Protein AF-A0A4Z1HS09-F1 (afdb_monomer)

Solvent-accessible surface area (backbone atoms only — not comparable to full-atom values): 31932 Å² total; per-residue (Å²): 137,86,85,84,79,56,74,55,82,47,84,98,46,79,50,81,57,81,95,63,98,66,75,84,72,66,81,78,70,71,73,84,80,87,68,75,89,83,75,70,80,48,77,65,65,70,69,67,70,77,90,63,89,72,58,64,60,57,56,48,52,51,48,30,48,60,26,47,60,54,76,40,80,60,80,75,54,65,67,59,42,52,49,50,62,66,71,54,68,82,60,68,63,44,69,67,57,56,47,50,52,51,53,53,51,50,49,53,52,52,51,52,51,46,37,56,74,75,68,48,52,73,69,53,36,43,71,76,39,49,65,61,40,48,49,72,76,52,59,86,85,49,101,79,64,70,64,44,71,44,75,42,75,56,67,77,86,73,84,64,85,87,76,83,77,97,64,83,79,91,75,72,81,55,73,65,48,74,46,73,26,67,40,74,66,56,32,54,50,52,53,49,48,52,54,52,50,50,51,53,50,53,49,48,53,49,53,54,50,49,51,50,47,53,51,24,30,51,51,42,56,61,57,41,74,82,48,69,55,51,69,58,13,33,26,43,45,51,34,67,75,56,37,68,75,65,66,53,79,77,82,25,38,36,36,34,48,74,48,76,55,100,87,28,23,33,46,36,27,45,38,34,61,70,52,43,34,37,39,38,43,36,36,47,74,72,83,66,70,83,72,70,62,68,59,52,56,54,52,48,52,51,47,51,54,49,51,53,53,53,52,54,63,70,70,58,88,65,95,80,63,73,72,69,55,52,55,54,52,54,51,52,51,52,53,51,52,53,53,51,53,53,52,54,52,53,54,55,57,61,55,60,65,63,72,74,75,78,87,82,85,83,90,80,89,78,90,78,89,78,89,81,92,80,91,76,93,78,91,80,84,92,82,79,93,81,74,91,75,76,74,74,84,63,81,57,76,70,46,38,50,26,56,79,80,64,57,60,35,95,91,44,32,65,41,40,28,31,35,47,38,33,41,37,76,89,80,49,79,78,39,68,49,77,70,36,55,75,53,81,32,41,38,34,49,32,75,71,58,33,42,25,35,37,34,46,50,66,39,77,92,76,39,99,56,73,42,61,35,38,33,39,34,34,40,70,66,83,66,74,75,65,67,80,83,65,72,65,71,97,81,69,76,79,60,60,64,59,44,58,54,50,52,58,56,44,64,65,50,72,78,70,71,88,83,83,91,78,134

Secondary structure (DSSP, 8-state):
----PEEEEETTEEEEE---TTTTSSTT---TTT--TT-PPPHHHHHS--S-TTHHHHHHHHHHHHHHHTT----S-HHHHHHHHHHSTT----HHHHHHHHHHHHHHHHHHHHIIIII--HHHHHHH-HHHHHHHHS-S--TT---EEEEE--------------S--TT-----EEEEESSHHHHHHHHHHHHHHHHHHHHHHHHHHHHHHHHHHHHHHHHHTTS-----EEEEEE-HHHHHHHT--S-EEEEEEEEE-SS-EEEEEEEE-SSEEEEEEEEPPP-----THHHHHHHHHHHHHHHHHHHHHHH----S-HHHHHHHHHHHHHHHHHHHHHHHHHHHHHHHHHTTS------------------------------TT----PPPGGGG-B-TT-SS-SS--EEEEEEEEEE-TTTSSS-B-TTTTTS-EEEEEETTTT-EEEEEE--GGG-S--EEEEEEEEE---SPP-GGGG-S-TTS-THHHHHHHHHHHHHHHTTS-SS----

pLDDT: mean 72.69, std 21.05, range [26.31, 98.19]

Sequence (519 aa):
MERQRTNILFGETIFSFDNRPSDVLEYGSIGYLENLEGEFPSAEELAKSGRGAKKGKHLKAFWKAQCAFRGLDVNGRIEELVDRLRTNEHKPVFPELVKVQKDLRQKAVDELEDAWKNRLTDSQKAEEDVKRFLLETFPINSNEDKAVLHTLRLRHDWKGPRKQFDDPPNKWQDAMWMVVGRSRSTISENVKDIGRSRHRTKQRAQEEAQAFIEEGSREVLRASKKQGWNARGEWHISCPAFEEKYDVEGLMKLTIYTSITSSCLQIFSEFDFGIVAGVFRFEKQSASEPRTEADNSTAAKLQVAKNNRLNEMQAGGKEIGAEKYNTKNKMAERRAKRKLVELERNRHEEVSEIESENESGDECESESESESETKVDTDYWDTDANNSDIKSNDPSAKAFHLHKFSEPSVRNRTFNYRWRGELHPGTCRERVELDSDKDLYTITFDEPKGTRLRGTFGSHSMGPHVYTFTGIKIGFVSKKPPEEMFSGTCYSEPFEIRRQWRDRSRQVVLMLFDDEDSD

Organism: NCBI:txid54673

Radius of gyration: 39.24 Å; Cα contacts (8 Å, |Δi|>4): 462; chains: 1; bounding box: 130×56×106 Å

Mean predicted aligned error: 17.56 Å

Foldseek 3Di:
DDDDWDWADAPPDIDIDDDDPPDPPPPPCPVPDDDPPPDDPDPVNVVPDDDDPPVVVVLLVVLLVVCVQLVHDSDDDSVVSVVVVVVVPCSDRPPVVVVVVVVVVVVVVVVVVCCLPPPDDLVRNCVVDVVVSCCVVPPPPDPPFRKHKDWDQPDVPQPPDPPDDPDDDPDPPSVTDIQTDRDPVNSVVVVVVVVVVVVVVLVVQVVVQVVLQVQLLVVCVVVCVPPFQDQAFKKFKDFPVVCVNGVQRDTKIKGKDWDDDPFFIWIKIWTDPRFKTWMKTWFDPDPPDPPPVVVVVVVVVVVVVVVVVVVVVVVDPDPDDPPVVVVVVVVVVVVVVVVVVVVVVVVVVVVVVVVPPPPDDDDDDDDDDDDDDDDDDDDDDDDDPDDPPPPPPPDDPNRRGHHPPQGCHPVNFKIKIAIWIWGPPVPDHTDTQPCSRVDIKMKGQDDDSRQKIKIWHDGVVVPPDITIMIIGGSTHPPDDDPVQVPPPDPPDDPVSVVVVVVVVVVVVVVVPPPPPDDD

Nearest PDB structures (foldseek):
  5kkx-assembly1_A  TM=5.165E-01  e=4.676E-01  Neisseria meningitidis

Structure (mmCIF, N/CA/C/O backbone):
data_AF-A0A4Z1HS09-F1
#
_entry.id   AF-A0A4Z1HS09-F1
#
loop_
_atom_site.group_PDB
_atom_site.id
_atom_site.type_symbol
_atom_site.label_atom_id
_atom_site.label_alt_id
_atom_site.label_comp_id
_atom_site.label_asym_id
_atom_site.label_entity_id
_atom_site.label_seq_id
_atom_site.pdbx_PDB_ins_code
_atom_site.Cartn_x
_atom_site.Cartn_y
_atom_site.Cartn_z
_atom_site.occupancy
_atom_site.B_iso_or_equiv
_atom_site.auth_seq_id
_atom_site.auth_comp_id
_atom_site.auth_asym_id
_atom_site.auth_atom_id
_atom_site.pdbx_PDB_model_num
ATOM 1 N N . MET A 1 1 ? 30.120 10.198 -54.678 1.00 34.81 1 MET A N 1
ATOM 2 C CA . MET A 1 1 ? 29.139 9.497 -53.824 1.00 34.81 1 MET A CA 1
ATOM 3 C C . MET A 1 1 ? 28.264 10.546 -53.171 1.00 34.81 1 MET A C 1
ATOM 5 O O . MET A 1 1 ? 28.749 11.299 -52.335 1.00 34.81 1 MET A O 1
ATOM 9 N N . GLU A 1 2 ? 27.027 10.665 -53.641 1.00 26.31 2 GLU A N 1
ATOM 10 C CA . GLU A 1 2 ? 26.031 11.593 -53.103 1.00 26.31 2 GLU A CA 1
ATOM 11 C C . GLU A 1 2 ? 25.556 11.091 -51.735 1.00 26.31 2 GLU A C 1
ATOM 13 O O . GLU A 1 2 ? 25.190 9.927 -51.584 1.00 26.31 2 GLU A O 1
ATOM 18 N N . ARG A 1 3 ? 25.620 11.956 -50.718 1.00 27.83 3 ARG A N 1
ATOM 19 C CA . ARG A 1 3 ? 25.174 11.642 -49.356 1.00 27.83 3 ARG A CA 1
ATOM 20 C C . ARG A 1 3 ? 23.652 11.741 -49.304 1.00 27.83 3 ARG A C 1
ATOM 22 O O . ARG A 1 3 ? 23.115 12.843 -49.379 1.00 27.83 3 ARG A O 1
ATOM 29 N N . GLN A 1 4 ? 22.963 10.617 -49.140 1.00 28.53 4 GLN A N 1
ATOM 30 C CA . GLN A 1 4 ? 21.536 10.626 -48.824 1.00 28.53 4 GLN A CA 1
ATOM 31 C C . GLN A 1 4 ? 21.356 10.814 -47.315 1.00 28.53 4 GLN A C 1
ATOM 33 O O . GLN A 1 4 ? 21.761 9.970 -46.521 1.00 28.53 4 GLN A O 1
ATOM 38 N N . ARG A 1 5 ? 20.772 11.951 -46.922 1.00 30.61 5 ARG A N 1
ATOM 39 C CA . ARG A 1 5 ? 20.271 12.181 -45.563 1.00 30.61 5 ARG A CA 1
ATOM 40 C C . ARG A 1 5 ? 18.842 11.652 -45.481 1.00 30.61 5 ARG A C 1
ATOM 42 O O . ARG A 1 5 ? 17.980 12.116 -46.225 1.00 30.61 5 ARG A O 1
ATOM 49 N N . THR A 1 6 ? 18.589 10.714 -44.577 1.00 39.53 6 THR A N 1
ATOM 50 C CA . THR A 1 6 ? 17.245 10.203 -44.282 1.00 39.53 6 THR A CA 1
ATOM 51 C C . THR A 1 6 ? 16.681 10.900 -43.049 1.00 39.53 6 THR A C 1
ATOM 53 O O . THR A 1 6 ? 17.242 10.813 -41.960 1.00 39.53 6 THR A O 1
ATOM 56 N N . ASN A 1 7 ? 15.556 11.593 -43.229 1.00 33.38 7 ASN A N 1
ATOM 57 C CA . ASN A 1 7 ? 14.798 12.217 -42.146 1.00 33.38 7 ASN A CA 1
ATOM 58 C C . ASN A 1 7 ? 13.645 11.288 -41.745 1.00 33.38 7 ASN A C 1
ATOM 60 O O . ASN A 1 7 ? 12.838 10.917 -42.601 1.00 33.38 7 ASN A O 1
ATOM 64 N N . ILE A 1 8 ? 13.541 10.945 -40.459 1.00 38.97 8 ILE A N 1
ATOM 65 C CA . ILE A 1 8 ? 12.386 10.224 -39.901 1.00 38.97 8 ILE A CA 1
ATOM 66 C C . ILE A 1 8 ? 11.536 11.239 -39.134 1.00 38.97 8 ILE A C 1
ATOM 68 O O . ILE A 1 8 ? 12.046 11.991 -38.303 1.00 38.97 8 ILE A O 1
ATOM 72 N N . LEU A 1 9 ? 10.241 11.299 -39.452 1.00 32.38 9 LEU A N 1
ATOM 73 C CA . LEU A 1 9 ? 9.317 12.267 -38.864 1.00 32.38 9 LEU A CA 1
ATOM 74 C C . LEU A 1 9 ? 8.710 11.704 -37.570 1.00 32.38 9 LEU A C 1
ATOM 76 O O . LEU A 1 9 ? 8.006 10.694 -37.607 1.00 32.38 9 LEU A O 1
ATOM 80 N N . PHE A 1 10 ? 8.949 12.384 -36.450 1.00 35.94 10 PHE A N 1
ATOM 81 C CA . PHE A 1 10 ? 8.472 12.032 -35.112 1.00 35.94 10 PHE A CA 1
ATOM 82 C C . PHE A 1 10 ? 7.587 13.162 -34.565 1.00 35.94 10 PHE A C 1
ATOM 84 O O . PHE A 1 10 ? 8.081 14.107 -33.956 1.00 35.94 10 PHE A O 1
ATOM 91 N N . GLY A 1 11 ? 6.270 13.116 -34.788 1.00 47.44 11 GLY A N 1
ATOM 92 C CA . GLY A 1 11 ? 5.407 14.255 -34.420 1.00 47.44 11 GLY A CA 1
ATOM 93 C C . GLY A 1 11 ? 5.876 15.574 -35.071 1.00 47.44 11 GLY A C 1
ATOM 94 O O . GLY A 1 11 ? 6.281 15.561 -36.231 1.00 47.44 11 GLY A O 1
ATOM 95 N N . GLU A 1 12 ? 5.833 16.700 -34.342 1.00 28.80 12 GLU A N 1
ATOM 96 C CA . GLU A 1 12 ? 6.324 18.020 -34.805 1.00 28.80 12 GLU A CA 1
ATOM 97 C C . GLU A 1 12 ? 7.862 18.170 -34.768 1.00 28.80 12 GLU A C 1
ATOM 99 O O . GLU A 1 12 ? 8.386 19.246 -35.052 1.00 28.80 12 GLU A O 1
ATOM 104 N N . THR A 1 13 ? 8.620 17.120 -34.432 1.00 28.92 13 THR A N 1
ATOM 105 C CA . THR A 1 13 ? 10.084 17.192 -34.300 1.00 28.92 13 THR A CA 1
ATOM 106 C C . THR A 1 13 ? 10.778 16.301 -35.334 1.00 28.92 13 THR A C 1
ATOM 108 O O . THR A 1 13 ? 10.451 15.126 -35.503 1.00 28.92 13 THR A O 1
ATOM 111 N N . ILE A 1 14 ? 11.747 16.870 -36.059 1.00 33.31 14 ILE A N 1
ATOM 112 C CA . ILE A 1 14 ? 12.536 16.169 -37.081 1.00 33.31 14 ILE A CA 1
ATOM 113 C C . ILE A 1 14 ? 13.873 15.751 -36.467 1.00 33.31 14 ILE A C 1
ATOM 115 O O . ILE A 1 14 ? 14.630 16.603 -36.009 1.00 33.31 14 ILE A O 1
ATOM 119 N N . PHE A 1 15 ? 14.179 14.454 -36.515 1.00 36.94 15 PHE A N 1
ATOM 120 C CA . PHE A 1 15 ? 15.505 13.925 -36.196 1.00 36.94 15 PHE A CA 1
ATOM 121 C C . PHE A 1 15 ? 16.229 13.553 -37.494 1.00 36.94 15 PHE A C 1
ATOM 123 O O . PHE A 1 15 ? 15.694 12.819 -38.331 1.00 36.94 15 PHE A O 1
ATOM 130 N N . SER A 1 16 ? 17.446 14.069 -37.667 1.00 32.28 16 SER A N 1
ATOM 131 C CA . SER A 1 16 ? 18.355 13.666 -38.742 1.00 32.28 16 SER A CA 1
ATOM 132 C C . SER A 1 16 ? 19.314 12.601 -38.223 1.00 32.28 16 SER A C 1
ATOM 134 O O . SER A 1 16 ? 20.015 12.842 -37.240 1.00 32.28 16 SER A O 1
ATOM 136 N N . PHE A 1 17 ? 19.362 11.447 -38.888 1.00 42.34 17 PHE A N 1
ATOM 137 C CA . PHE A 1 17 ? 20.286 10.366 -38.554 1.00 42.34 17 PHE A CA 1
ATOM 138 C C . PHE A 1 17 ? 21.416 10.309 -39.583 1.00 42.34 17 PHE A C 1
ATOM 140 O O . PHE A 1 17 ? 21.162 10.165 -40.781 1.00 42.34 17 PHE A O 1
ATOM 147 N N . ASP A 1 18 ? 22.657 10.408 -39.110 1.00 38.97 18 ASP A N 1
ATOM 148 C CA . ASP A 1 18 ? 23.839 10.099 -39.910 1.00 38.97 18 ASP A CA 1
ATOM 149 C C . ASP A 1 18 ? 24.159 8.602 -39.750 1.00 38.97 18 ASP A C 1
ATOM 151 O O . ASP A 1 18 ? 24.407 8.114 -38.649 1.00 38.97 18 ASP A O 1
ATOM 155 N N . ASN A 1 19 ? 24.126 7.854 -40.857 1.00 35.69 19 ASN A N 1
ATOM 156 C CA . ASN A 1 19 ? 24.446 6.425 -40.883 1.00 35.69 19 ASN A CA 1
ATOM 157 C C . ASN A 1 19 ? 25.960 6.213 -40.722 1.00 35.69 19 ASN A C 1
ATOM 159 O O . ASN A 1 19 ? 26.694 6.162 -41.713 1.00 35.69 19 ASN A O 1
ATOM 163 N N . ARG A 1 20 ? 26.430 6.059 -39.481 1.00 39.56 20 ARG A N 1
ATOM 164 C CA . ARG A 1 20 ? 27.738 5.466 -39.176 1.00 39.56 20 ARG A CA 1
ATOM 165 C C . ARG A 1 20 ? 27.555 4.175 -38.375 1.00 39.56 20 ARG A C 1
ATOM 167 O O . ARG A 1 20 ? 27.154 4.238 -37.219 1.00 39.56 20 ARG A O 1
ATOM 174 N N . PRO A 1 21 ? 27.874 3.007 -38.956 1.00 34.50 21 PRO A N 1
ATOM 175 C CA . PRO A 1 21 ? 27.874 1.728 -38.241 1.00 34.50 21 PRO A CA 1
ATOM 176 C C . PRO A 1 21 ? 28.987 1.579 -37.182 1.00 34.50 21 PRO A C 1
ATOM 178 O O . PRO A 1 21 ? 29.111 0.510 -36.599 1.00 34.50 21 PRO A O 1
ATOM 181 N N . SER A 1 22 ? 29.831 2.595 -36.962 1.00 41.47 22 SER A N 1
ATOM 182 C CA . SER A 1 22 ? 31.068 2.494 -36.170 1.00 41.47 22 SER A CA 1
ATOM 18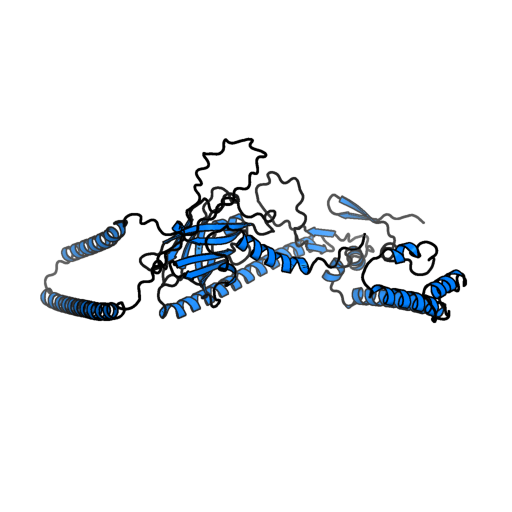3 C C . SER A 1 22 ? 30.988 3.043 -34.746 1.00 41.47 22 SER A C 1
ATOM 185 O O . SER A 1 22 ? 31.842 2.709 -33.932 1.00 41.47 22 SER A O 1
ATOM 187 N N . ASP A 1 23 ? 29.989 3.863 -34.419 1.00 37.84 23 ASP A N 1
ATOM 188 C CA . ASP A 1 23 ? 30.112 4.766 -33.262 1.00 37.84 23 ASP A CA 1
ATOM 189 C C . ASP A 1 23 ? 29.609 4.141 -31.939 1.00 37.84 23 ASP A C 1
ATOM 191 O O . ASP A 1 23 ? 29.687 4.764 -30.885 1.00 37.84 23 ASP A O 1
ATOM 195 N N . VAL A 1 24 ? 29.116 2.893 -31.964 1.00 41.91 24 VAL A N 1
ATOM 196 C CA . VAL A 1 24 ? 28.536 2.204 -30.787 1.00 41.91 24 VAL A CA 1
ATOM 197 C C . VAL A 1 24 ? 29.562 1.355 -30.013 1.00 41.91 24 VAL A C 1
ATOM 199 O O . VAL A 1 24 ? 29.293 0.954 -28.889 1.00 41.91 24 VAL A O 1
ATOM 202 N N . LEU A 1 25 ? 30.769 1.125 -30.546 1.00 43.59 25 LEU A N 1
ATOM 203 C CA . LEU A 1 25 ? 31.806 0.318 -29.869 1.00 43.59 25 LEU A CA 1
ATOM 204 C C . LEU A 1 25 ? 33.072 1.099 -29.485 1.00 43.59 25 LEU A C 1
ATOM 206 O O . LEU A 1 25 ? 34.047 0.500 -29.035 1.00 43.59 25 LEU A O 1
ATOM 210 N N . GLU A 1 26 ? 33.073 2.427 -29.630 1.00 41.94 26 GLU A N 1
ATOM 211 C CA . GLU A 1 26 ? 34.225 3.260 -29.249 1.00 41.94 26 GLU A CA 1
ATOM 212 C C . GLU A 1 26 ? 34.225 3.642 -27.753 1.00 41.94 26 GLU A C 1
ATOM 214 O O . GLU A 1 26 ? 35.273 3.956 -27.188 1.00 41.94 26 GLU A O 1
ATOM 219 N N . TYR A 1 27 ? 33.084 3.518 -27.064 1.00 36.50 27 TYR A N 1
ATOM 220 C CA . TYR A 1 27 ? 32.976 3.722 -25.617 1.00 36.50 27 TYR A CA 1
ATOM 221 C C . TYR A 1 27 ? 33.220 2.409 -24.866 1.00 36.50 27 TYR A C 1
ATOM 223 O O . TYR A 1 27 ? 32.328 1.584 -24.700 1.00 36.50 27 TYR A O 1
ATOM 231 N N . GLY A 1 28 ? 34.466 2.204 -24.443 1.00 34.88 28 GLY A N 1
ATOM 232 C CA . GLY A 1 28 ? 34.900 1.006 -23.714 1.00 34.88 28 GLY A CA 1
ATOM 233 C C . GLY A 1 28 ? 36.296 0.515 -24.088 1.00 34.88 28 GLY A C 1
ATOM 234 O O . GLY A 1 28 ? 36.757 -0.500 -23.563 1.00 34.88 28 GLY A O 1
ATOM 235 N N . SER A 1 29 ? 37.006 1.223 -24.972 1.00 36.62 29 SER A N 1
ATOM 236 C CA . SER A 1 29 ? 38.433 0.991 -25.169 1.00 36.62 29 SER A CA 1
ATOM 237 C C . SER A 1 29 ? 39.203 1.526 -23.962 1.00 36.62 29 SER A C 1
ATOM 239 O O . SER A 1 29 ? 39.770 2.615 -24.005 1.00 36.62 29 SER A O 1
ATOM 241 N N . ILE A 1 30 ? 39.255 0.756 -22.873 1.00 39.53 30 ILE A N 1
ATOM 242 C CA . ILE A 1 30 ? 40.321 0.944 -21.893 1.00 39.53 30 ILE A CA 1
ATOM 243 C C . ILE A 1 30 ? 41.619 0.686 -22.665 1.00 39.53 30 ILE A C 1
ATOM 245 O O . ILE A 1 30 ? 41.856 -0.437 -23.117 1.00 39.53 30 ILE A O 1
ATOM 249 N N . GLY A 1 31 ? 42.409 1.739 -22.886 1.00 38.28 31 GLY A N 1
ATOM 250 C CA . GLY A 1 31 ? 43.629 1.777 -23.702 1.00 38.28 31 GLY A CA 1
ATOM 251 C C . GLY A 1 31 ? 44.792 0.934 -23.167 1.00 38.28 31 GLY A C 1
ATOM 252 O O . GLY A 1 31 ? 45.953 1.315 -23.283 1.00 38.28 31 GLY A O 1
ATOM 253 N N . TYR A 1 32 ? 44.517 -0.228 -22.580 1.00 48.09 32 TYR A N 1
ATOM 254 C CA . TYR A 1 32 ? 45.523 -1.213 -22.233 1.00 48.09 32 TYR A CA 1
ATOM 255 C C . TYR A 1 32 ? 46.030 -1.861 -23.520 1.00 48.09 32 TYR A C 1
ATOM 257 O O . TYR A 1 32 ? 45.418 -2.801 -24.024 1.00 48.09 32 TYR A O 1
ATOM 265 N N . LEU A 1 33 ? 47.148 -1.353 -24.043 1.00 50.78 33 LEU A N 1
ATOM 266 C CA . LEU A 1 33 ? 48.354 -2.128 -24.407 1.00 50.78 33 LEU A CA 1
ATOM 267 C C . LEU A 1 33 ? 49.191 -1.479 -25.516 1.00 50.78 33 LEU A C 1
ATOM 269 O O . LEU A 1 33 ? 50.334 -1.896 -25.683 1.00 50.78 33 LEU A O 1
ATOM 273 N N . GLU A 1 34 ? 48.691 -0.468 -26.232 1.00 49.88 34 GLU A N 1
ATOM 274 C CA . GLU A 1 34 ? 49.443 0.097 -27.367 1.00 49.88 34 GLU A CA 1
ATOM 275 C C . GLU A 1 34 ? 50.286 1.335 -27.025 1.00 49.88 34 GLU A C 1
ATOM 277 O O . GLU A 1 34 ? 51.278 1.554 -27.704 1.00 49.88 34 GLU A O 1
ATOM 282 N N . ASN A 1 35 ? 50.000 2.076 -25.944 1.00 53.72 35 ASN A N 1
ATOM 283 C CA . ASN A 1 35 ? 50.854 3.179 -25.471 1.00 53.72 35 ASN A CA 1
ATOM 284 C C . ASN A 1 35 ? 50.760 3.353 -23.944 1.00 53.72 35 ASN A C 1
ATOM 286 O O . ASN A 1 35 ? 49.861 4.013 -23.439 1.00 53.72 35 ASN A O 1
ATOM 290 N N . LEU A 1 36 ? 51.704 2.766 -23.200 1.00 54.53 36 LEU A N 1
ATOM 291 C CA . LEU A 1 36 ? 51.822 2.911 -21.735 1.00 54.53 36 LEU A CA 1
ATOM 292 C C . LEU A 1 36 ? 52.784 4.037 -21.312 1.00 54.53 36 LEU A C 1
ATOM 294 O O . LEU A 1 36 ? 53.145 4.132 -20.143 1.00 54.53 36 LEU A O 1
ATOM 298 N N . GLU A 1 37 ? 53.229 4.886 -22.238 1.00 52.88 37 GLU A N 1
ATOM 299 C CA . GLU A 1 37 ? 54.264 5.890 -21.952 1.00 52.88 37 GLU A CA 1
ATOM 300 C C . GLU A 1 37 ? 53.783 7.051 -21.054 1.00 52.88 37 GLU A C 1
ATOM 302 O O . GLU A 1 37 ? 54.616 7.800 -20.551 1.00 52.88 37 GLU A O 1
ATOM 307 N N . GLY A 1 38 ? 52.475 7.180 -20.786 1.00 51.34 38 GLY A N 1
ATOM 308 C CA . GLY A 1 38 ? 51.904 8.330 -20.067 1.00 51.34 38 GLY A CA 1
ATOM 309 C C . GLY A 1 38 ? 51.493 8.134 -18.601 1.00 51.34 38 GLY A C 1
ATOM 310 O O . GLY A 1 38 ? 51.372 9.126 -17.893 1.00 51.34 38 GLY A O 1
ATOM 311 N N . GLU A 1 39 ? 51.279 6.905 -18.115 1.00 51.31 39 GLU A N 1
ATOM 312 C CA . GLU A 1 39 ? 50.546 6.685 -16.846 1.00 51.31 39 GLU A CA 1
ATOM 313 C C . GLU A 1 39 ? 51.145 5.581 -15.964 1.00 51.31 39 GLU A C 1
ATOM 315 O O . GLU A 1 39 ? 50.450 4.716 -15.429 1.00 51.31 39 GLU A O 1
ATOM 320 N N . PHE A 1 40 ? 52.464 5.576 -15.782 1.00 58.53 40 PHE A N 1
ATOM 321 C CA . PHE A 1 40 ? 53.026 4.791 -14.686 1.00 58.53 40 PHE A CA 1
ATOM 322 C C . PHE A 1 40 ? 52.938 5.606 -13.393 1.00 58.53 40 PHE A C 1
ATOM 324 O O . PHE A 1 40 ? 53.593 6.649 -13.328 1.00 58.53 40 PHE A O 1
ATOM 331 N N . PRO A 1 41 ? 52.199 5.148 -12.360 1.00 57.72 41 PRO A N 1
ATOM 332 C CA . PRO A 1 41 ? 52.162 5.848 -11.084 1.00 57.72 41 PRO A CA 1
ATOM 333 C C . PRO A 1 41 ? 53.589 6.005 -10.572 1.00 57.72 41 PRO A C 1
ATOM 335 O O . PRO A 1 41 ? 54.386 5.054 -10.588 1.00 57.72 41 PRO A O 1
ATOM 338 N N . SER A 1 42 ? 53.939 7.223 -10.172 1.00 59.22 42 SER A N 1
ATOM 339 C CA . SER A 1 42 ? 55.295 7.507 -9.722 1.00 59.22 42 SER A CA 1
ATOM 340 C C . SER A 1 42 ? 55.603 6.686 -8.465 1.00 59.22 42 SER A C 1
ATOM 342 O O . SER A 1 42 ? 54.723 6.378 -7.655 1.00 59.22 42 SER A O 1
ATOM 344 N N . ALA A 1 43 ? 56.876 6.336 -8.259 1.00 54.78 43 ALA A N 1
ATOM 345 C CA . ALA A 1 43 ? 57.296 5.652 -7.033 1.00 54.78 43 ALA A CA 1
ATOM 346 C C . ALA A 1 43 ? 56.917 6.451 -5.762 1.00 54.78 43 ALA A C 1
ATOM 348 O O . ALA A 1 43 ? 56.721 5.868 -4.697 1.00 54.78 43 ALA A O 1
ATOM 349 N N . GLU A 1 44 ? 56.750 7.773 -5.890 1.00 56.28 44 GLU A N 1
ATOM 350 C CA . GLU A 1 44 ? 56.282 8.677 -4.837 1.00 56.28 44 GLU A CA 1
ATOM 351 C C . GLU A 1 44 ? 54.777 8.575 -4.545 1.00 56.28 44 GLU A C 1
ATOM 353 O O . GLU A 1 44 ? 54.383 8.635 -3.378 1.00 56.28 44 GLU A O 1
ATOM 358 N N . GLU A 1 45 ? 53.928 8.381 -5.558 1.00 61.78 45 GLU A N 1
ATOM 359 C CA . GLU A 1 45 ? 52.480 8.167 -5.376 1.00 61.78 45 GLU A CA 1
ATOM 360 C C . GLU A 1 45 ? 52.196 6.842 -4.665 1.00 61.78 45 GLU A C 1
ATOM 362 O O . GLU A 1 45 ? 51.326 6.759 -3.795 1.00 61.78 45 GLU A O 1
ATOM 367 N N . LEU A 1 46 ? 53.003 5.820 -4.950 1.00 56.75 46 LEU A N 1
ATOM 368 C CA . LEU A 1 46 ? 52.916 4.516 -4.295 1.00 56.75 46 LEU A CA 1
ATOM 369 C C . LEU A 1 46 ? 53.415 4.541 -2.838 1.00 56.75 46 LEU A C 1
ATOM 371 O O . LEU A 1 46 ? 52.969 3.727 -2.026 1.00 56.75 46 LEU A O 1
ATOM 375 N N . ALA A 1 47 ? 54.294 5.484 -2.480 1.00 56.72 47 ALA A N 1
ATOM 376 C CA . ALA A 1 47 ? 54.836 5.626 -1.126 1.00 56.72 47 ALA A CA 1
ATOM 377 C C . ALA A 1 47 ? 53.923 6.419 -0.166 1.00 56.72 47 ALA A C 1
ATOM 379 O O . ALA A 1 47 ? 54.042 6.270 1.051 1.00 56.72 47 ALA A O 1
ATOM 380 N N . LYS A 1 48 ? 52.992 7.238 -0.681 1.00 60.44 48 LYS A N 1
ATOM 381 C CA . LYS A 1 48 ? 52.140 8.135 0.131 1.00 60.44 48 LYS A CA 1
ATOM 382 C C . LYS A 1 48 ? 50.839 7.504 0.657 1.00 60.44 48 LYS A C 1
ATOM 384 O O . LYS A 1 48 ? 50.181 8.101 1.507 1.00 60.44 48 LYS A O 1
ATOM 389 N N . SER A 1 49 ? 50.471 6.287 0.242 1.00 53.44 49 SER A N 1
ATOM 390 C CA . SER A 1 49 ? 49.263 5.608 0.745 1.00 53.44 49 SER A CA 1
ATOM 391 C C . SER A 1 49 ? 49.533 4.935 2.108 1.00 53.44 49 SER A C 1
ATOM 393 O O . SER A 1 49 ? 50.074 3.828 2.193 1.00 53.44 49 SER A O 1
ATOM 395 N N . GLY A 1 50 ? 49.185 5.622 3.197 1.00 52.25 50 GLY A N 1
ATOM 396 C CA . GLY A 1 50 ? 49.361 5.148 4.570 1.00 52.25 50 GLY A CA 1
ATOM 397 C C . GLY A 1 50 ? 48.428 3.995 4.980 1.00 52.25 50 GLY A C 1
ATOM 398 O O . GLY A 1 50 ? 47.252 3.968 4.641 1.00 52.25 50 GLY A O 1
ATOM 399 N N . ARG A 1 51 ? 48.987 3.078 5.786 1.00 53.50 51 ARG A N 1
ATOM 400 C CA . ARG A 1 51 ? 48.349 2.052 6.647 1.00 53.50 51 ARG A CA 1
ATOM 401 C C . ARG A 1 51 ? 47.376 1.065 5.979 1.00 53.50 51 ARG A C 1
ATOM 403 O O . ARG A 1 51 ? 46.166 1.124 6.141 1.00 53.50 51 ARG A O 1
ATOM 410 N N . GLY A 1 52 ? 47.959 0.018 5.392 1.00 53.09 52 GLY A N 1
ATOM 411 C CA . GLY A 1 52 ? 47.284 -1.261 5.162 1.00 53.09 52 GLY A CA 1
ATOM 412 C C . GLY A 1 52 ? 48.150 -2.235 4.362 1.00 53.09 52 GLY A C 1
ATOM 413 O O . GLY A 1 52 ? 48.144 -2.206 3.136 1.00 53.09 52 GLY A O 1
ATOM 414 N N . ALA A 1 53 ? 48.873 -3.140 5.033 1.00 56.00 53 ALA A N 1
ATOM 415 C CA . ALA A 1 53 ? 49.851 -4.071 4.437 1.00 56.00 53 ALA A CA 1
ATOM 416 C C . ALA A 1 53 ? 49.299 -5.055 3.371 1.00 56.00 53 ALA A C 1
ATOM 418 O O . ALA A 1 53 ? 50.045 -5.866 2.823 1.00 56.00 53 ALA A O 1
ATOM 419 N N . LYS A 1 54 ? 48.000 -4.999 3.047 1.00 57.78 54 LYS A N 1
ATOM 420 C CA . LYS A 1 54 ? 47.361 -5.855 2.037 1.00 57.78 54 LYS A CA 1
ATOM 421 C C . LYS A 1 54 ? 47.542 -5.350 0.594 1.00 57.78 54 LYS A C 1
ATOM 423 O O . LYS A 1 54 ? 47.525 -6.174 -0.316 1.00 57.78 54 LYS A O 1
ATOM 428 N N . LYS A 1 55 ? 47.811 -4.054 0.362 1.00 58.97 55 LYS A N 1
ATOM 429 C CA . LYS A 1 55 ? 47.959 -3.499 -1.006 1.00 58.97 55 LYS A CA 1
ATOM 430 C C . LYS A 1 55 ? 49.263 -3.911 -1.718 1.00 58.97 55 LYS A C 1
ATOM 432 O O . LYS A 1 55 ? 49.270 -4.091 -2.933 1.00 58.97 55 LYS A O 1
ATOM 437 N N . GLY A 1 56 ? 50.349 -4.172 -0.982 1.00 65.62 56 GLY A N 1
ATOM 438 C CA . GLY A 1 56 ? 51.661 -4.486 -1.580 1.00 65.62 56 GLY A CA 1
ATOM 439 C C . GLY A 1 56 ? 51.739 -5.824 -2.332 1.00 65.62 56 GLY A C 1
ATOM 440 O O . GLY A 1 56 ? 52.531 -5.967 -3.265 1.00 65.62 56 GLY A O 1
ATOM 441 N N . LYS A 1 57 ? 50.903 -6.811 -1.974 1.00 74.75 57 LYS A N 1
ATOM 442 C CA . LYS A 1 57 ? 50.893 -8.123 -2.648 1.00 74.75 57 LYS A CA 1
ATOM 443 C C . LYS A 1 57 ? 50.273 -8.054 -4.049 1.00 74.75 57 LYS A C 1
ATOM 445 O O . LYS A 1 57 ? 50.805 -8.678 -4.964 1.00 74.75 57 LYS A O 1
ATOM 450 N N . HIS A 1 58 ? 49.206 -7.269 -4.221 1.00 75.56 58 HIS A N 1
ATOM 451 C CA . HIS A 1 58 ? 48.543 -7.089 -5.517 1.00 75.56 58 HIS A CA 1
ATOM 452 C C . HIS A 1 58 ? 49.439 -6.355 -6.516 1.00 75.56 58 HIS A C 1
ATOM 454 O O . HIS A 1 58 ? 49.550 -6.777 -7.664 1.00 75.56 58 HIS A O 1
ATOM 460 N N . LEU A 1 59 ? 50.168 -5.336 -6.054 1.00 84.69 59 LEU A N 1
ATOM 461 C CA . LEU A 1 59 ? 51.068 -4.570 -6.911 1.00 84.69 59 LEU A CA 1
ATOM 462 C C . LEU A 1 59 ? 52.224 -5.428 -7.448 1.00 84.69 59 LEU A C 1
ATOM 464 O O . LEU A 1 59 ? 52.529 -5.397 -8.637 1.00 84.69 59 LEU A O 1
ATOM 468 N N . LYS A 1 60 ? 52.839 -6.268 -6.603 1.00 88.50 60 LYS A N 1
ATOM 469 C CA . LYS A 1 60 ? 53.901 -7.178 -7.060 1.00 88.50 60 LYS A CA 1
ATOM 470 C C . LYS A 1 60 ? 53.383 -8.209 -8.067 1.00 88.50 60 LYS A C 1
ATOM 472 O O . LYS A 1 60 ? 54.079 -8.502 -9.035 1.00 88.50 60 LYS A O 1
ATOM 477 N N . ALA A 1 61 ? 52.189 -8.764 -7.849 1.00 88.19 61 ALA A N 1
ATOM 478 C CA . ALA A 1 61 ? 51.576 -9.710 -8.782 1.00 88.19 61 ALA A CA 1
ATOM 479 C C . ALA A 1 61 ? 51.293 -9.066 -10.150 1.00 88.19 61 ALA A C 1
ATOM 481 O O . ALA A 1 61 ? 51.595 -9.675 -11.175 1.00 88.19 61 ALA A O 1
ATOM 482 N N . PHE A 1 62 ? 50.810 -7.821 -10.158 1.00 89.94 62 PHE A N 1
ATOM 483 C CA . PHE A 1 62 ? 50.593 -7.040 -11.375 1.00 89.94 62 PHE A CA 1
ATOM 484 C C . PHE A 1 62 ? 51.880 -6.887 -12.200 1.00 89.94 62 PHE A C 1
ATOM 486 O O . PHE A 1 62 ? 51.912 -7.268 -13.369 1.00 89.94 62 PHE A O 1
ATOM 493 N N . TRP A 1 63 ? 52.974 -6.424 -11.587 1.00 90.31 63 TRP A N 1
ATOM 494 C CA . TRP A 1 63 ? 54.244 -6.239 -12.300 1.00 90.31 63 TRP A CA 1
ATOM 495 C C . TRP A 1 63 ? 54.850 -7.551 -12.799 1.00 90.31 63 TRP A C 1
ATOM 497 O O . TRP A 1 63 ? 55.358 -7.613 -13.917 1.00 90.31 63 TRP A O 1
ATOM 507 N N . LYS A 1 64 ? 54.733 -8.633 -12.018 1.00 93.12 64 LYS A N 1
ATOM 508 C CA . LYS A 1 64 ? 55.137 -9.970 -12.473 1.00 93.12 64 LYS A CA 1
ATOM 509 C C . LYS A 1 64 ? 54.353 -10.419 -13.702 1.00 93.12 64 LYS A C 1
ATOM 511 O O . LYS A 1 64 ? 54.956 -10.956 -14.625 1.00 93.12 64 LYS A O 1
ATOM 516 N N . ALA A 1 65 ? 53.041 -10.187 -13.730 1.00 88.12 65 ALA A N 1
ATOM 517 C CA . ALA A 1 65 ? 52.214 -10.504 -14.889 1.00 88.12 65 ALA A CA 1
ATOM 518 C C . ALA A 1 65 ? 52.632 -9.677 -16.115 1.00 88.12 65 ALA A C 1
ATOM 520 O O . ALA A 1 65 ? 52.804 -10.235 -17.193 1.00 88.12 65 ALA A O 1
ATOM 521 N N . GLN A 1 66 ? 52.896 -8.377 -15.947 1.00 88.00 66 GLN A N 1
ATOM 522 C CA . GLN A 1 66 ? 53.377 -7.501 -17.025 1.00 88.00 66 GLN A CA 1
ATOM 523 C C . GLN A 1 66 ? 54.723 -7.952 -17.616 1.00 88.00 66 GLN A C 1
ATOM 525 O O . GLN A 1 66 ? 54.912 -7.865 -18.832 1.00 88.00 66 GLN A O 1
ATOM 530 N N . CYS A 1 67 ? 55.644 -8.454 -16.787 1.00 89.75 67 CYS A N 1
ATOM 531 C CA . CYS A 1 67 ? 56.882 -9.078 -17.257 1.00 89.75 67 CYS A CA 1
ATOM 532 C C . CYS A 1 67 ? 56.604 -10.405 -17.979 1.00 89.75 67 CYS A C 1
ATOM 534 O O . CYS A 1 67 ? 57.112 -10.608 -19.081 1.00 89.75 67 CYS A O 1
ATOM 536 N N . ALA A 1 68 ? 55.747 -11.264 -17.414 1.00 87.81 68 ALA A N 1
ATOM 537 C CA . ALA A 1 68 ? 55.378 -12.551 -18.008 1.00 87.81 68 ALA A CA 1
ATOM 538 C C . ALA A 1 68 ? 54.761 -12.388 -19.408 1.00 87.81 68 ALA A C 1
ATOM 540 O O . ALA A 1 68 ? 55.175 -13.069 -20.344 1.00 87.81 68 ALA A O 1
ATOM 541 N N . PHE A 1 69 ? 53.833 -11.438 -19.576 1.00 82.56 69 PHE A N 1
ATOM 542 C CA . PHE A 1 69 ? 53.173 -11.146 -20.855 1.00 82.56 69 PHE A CA 1
ATOM 543 C C . PHE A 1 69 ? 54.126 -10.648 -21.946 1.00 82.56 69 PHE A C 1
ATOM 545 O O . PHE A 1 69 ? 53.799 -10.741 -23.125 1.00 82.56 69 PHE A O 1
ATOM 552 N N . ARG A 1 70 ? 55.305 -10.140 -21.571 1.00 85.12 70 ARG A N 1
ATOM 553 C CA . ARG A 1 70 ? 56.356 -9.702 -22.503 1.00 85.12 70 ARG A CA 1
ATOM 554 C C . ARG A 1 70 ? 57.504 -10.710 -22.626 1.00 85.12 70 ARG A C 1
ATOM 556 O O . ARG A 1 70 ? 58.517 -10.416 -23.256 1.00 85.12 70 ARG A O 1
ATOM 563 N N . GLY A 1 71 ? 57.375 -11.883 -21.998 1.00 87.12 71 GLY A N 1
ATOM 564 C CA . GLY A 1 71 ? 58.405 -12.924 -22.000 1.00 87.12 71 GLY A CA 1
ATOM 565 C C . GLY A 1 71 ? 59.664 -12.536 -21.223 1.00 87.12 71 GLY A C 1
ATOM 566 O O . GLY A 1 71 ? 60.748 -13.035 -21.520 1.00 87.12 71 GLY A O 1
ATOM 567 N N . LEU A 1 72 ? 59.543 -11.613 -20.269 1.00 89.38 72 LEU A N 1
ATOM 568 C CA . LEU A 1 72 ? 60.626 -11.177 -19.392 1.00 89.38 72 LEU A CA 1
ATOM 569 C C . LEU A 1 72 ? 60.615 -12.004 -18.101 1.00 89.38 72 LEU A C 1
ATOM 571 O O . LEU A 1 72 ? 59.571 -12.501 -17.676 1.00 89.38 72 LEU A O 1
ATOM 575 N N . ASP A 1 73 ? 61.772 -12.127 -17.446 1.00 92.62 73 ASP A N 1
ATOM 576 C CA . ASP A 1 73 ? 61.856 -12.822 -16.159 1.00 92.62 73 ASP A CA 1
ATOM 577 C C . ASP A 1 73 ? 60.941 -12.159 -15.112 1.00 92.62 73 ASP A C 1
ATOM 579 O O . ASP A 1 73 ? 60.903 -10.934 -14.983 1.00 92.62 73 ASP A O 1
ATOM 583 N N . VAL A 1 74 ? 60.216 -12.984 -14.354 1.00 95.38 74 VAL A N 1
ATOM 584 C CA . VAL A 1 74 ? 59.184 -12.580 -13.380 1.00 95.38 74 VAL A CA 1
ATOM 585 C C . VAL A 1 74 ? 59.703 -12.547 -11.939 1.00 95.38 74 VAL A C 1
ATOM 587 O O . VAL A 1 74 ? 58.951 -12.283 -10.993 1.00 95.38 74 VAL A O 1
ATOM 590 N N . ASN A 1 75 ? 60.977 -12.869 -11.726 1.00 95.25 75 ASN A N 1
ATOM 591 C CA . ASN A 1 75 ? 61.584 -12.914 -10.403 1.00 95.25 75 ASN A CA 1
ATOM 592 C C . ASN A 1 75 ? 62.305 -11.607 -10.097 1.00 95.25 75 ASN A C 1
ATOM 594 O O . ASN A 1 75 ? 63.082 -11.132 -10.908 1.00 95.25 75 ASN A O 1
ATOM 598 N N . GLY A 1 76 ? 62.070 -11.021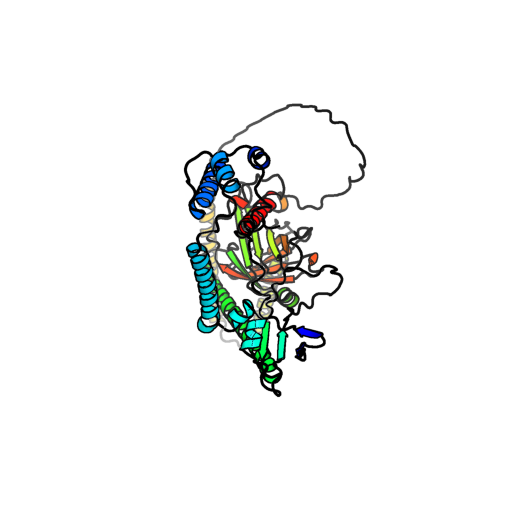 -8.924 1.00 93.19 76 GLY A N 1
ATOM 599 C CA . GLY A 1 76 ? 62.740 -9.785 -8.515 1.00 93.19 76 GLY A CA 1
ATOM 600 C C . GLY A 1 76 ? 61.943 -8.954 -7.518 1.00 93.19 76 GLY A C 1
ATOM 601 O O . GLY A 1 76 ? 60.834 -9.327 -7.087 1.00 93.19 76 GLY A O 1
ATOM 602 N N . ARG A 1 77 ? 62.537 -7.828 -7.127 1.00 94.44 77 ARG A N 1
ATOM 603 C CA . ARG A 1 77 ? 61.840 -6.731 -6.437 1.00 94.44 77 ARG A CA 1
ATOM 604 C C . ARG A 1 77 ? 61.029 -5.895 -7.435 1.00 94.44 77 ARG A C 1
ATOM 606 O O . ARG A 1 77 ? 61.202 -6.047 -8.639 1.00 94.44 77 ARG A O 1
ATOM 613 N N . ILE A 1 78 ? 60.081 -5.087 -6.952 1.00 92.56 78 ILE A N 1
ATOM 614 C CA . ILE A 1 78 ? 59.159 -4.343 -7.834 1.00 92.56 78 ILE A CA 1
ATOM 615 C C . ILE A 1 78 ? 59.946 -3.388 -8.735 1.00 92.56 78 ILE A C 1
ATOM 617 O O . ILE A 1 78 ? 59.671 -3.318 -9.927 1.00 92.56 78 ILE A O 1
ATOM 621 N N . GLU A 1 79 ? 60.967 -2.739 -8.188 1.00 93.69 79 GLU A N 1
ATOM 622 C CA . GLU A 1 79 ? 61.844 -1.803 -8.888 1.00 93.69 79 GLU A CA 1
ATOM 623 C C . GLU A 1 79 ? 62.566 -2.504 -10.046 1.00 93.69 79 GLU A C 1
ATOM 625 O O . GLU A 1 79 ? 62.552 -2.024 -11.171 1.00 93.69 79 GLU A O 1
ATOM 630 N N . GLU A 1 80 ? 63.078 -3.715 -9.808 1.00 94.06 80 GLU A N 1
ATOM 631 C CA . GLU A 1 80 ? 63.754 -4.526 -10.827 1.00 94.06 80 GLU A CA 1
ATOM 632 C C . GLU A 1 80 ? 62.794 -4.999 -11.936 1.00 94.06 80 GLU A C 1
ATOM 634 O O . GLU A 1 80 ? 63.223 -5.199 -13.073 1.00 94.06 80 GLU A O 1
ATOM 639 N N . LEU A 1 81 ? 61.511 -5.226 -11.620 1.00 93.38 81 LEU A N 1
ATOM 640 C CA . LEU A 1 81 ? 60.479 -5.578 -12.607 1.00 93.38 81 LEU A CA 1
ATOM 641 C C . LEU A 1 81 ? 60.088 -4.354 -13.451 1.00 93.38 81 LEU A C 1
ATOM 643 O O . LEU A 1 81 ? 59.984 -4.464 -14.671 1.00 93.38 81 LEU A O 1
ATOM 647 N N . VAL A 1 82 ? 59.924 -3.187 -12.820 1.00 91.69 82 VAL A N 1
ATOM 648 C CA . VAL A 1 82 ? 59.622 -1.916 -13.500 1.00 91.69 82 VAL A CA 1
ATOM 649 C C . VAL A 1 82 ? 60.785 -1.490 -14.397 1.00 91.69 82 VAL A C 1
ATOM 651 O O . VAL A 1 82 ? 60.563 -1.163 -15.562 1.00 91.69 82 VAL A O 1
ATOM 654 N N . ASP A 1 83 ? 62.024 -1.568 -13.913 1.00 91.69 83 ASP A N 1
ATOM 655 C CA . ASP A 1 83 ? 63.211 -1.235 -14.706 1.00 91.69 83 ASP A CA 1
ATOM 656 C C . ASP A 1 83 ? 63.369 -2.172 -15.902 1.00 91.69 83 ASP A C 1
ATOM 658 O O . ASP A 1 83 ? 63.678 -1.715 -17.001 1.00 91.69 83 ASP A O 1
ATOM 662 N N . ARG A 1 84 ? 63.077 -3.472 -15.745 1.00 92.12 84 ARG A N 1
ATOM 663 C CA . ARG A 1 84 ? 63.041 -4.424 -16.869 1.00 92.12 84 ARG A CA 1
ATOM 664 C C . ARG A 1 84 ? 62.017 -4.037 -17.928 1.00 92.12 84 ARG A C 1
ATOM 666 O O . ARG A 1 84 ? 62.306 -4.176 -19.113 1.00 92.12 84 ARG A O 1
ATOM 673 N N . LEU A 1 85 ? 60.842 -3.573 -17.514 1.00 89.44 85 LEU A N 1
ATOM 674 C CA . LEU A 1 85 ? 59.796 -3.123 -18.431 1.00 89.44 85 LEU A CA 1
ATOM 675 C C . LEU A 1 85 ? 60.183 -1.832 -19.159 1.00 89.44 85 LEU A C 1
ATOM 677 O O . LEU A 1 85 ? 59.861 -1.698 -20.334 1.00 89.44 85 LEU A O 1
ATOM 681 N N . ARG A 1 86 ? 60.902 -0.924 -18.489 1.00 88.44 86 ARG A N 1
ATOM 682 C CA . ARG A 1 86 ? 61.395 0.332 -19.076 1.00 88.44 86 ARG A CA 1
ATOM 683 C C . ARG A 1 86 ? 62.589 0.135 -20.011 1.00 88.44 86 ARG A C 1
ATOM 685 O O . ARG A 1 86 ? 62.676 0.804 -21.027 1.00 88.44 86 ARG A O 1
ATOM 692 N N . THR A 1 87 ? 63.505 -0.775 -19.677 1.00 87.56 87 THR A N 1
ATOM 693 C CA . THR A 1 87 ? 64.757 -0.994 -20.432 1.00 87.56 87 THR A CA 1
ATOM 694 C C . THR A 1 87 ? 64.603 -1.911 -21.641 1.00 87.56 87 THR A C 1
ATOM 696 O O . THR A 1 87 ? 65.368 -1.789 -22.591 1.00 87.56 87 THR A O 1
ATOM 699 N N . ASN A 1 88 ? 63.628 -2.826 -21.643 1.00 82.00 88 ASN A N 1
ATOM 700 C CA . ASN A 1 88 ? 63.365 -3.712 -22.784 1.00 82.00 88 ASN A CA 1
ATOM 701 C C . ASN A 1 88 ? 62.366 -3.090 -23.774 1.00 82.00 88 ASN A C 1
ATOM 703 O O . ASN A 1 88 ? 61.418 -3.780 -24.157 1.00 82.00 88 ASN A O 1
ATOM 707 N N . GLU A 1 89 ? 62.564 -1.812 -24.135 1.00 65.44 89 GLU A N 1
ATOM 708 C CA . GLU A 1 89 ? 61.693 -1.003 -25.008 1.00 65.44 89 GLU A CA 1
ATOM 709 C C . GLU A 1 89 ? 60.874 -1.850 -25.996 1.00 65.44 89 GLU A C 1
ATOM 711 O O . GLU A 1 89 ? 61.419 -2.589 -26.819 1.00 65.44 89 GLU A O 1
ATOM 716 N N . HIS A 1 90 ? 59.546 -1.750 -25.864 1.00 62.78 90 HIS A N 1
ATOM 717 C CA . HIS A 1 90 ? 58.531 -2.215 -26.812 1.00 62.78 90 HIS A CA 1
ATOM 718 C C . HIS A 1 90 ? 58.760 -3.593 -27.444 1.00 62.78 90 HIS A C 1
ATOM 720 O O . HIS A 1 90 ? 58.496 -3.773 -28.633 1.00 62.78 90 HIS A O 1
ATOM 726 N N . LYS A 1 91 ? 59.168 -4.617 -26.676 1.00 64.94 91 LYS A N 1
ATOM 727 C CA . LYS A 1 91 ? 58.899 -5.991 -27.133 1.00 64.94 91 LYS A CA 1
ATOM 728 C C . LYS A 1 91 ? 57.383 -6.125 -27.302 1.00 64.94 91 LYS A C 1
ATOM 730 O O . LYS A 1 91 ? 56.674 -6.023 -26.292 1.00 64.94 91 LYS A O 1
ATOM 735 N N . PRO A 1 92 ? 56.878 -6.296 -28.542 1.00 64.62 92 PRO A N 1
ATOM 736 C CA . PRO A 1 92 ? 55.451 -6.357 -28.774 1.00 64.62 92 PRO A CA 1
ATOM 737 C C . PRO A 1 92 ? 54.900 -7.509 -27.948 1.00 64.62 92 PRO A C 1
ATOM 739 O O . PRO A 1 92 ? 55.517 -8.574 -27.848 1.00 64.62 92 PRO A O 1
ATOM 742 N N . VAL A 1 93 ? 53.750 -7.264 -27.325 1.00 70.44 93 VAL A N 1
ATOM 743 C CA . VAL A 1 93 ? 52.950 -8.316 -26.700 1.00 70.44 93 VAL A CA 1
ATOM 744 C C . VAL A 1 93 ? 52.884 -9.479 -27.686 1.00 70.44 93 VAL A C 1
ATOM 746 O O . VAL A 1 93 ? 52.661 -9.241 -28.875 1.00 70.44 93 VAL A O 1
ATOM 749 N N . PHE A 1 94 ? 53.141 -10.702 -27.208 1.00 76.44 94 PHE A N 1
ATOM 750 C CA . PHE A 1 94 ? 53.240 -11.886 -28.064 1.00 76.44 94 PHE A CA 1
ATOM 751 C C . PHE A 1 94 ? 52.147 -11.869 -29.145 1.00 76.44 94 PHE A C 1
ATOM 753 O O . PHE A 1 94 ? 50.971 -11.714 -28.796 1.00 76.44 94 PHE A O 1
ATOM 760 N N . PRO A 1 95 ? 52.494 -12.007 -30.439 1.00 77.62 95 PRO A N 1
ATOM 761 C CA . PRO A 1 95 ? 51.511 -11.990 -31.518 1.00 77.62 95 PRO A CA 1
ATOM 762 C C . PRO A 1 95 ? 50.371 -12.992 -31.297 1.00 77.62 95 PRO A C 1
ATOM 764 O O . PRO A 1 95 ? 49.232 -12.719 -31.680 1.00 77.62 95 PRO A O 1
ATOM 767 N N . GLU A 1 96 ? 50.640 -14.119 -30.622 1.00 82.19 96 GLU A N 1
ATOM 768 C CA . GLU A 1 96 ? 49.601 -15.067 -30.219 1.00 82.19 96 GLU A CA 1
ATOM 769 C C . GLU A 1 96 ? 48.599 -14.469 -29.225 1.00 82.19 96 GLU A C 1
ATOM 771 O O . GLU A 1 96 ? 47.408 -14.736 -29.341 1.00 82.19 96 GLU A O 1
ATOM 776 N N . LEU A 1 97 ? 49.037 -13.637 -28.277 1.00 79.62 97 LEU A N 1
ATOM 777 C CA . LEU A 1 97 ? 48.149 -13.009 -27.297 1.00 79.62 97 LEU A CA 1
ATOM 778 C C . LEU A 1 97 ? 47.282 -11.923 -27.942 1.00 79.62 97 LEU A C 1
ATOM 780 O O . LEU A 1 97 ? 46.094 -11.836 -27.639 1.00 79.62 97 LEU A O 1
ATOM 784 N N . VAL A 1 98 ? 47.836 -11.157 -28.889 1.00 81.56 98 VAL A N 1
ATOM 785 C CA . VAL A 1 98 ? 47.054 -10.208 -29.703 1.00 81.56 98 VAL A CA 1
ATOM 786 C C . VAL A 1 98 ? 45.994 -10.951 -30.519 1.00 81.56 98 VAL A C 1
ATOM 788 O O . VAL A 1 98 ? 44.853 -10.498 -30.616 1.00 81.56 98 VAL A O 1
ATOM 791 N N . LYS A 1 99 ? 46.341 -12.120 -31.073 1.00 89.56 99 LYS A N 1
ATOM 792 C CA . LYS A 1 99 ? 45.385 -12.984 -31.772 1.00 89.56 99 LYS A CA 1
ATOM 793 C C . LYS A 1 99 ? 44.294 -13.497 -30.828 1.00 89.56 99 LYS A C 1
ATOM 795 O O . LYS A 1 99 ? 43.124 -13.317 -31.133 1.00 89.56 99 LYS A O 1
ATOM 800 N N . VAL A 1 100 ? 44.655 -14.037 -29.662 1.00 86.75 100 VAL A N 1
ATOM 801 C CA . VAL A 1 100 ? 43.687 -14.511 -28.653 1.00 86.75 100 VAL A CA 1
ATOM 802 C C . VAL A 1 100 ? 42.765 -13.381 -28.190 1.00 86.75 100 VAL A C 1
ATOM 804 O O . VAL A 1 100 ? 41.565 -13.591 -28.052 1.00 86.75 100 VAL A O 1
ATOM 807 N N . GLN A 1 101 ? 43.283 -12.168 -27.992 1.00 87.25 101 GLN A N 1
ATOM 808 C CA . GLN A 1 101 ? 42.469 -11.012 -27.619 1.00 87.25 101 GLN A CA 1
ATOM 809 C C . GLN A 1 101 ? 41.471 -10.636 -28.721 1.00 87.25 101 GLN A C 1
ATOM 811 O O . GLN A 1 101 ? 40.308 -10.364 -28.422 1.00 87.25 101 GLN A O 1
ATOM 816 N N . LYS A 1 102 ? 41.899 -10.637 -29.990 1.00 90.81 102 LYS A N 1
ATOM 817 C CA . LYS A 1 102 ? 41.004 -10.421 -31.137 1.00 90.81 102 LYS A CA 1
ATOM 818 C C . LYS A 1 102 ? 39.945 -11.518 -31.237 1.00 90.81 102 LYS A C 1
ATOM 820 O O . LYS A 1 102 ? 38.774 -11.188 -31.392 1.00 90.81 102 LYS A O 1
ATOM 825 N N . ASP A 1 103 ? 40.334 -12.780 -31.070 1.00 92.19 103 ASP A N 1
ATOM 826 C CA . ASP A 1 103 ? 39.423 -13.928 -31.117 1.00 92.19 103 ASP A CA 1
ATOM 827 C C . ASP A 1 103 ? 38.385 -13.865 -29.980 1.00 92.19 103 ASP A C 1
ATOM 829 O O . ASP A 1 103 ? 37.203 -14.112 -30.208 1.00 92.19 103 ASP A O 1
ATOM 833 N N . LEU A 1 104 ? 38.787 -13.464 -28.767 1.00 90.19 104 LEU A N 1
ATOM 834 C CA . LEU A 1 104 ? 37.869 -13.266 -27.638 1.00 90.19 104 LEU A CA 1
ATOM 835 C C . LEU A 1 104 ? 36.907 -12.096 -27.865 1.00 90.19 104 LEU A C 1
ATOM 837 O O . LEU A 1 104 ? 35.723 -12.222 -27.559 1.00 90.19 104 LEU A O 1
ATOM 841 N N . ARG A 1 105 ? 37.388 -10.977 -28.421 1.00 88.44 105 ARG A N 1
ATOM 842 C CA . ARG A 1 105 ? 36.531 -9.835 -28.781 1.00 88.44 105 ARG A CA 1
ATOM 843 C C . ARG A 1 105 ? 35.512 -10.225 -29.845 1.00 88.44 105 ARG A C 1
ATOM 845 O O . ARG A 1 105 ? 34.335 -9.928 -29.684 1.00 88.44 105 ARG A O 1
ATOM 852 N N . GLN A 1 106 ? 35.952 -10.921 -30.892 1.00 94.50 106 GLN A N 1
ATOM 853 C CA . GLN A 1 106 ? 35.059 -11.396 -31.944 1.00 94.50 106 GLN A CA 1
ATOM 854 C C . GLN A 1 106 ? 34.019 -12.363 -31.379 1.00 94.50 106 GLN A C 1
ATOM 856 O O . GLN A 1 106 ? 32.834 -12.191 -31.631 1.00 94.50 106 GLN A O 1
ATOM 861 N N . LYS A 1 107 ? 34.440 -13.312 -30.536 1.00 94.25 107 LYS A N 1
ATOM 862 C CA . LYS A 1 107 ? 33.528 -14.250 -29.879 1.00 94.25 107 LYS A CA 1
ATOM 863 C C . LYS A 1 107 ? 32.485 -13.540 -29.011 1.00 94.25 107 LYS A C 1
ATOM 865 O O . LYS A 1 107 ? 31.325 -13.927 -29.041 1.00 94.25 107 LYS A O 1
ATOM 870 N N . ALA A 1 108 ? 32.871 -12.499 -28.272 1.00 92.94 108 ALA A N 1
ATOM 871 C CA . ALA A 1 108 ? 31.928 -11.710 -27.480 1.00 92.94 108 ALA A CA 1
ATOM 872 C C . ALA A 1 108 ? 30.905 -10.973 -28.366 1.00 92.94 108 ALA A C 1
ATOM 874 O O . ALA A 1 108 ? 29.716 -10.967 -28.055 1.00 92.94 108 ALA A O 1
ATOM 875 N N . VAL A 1 109 ? 31.346 -10.401 -29.493 1.00 93.56 109 VAL A N 1
ATOM 876 C CA . VAL A 1 109 ? 30.451 -9.775 -30.483 1.00 93.56 109 VAL A CA 1
ATOM 877 C C . VAL A 1 109 ? 29.502 -10.808 -31.091 1.00 93.56 109 VAL A C 1
ATOM 879 O O . VAL A 1 109 ? 28.306 -10.551 -31.181 1.00 93.56 109 VAL A O 1
ATOM 882 N N . ASP A 1 110 ? 30.005 -11.987 -31.453 1.00 94.12 110 ASP A N 1
ATOM 883 C CA . ASP A 1 110 ? 29.198 -13.067 -32.025 1.00 94.12 110 ASP A CA 1
ATOM 884 C C . ASP A 1 110 ? 28.163 -13.595 -31.017 1.00 94.12 110 ASP A C 1
ATOM 886 O O . ASP A 1 110 ? 27.026 -13.879 -31.388 1.00 94.12 110 ASP A O 1
ATOM 890 N N . GLU A 1 111 ? 28.522 -13.692 -29.733 1.00 93.88 111 GLU A N 1
ATOM 891 C CA . GLU A 1 111 ? 27.603 -14.095 -28.664 1.00 93.88 111 GLU A CA 1
ATOM 892 C C . GLU A 1 111 ? 26.505 -13.054 -28.411 1.00 93.88 111 GLU A C 1
ATOM 894 O O . GLU A 1 111 ? 25.348 -13.443 -28.222 1.00 93.88 111 GLU A O 1
ATOM 899 N N . LEU A 1 112 ? 26.837 -11.757 -28.443 1.00 92.75 112 LEU A N 1
ATOM 900 C CA . LEU A 1 112 ? 25.857 -10.666 -28.366 1.00 92.75 112 LEU A CA 1
ATOM 901 C C . LEU A 1 112 ? 24.936 -10.659 -29.587 1.00 92.75 112 LEU A C 1
ATOM 903 O O . LEU A 1 112 ? 23.726 -10.512 -29.446 1.00 92.75 112 LEU A O 1
ATOM 907 N N . GLU A 1 113 ? 25.486 -10.872 -30.779 1.00 95.38 113 GLU A N 1
ATOM 908 C CA . GLU A 1 113 ? 24.728 -10.935 -32.027 1.00 95.38 113 GLU A CA 1
ATOM 909 C C . GLU A 1 113 ? 23.784 -12.144 -32.070 1.00 95.38 113 GLU A C 1
ATOM 911 O O . GLU A 1 113 ? 22.642 -12.043 -32.528 1.00 95.38 113 GLU A O 1
ATOM 916 N N . ASP A 1 114 ? 24.242 -13.291 -31.569 1.00 95.56 114 ASP A N 1
ATOM 917 C CA . ASP A 1 114 ? 23.428 -14.490 -31.398 1.00 95.56 114 ASP A CA 1
ATOM 918 C C . ASP A 1 114 ? 22.334 -14.279 -30.344 1.00 95.56 114 ASP A C 1
ATOM 920 O O . ASP A 1 114 ? 21.173 -14.619 -30.579 1.00 95.56 114 ASP A O 1
ATOM 924 N N . ALA A 1 115 ? 22.671 -13.676 -29.198 1.00 94.50 115 ALA A N 1
ATOM 925 C CA . ALA A 1 115 ? 21.689 -13.333 -28.175 1.00 94.50 115 ALA A CA 1
ATOM 926 C C . ALA A 1 115 ? 20.622 -12.390 -28.736 1.00 94.50 115 ALA A C 1
ATOM 928 O O . ALA A 1 115 ? 19.427 -12.652 -28.585 1.00 94.50 115 ALA A O 1
ATOM 929 N N . TRP A 1 116 ? 21.052 -11.359 -29.460 1.00 95.31 116 TRP A N 1
ATOM 930 C CA . TRP A 1 116 ? 20.173 -10.437 -30.152 1.00 95.31 116 TRP A CA 1
ATOM 931 C C . TRP A 1 116 ? 19.251 -11.180 -31.121 1.00 95.31 116 TRP A C 1
ATOM 933 O O . TRP A 1 116 ? 18.036 -11.101 -30.993 1.00 95.31 116 TRP A O 1
ATOM 943 N N . LYS A 1 117 ? 19.772 -11.971 -32.062 1.00 94.69 117 LYS A N 1
ATOM 944 C CA . LYS A 1 117 ? 18.936 -12.630 -33.082 1.00 94.69 117 LYS A CA 1
ATOM 945 C C . LYS A 1 117 ? 18.012 -13.706 -32.519 1.00 94.69 117 LYS A C 1
ATOM 947 O O . LYS A 1 117 ? 16.854 -13.764 -32.931 1.00 94.69 117 LYS A O 1
ATOM 952 N N . ASN A 1 118 ? 18.515 -14.531 -31.603 1.00 95.19 118 ASN A N 1
ATOM 953 C CA . ASN A 1 118 ? 17.894 -15.810 -31.259 1.00 95.19 118 ASN A CA 1
ATOM 954 C C . ASN A 1 118 ? 17.324 -15.873 -29.837 1.00 95.19 118 ASN A C 1
ATOM 956 O O . ASN A 1 118 ? 16.473 -16.723 -29.578 1.00 95.19 118 ASN A O 1
ATOM 960 N N . ARG A 1 119 ? 17.789 -15.031 -28.903 1.00 92.31 119 ARG A N 1
ATOM 961 C CA . ARG A 1 119 ? 17.443 -15.149 -27.472 1.00 92.31 119 ARG A CA 1
ATOM 962 C C . ARG A 1 119 ? 16.566 -14.015 -26.954 1.00 92.31 119 ARG A C 1
ATOM 964 O O . ARG A 1 119 ? 15.714 -14.270 -26.107 1.00 92.31 119 ARG A O 1
ATOM 971 N N . LEU A 1 120 ? 16.752 -12.790 -27.443 1.00 92.25 120 LEU A N 1
ATOM 972 C CA . LEU A 1 120 ? 15.980 -11.637 -26.985 1.00 92.25 120 LEU A CA 1
ATOM 973 C C . LEU A 1 120 ? 14.600 -11.580 -27.647 1.00 92.25 120 LEU A C 1
ATOM 975 O O . LEU A 1 120 ? 14.462 -11.682 -28.869 1.00 92.25 120 LEU A O 1
ATOM 979 N N . THR A 1 121 ? 13.576 -11.351 -26.827 1.00 90.56 121 THR A N 1
ATOM 980 C CA . THR A 1 121 ? 12.241 -10.963 -27.303 1.00 90.56 121 THR A CA 1
ATOM 981 C C . THR A 1 121 ? 12.265 -9.543 -27.873 1.00 90.56 121 THR A C 1
ATOM 983 O O . THR A 1 121 ? 13.127 -8.741 -27.514 1.00 90.56 121 THR A O 1
ATOM 986 N N . ASP A 1 122 ? 11.292 -9.189 -28.715 1.00 86.56 122 ASP A N 1
ATOM 987 C CA . ASP A 1 122 ? 11.189 -7.840 -29.297 1.00 86.56 122 ASP A CA 1
ATOM 988 C C . ASP A 1 122 ? 11.173 -6.728 -28.235 1.00 86.56 122 ASP A C 1
ATOM 990 O O . ASP A 1 122 ? 11.769 -5.672 -28.430 1.00 86.56 122 ASP A O 1
ATOM 994 N N . SER A 1 123 ? 10.551 -6.982 -27.077 1.00 77.56 123 SER A N 1
ATOM 995 C CA . SER A 1 123 ? 10.547 -6.035 -25.956 1.00 77.56 123 SER A CA 1
ATOM 996 C C . SER A 1 123 ? 11.944 -5.823 -25.373 1.00 77.56 123 SER A C 1
ATOM 998 O O . SER A 1 123 ? 12.317 -4.688 -25.103 1.00 77.56 123 SER A O 1
ATOM 1000 N N . GLN A 1 124 ? 12.722 -6.895 -25.201 1.00 87.00 124 GLN A N 1
ATOM 1001 C CA . GLN A 1 124 ? 14.084 -6.809 -24.664 1.00 87.00 124 GLN A CA 1
ATOM 1002 C C . GLN A 1 124 ? 15.044 -6.170 -25.668 1.00 87.00 124 GLN A C 1
ATOM 1004 O O . GLN A 1 124 ? 15.889 -5.375 -25.283 1.00 87.00 124 GLN A O 1
ATOM 1009 N N . LYS A 1 125 ? 14.883 -6.450 -26.968 1.00 91.25 125 LYS A N 1
ATOM 1010 C CA . LYS A 1 125 ? 15.636 -5.763 -28.030 1.00 91.25 125 LYS A CA 1
ATOM 1011 C C . LYS A 1 125 ? 15.388 -4.260 -28.016 1.00 91.25 125 LYS A C 1
ATOM 1013 O O . LYS A 1 125 ? 16.323 -3.481 -28.159 1.00 91.25 125 LYS A O 1
ATOM 1018 N N . ALA A 1 126 ? 14.126 -3.858 -27.858 1.00 85.38 126 ALA A N 1
ATOM 1019 C CA . ALA A 1 126 ? 13.762 -2.453 -27.777 1.00 85.38 126 ALA A CA 1
ATOM 1020 C C . ALA A 1 126 ? 14.336 -1.778 -26.521 1.00 85.38 126 ALA A C 1
ATOM 1022 O O . ALA A 1 126 ? 14.657 -0.600 -26.585 1.00 85.38 126 ALA A O 1
ATOM 1023 N N . GLU A 1 127 ? 14.467 -2.493 -25.403 1.00 82.12 127 GLU A N 1
ATOM 1024 C CA . GLU A 1 127 ? 15.080 -1.973 -24.175 1.00 82.12 127 GLU A CA 1
ATOM 1025 C C . GLU A 1 127 ? 16.608 -1.841 -24.297 1.00 82.12 127 GLU A C 1
ATOM 1027 O O . GLU A 1 127 ? 17.154 -0.807 -23.922 1.00 82.12 127 GLU A O 1
ATOM 1032 N N . GLU A 1 128 ? 17.270 -2.839 -24.888 1.00 89.88 128 GLU A N 1
ATOM 1033 C CA . GLU A 1 128 ? 18.731 -2.896 -25.040 1.00 89.88 128 GLU A CA 1
ATOM 1034 C C . GLU A 1 128 ? 19.257 -1.906 -26.101 1.00 89.88 128 GLU A C 1
ATOM 1036 O O . GLU A 1 128 ? 20.166 -1.123 -25.837 1.00 89.88 128 GLU A O 1
ATOM 1041 N N . ASP A 1 129 ? 18.676 -1.901 -27.309 1.00 89.56 129 ASP A N 1
ATOM 1042 C CA . ASP A 1 129 ? 19.028 -0.959 -28.382 1.00 89.56 129 ASP A CA 1
ATOM 1043 C C . ASP A 1 129 ? 17.811 -0.648 -29.270 1.00 89.56 129 ASP A C 1
ATOM 1045 O O . ASP A 1 129 ? 17.564 -1.260 -30.319 1.00 89.56 129 ASP A O 1
ATOM 1049 N N . VAL A 1 130 ? 17.059 0.383 -28.868 1.00 84.25 130 VAL A N 1
ATOM 1050 C CA . VAL A 1 130 ? 15.882 0.889 -29.593 1.00 84.25 130 VAL A CA 1
ATOM 1051 C C . VAL A 1 130 ? 16.187 1.131 -31.076 1.00 84.25 130 VAL A C 1
ATOM 1053 O O . VAL A 1 130 ? 15.360 0.827 -31.937 1.00 84.25 130 VAL A O 1
ATOM 1056 N N . LYS A 1 131 ? 17.358 1.691 -31.408 1.00 85.38 131 LYS A N 1
ATOM 1057 C CA . LYS A 1 131 ? 17.674 2.092 -32.788 1.00 85.38 131 LYS A CA 1
ATOM 1058 C C . LYS A 1 131 ? 17.858 0.867 -33.666 1.00 85.38 131 LYS A C 1
ATOM 1060 O O . LYS A 1 131 ? 17.250 0.789 -34.736 1.00 85.38 131 LYS A O 1
ATOM 1065 N N . ARG A 1 132 ? 18.666 -0.087 -33.209 1.00 92.62 132 ARG A N 1
ATOM 1066 C CA . ARG A 1 132 ? 18.915 -1.333 -33.930 1.00 92.62 132 ARG A CA 1
ATOM 1067 C C . ARG A 1 132 ? 17.631 -2.139 -34.103 1.00 92.62 132 ARG A C 1
ATOM 1069 O O . ARG A 1 132 ? 17.338 -2.582 -35.214 1.00 92.62 132 ARG A O 1
ATOM 1076 N N . PHE A 1 133 ? 16.830 -2.254 -33.044 1.00 89.31 133 PHE A N 1
ATOM 1077 C CA . PHE A 1 133 ? 15.538 -2.935 -33.098 1.00 89.31 133 PHE A CA 1
ATOM 1078 C C . PHE A 1 133 ? 14.615 -2.330 -34.164 1.00 89.31 133 PHE A C 1
ATOM 1080 O O . PHE A 1 133 ? 14.032 -3.061 -34.968 1.00 89.31 133 PHE A O 1
ATOM 1087 N N . LEU A 1 134 ? 14.511 -0.998 -34.217 1.00 84.25 134 LEU A N 1
ATOM 1088 C CA . LEU A 1 134 ? 13.680 -0.310 -35.206 1.00 84.25 134 LEU A CA 1
ATOM 1089 C C . LEU A 1 134 ? 14.177 -0.524 -36.640 1.00 84.25 134 LEU A C 1
ATOM 1091 O O . LEU A 1 134 ? 13.358 -0.757 -37.527 1.00 84.25 134 LEU A O 1
ATOM 1095 N N . LEU A 1 135 ? 15.491 -0.478 -36.869 1.00 86.00 135 LEU A N 1
ATOM 1096 C CA . LEU A 1 135 ? 16.075 -0.686 -38.198 1.00 86.00 135 LEU A CA 1
ATOM 1097 C C . LEU A 1 135 ? 15.867 -2.116 -38.716 1.00 86.00 135 LEU A C 1
ATOM 1099 O O . LEU A 1 135 ? 15.568 -2.298 -39.896 1.00 86.00 135 LEU A O 1
ATOM 1103 N N . GLU A 1 136 ? 15.999 -3.122 -37.849 1.00 89.44 136 GLU A N 1
ATOM 1104 C CA . GLU A 1 136 ? 15.797 -4.528 -38.222 1.00 89.44 136 GLU A CA 1
ATOM 1105 C C . GLU A 1 136 ? 14.314 -4.871 -38.419 1.00 89.44 136 GLU A C 1
ATOM 1107 O O . GLU A 1 136 ? 13.955 -5.584 -39.356 1.00 89.44 136 GLU A O 1
ATOM 1112 N N . THR A 1 137 ? 13.441 -4.341 -37.560 1.00 85.88 137 THR A N 1
ATOM 1113 C CA . THR A 1 137 ? 11.998 -4.641 -37.591 1.00 85.88 137 THR A CA 1
ATOM 1114 C C . THR A 1 137 ? 11.283 -3.897 -38.723 1.00 85.88 137 THR A C 1
ATOM 1116 O O . THR A 1 137 ? 10.306 -4.397 -39.299 1.00 85.88 137 THR A O 1
ATOM 1119 N N . PHE A 1 138 ? 11.776 -2.705 -39.071 1.00 80.19 138 PHE A N 1
ATOM 1120 C CA . PHE A 1 138 ? 11.203 -1.823 -40.086 1.00 80.19 138 PHE A CA 1
ATOM 1121 C C . PHE A 1 138 ? 12.263 -1.415 -41.125 1.00 80.19 138 PHE A C 1
ATOM 1123 O O . PHE A 1 138 ? 12.659 -0.248 -41.180 1.00 80.19 138 PHE A O 1
ATOM 1130 N N . PRO A 1 139 ? 12.730 -2.358 -41.968 1.00 81.50 139 PRO A N 1
ATOM 1131 C CA . PRO A 1 139 ? 13.736 -2.060 -42.979 1.00 81.50 139 PRO A CA 1
ATOM 1132 C C . PRO A 1 139 ? 13.221 -0.998 -43.962 1.00 81.50 139 PRO A C 1
ATOM 1134 O O . PRO A 1 139 ? 12.113 -1.106 -44.487 1.00 81.50 139 PRO A O 1
ATOM 1137 N N . ILE A 1 140 ? 14.051 0.010 -44.250 1.00 76.62 140 ILE A N 1
ATOM 1138 C CA . ILE A 1 140 ? 13.729 1.238 -45.018 1.00 76.62 140 ILE A CA 1
ATOM 1139 C C . ILE A 1 140 ? 13.505 0.957 -46.530 1.00 76.62 140 ILE A C 1
ATOM 1141 O O . ILE A 1 140 ? 13.437 1.851 -47.366 1.00 76.62 140 ILE A O 1
ATOM 1145 N N . ASN A 1 141 ? 13.345 -0.304 -46.924 1.00 70.69 141 ASN A N 1
ATOM 1146 C CA . ASN A 1 141 ? 13.535 -0.749 -48.304 1.00 70.69 141 ASN A CA 1
ATOM 1147 C C . ASN A 1 141 ? 12.270 -0.651 -49.176 1.00 70.69 141 ASN A C 1
ATOM 1149 O O . ASN A 1 141 ? 12.273 -1.149 -50.300 1.00 70.69 141 ASN A O 1
ATOM 1153 N N . SER A 1 142 ? 11.190 -0.029 -48.695 1.00 57.91 142 SER A N 1
ATOM 1154 C CA . SER A 1 142 ? 9.987 0.199 -49.498 1.00 57.91 142 SER A CA 1
ATOM 1155 C C . SER A 1 142 ? 9.619 1.679 -49.488 1.00 57.91 142 SER A C 1
ATOM 1157 O O . SER A 1 142 ? 9.505 2.304 -48.437 1.00 57.91 142 SER A O 1
ATOM 1159 N N . ASN A 1 143 ? 9.419 2.248 -50.674 1.00 66.44 143 ASN A N 1
ATOM 1160 C CA . ASN A 1 143 ? 9.013 3.644 -50.850 1.00 66.44 143 ASN A CA 1
ATOM 1161 C C . ASN A 1 143 ? 7.580 3.931 -50.345 1.00 66.44 143 ASN A C 1
ATOM 1163 O O . ASN A 1 143 ? 7.094 5.048 -50.518 1.00 66.44 143 ASN A O 1
ATOM 1167 N N . GLU A 1 144 ? 6.902 2.954 -49.734 1.00 59.41 144 GLU A N 1
ATOM 1168 C CA . GLU A 1 144 ? 5.470 3.017 -49.423 1.00 59.41 144 GLU A CA 1
ATOM 1169 C C . GLU A 1 144 ? 5.148 2.888 -47.922 1.00 59.41 144 GLU A C 1
ATOM 1171 O O . GLU A 1 144 ? 4.143 3.447 -47.488 1.00 59.41 144 GLU A O 1
ATOM 1176 N N . ASP A 1 145 ? 6.034 2.320 -47.092 1.00 57.78 145 ASP A N 1
ATOM 1177 C CA . ASP A 1 145 ? 5.752 2.106 -45.665 1.00 57.78 145 ASP A CA 1
ATOM 1178 C C . ASP A 1 145 ? 6.690 2.907 -44.754 1.00 57.78 145 ASP A C 1
ATOM 1180 O O . ASP A 1 145 ? 7.735 2.439 -44.297 1.00 57.78 145 ASP A O 1
ATOM 1184 N N . LYS A 1 146 ? 6.295 4.142 -44.427 1.00 65.38 146 LYS A N 1
ATOM 1185 C CA . LYS A 1 146 ? 6.917 4.878 -43.318 1.00 65.38 146 LYS A CA 1
ATOM 1186 C C . LYS A 1 146 ? 6.460 4.248 -42.006 1.00 65.38 146 LYS A C 1
ATOM 1188 O O . LYS A 1 146 ? 5.326 4.471 -41.585 1.00 65.38 146 LYS A O 1
ATOM 1193 N N . ALA A 1 147 ? 7.340 3.494 -41.349 1.00 62.50 147 ALA A N 1
ATOM 1194 C CA . ALA A 1 147 ? 7.100 3.058 -39.981 1.00 62.50 147 ALA A CA 1
ATOM 1195 C C . ALA A 1 147 ? 6.836 4.279 -39.093 1.00 62.50 147 ALA A C 1
ATOM 1197 O O . ALA A 1 147 ? 7.564 5.274 -39.137 1.00 62.50 147 ALA A O 1
ATOM 1198 N N . VAL A 1 148 ? 5.764 4.214 -38.309 1.00 64.00 148 VAL A N 1
ATOM 1199 C CA . VAL A 1 148 ? 5.418 5.265 -37.358 1.00 64.00 148 VAL A CA 1
ATOM 1200 C C . VAL A 1 148 ? 5.793 4.731 -35.983 1.00 64.00 148 VAL A C 1
ATOM 1202 O O . VAL A 1 148 ? 5.241 3.741 -35.511 1.00 64.00 148 VAL A O 1
ATOM 1205 N N . LEU A 1 149 ? 6.762 5.366 -35.333 1.00 66.94 149 LEU A N 1
ATOM 1206 C CA . LEU A 1 149 ? 7.025 5.116 -33.923 1.00 66.94 149 LEU A CA 1
ATOM 1207 C C . LEU A 1 149 ? 6.185 6.104 -33.121 1.00 66.94 149 LEU A C 1
ATOM 1209 O O . LEU A 1 149 ? 6.348 7.318 -33.256 1.00 66.94 149 LEU A O 1
ATOM 1213 N N . HIS A 1 150 ? 5.274 5.588 -32.300 1.00 63.56 150 HIS A N 1
ATOM 1214 C CA . HIS A 1 150 ? 4.539 6.414 -31.358 1.00 63.56 150 HIS A CA 1
ATOM 1215 C C . HIS A 1 150 ? 5.016 6.087 -29.950 1.00 63.56 150 HIS A C 1
ATOM 1217 O O . HIS A 1 150 ? 4.638 5.085 -29.344 1.00 63.56 150 HIS A O 1
ATOM 1223 N N . THR A 1 151 ? 5.852 6.965 -29.409 1.00 66.94 151 THR A N 1
ATOM 1224 C CA . THR A 1 151 ? 6.164 6.938 -27.984 1.00 66.94 151 THR A CA 1
ATOM 1225 C C . THR A 1 151 ? 4.927 7.427 -27.243 1.00 66.94 151 THR A C 1
ATOM 1227 O O . THR A 1 151 ? 4.543 8.592 -27.386 1.00 66.94 151 THR A O 1
ATOM 1230 N N . LEU A 1 152 ? 4.267 6.547 -26.489 1.00 59.75 152 LEU A N 1
ATOM 1231 C CA . LEU A 1 152 ? 3.230 6.969 -25.562 1.00 59.75 152 LEU A CA 1
ATOM 1232 C C . LEU A 1 152 ? 3.872 7.181 -24.214 1.00 59.75 152 LEU A C 1
ATOM 1234 O O . LEU A 1 152 ? 4.054 6.268 -23.410 1.00 59.75 152 LEU A O 1
ATOM 1238 N N . ARG A 1 153 ? 4.150 8.449 -23.944 1.00 59.03 153 ARG A N 1
ATOM 1239 C CA . ARG A 1 153 ? 4.304 8.882 -22.571 1.00 59.03 153 ARG A CA 1
ATOM 1240 C C . ARG A 1 153 ? 2.904 8.958 -21.983 1.00 59.03 153 ARG A C 1
ATOM 1242 O O . ARG A 1 153 ? 2.235 9.987 -22.074 1.00 59.03 153 ARG A O 1
ATOM 1249 N N . LEU A 1 154 ? 2.435 7.831 -21.454 1.00 54.19 154 LEU A N 1
ATOM 1250 C CA . LEU A 1 154 ? 1.291 7.830 -20.558 1.00 54.19 154 LEU A CA 1
ATOM 1251 C C . LEU A 1 154 ? 1.741 8.589 -19.318 1.00 54.19 154 LEU A C 1
ATOM 1253 O O . LEU A 1 154 ? 2.276 8.006 -18.383 1.00 54.19 154 LEU A O 1
ATOM 1257 N N . ARG A 1 155 ? 1.547 9.910 -19.329 1.00 50.69 155 ARG A N 1
ATOM 1258 C CA . ARG A 1 155 ? 1.466 10.628 -18.068 1.00 50.69 155 ARG A CA 1
ATOM 1259 C C . ARG A 1 155 ? 0.337 9.937 -17.322 1.00 50.69 155 ARG A C 1
ATOM 1261 O O . ARG A 1 155 ? -0.767 9.841 -17.860 1.00 50.69 155 ARG A O 1
ATOM 1268 N N . HIS A 1 156 ? 0.606 9.418 -16.128 1.00 51.16 156 HIS A N 1
ATOM 1269 C CA . HIS A 1 156 ? -0.488 9.224 -15.189 1.00 51.16 156 HIS A CA 1
ATOM 1270 C C . HIS A 1 156 ? -1.259 10.548 -15.190 1.00 51.16 156 HIS A C 1
ATOM 1272 O O . HIS A 1 156 ? -0.642 11.604 -15.029 1.00 51.16 156 HIS A O 1
ATOM 1278 N N . ASP A 1 157 ? -2.554 10.510 -15.516 1.00 44.50 157 ASP A N 1
ATOM 1279 C CA . ASP A 1 157 ? -3.422 11.686 -15.587 1.00 44.50 157 ASP A CA 1
ATOM 1280 C C . ASP A 1 157 ? -3.620 12.242 -14.167 1.00 44.50 157 ASP A C 1
ATOM 1282 O O . ASP A 1 157 ? -4.709 12.228 -13.599 1.00 44.50 157 ASP A O 1
ATOM 1286 N N . TRP A 1 158 ? -2.544 12.738 -13.561 1.00 42.56 158 TRP A N 1
ATOM 1287 C CA . TRP A 1 158 ? -2.576 13.479 -12.323 1.00 42.56 158 TRP A CA 1
ATOM 1288 C C . TRP A 1 158 ? -3.239 14.820 -12.621 1.00 42.56 158 TRP A C 1
ATOM 1290 O O . TRP A 1 158 ? -2.614 15.777 -13.084 1.00 42.56 158 TRP A O 1
ATOM 1300 N N . LYS A 1 159 ? -4.546 14.888 -12.366 1.00 44.84 159 LYS A N 1
ATOM 1301 C CA . LYS A 1 159 ? -5.349 16.119 -12.396 1.00 44.84 159 LYS A CA 1
ATOM 1302 C C . LYS A 1 159 ? -5.170 16.955 -11.119 1.00 44.84 159 LYS A C 1
ATOM 1304 O O . LYS A 1 159 ? -6.094 17.650 -10.702 1.00 44.84 159 LYS A O 1
ATOM 1309 N N . GLY A 1 160 ? -3.998 16.905 -10.485 1.00 45.44 160 GLY A N 1
ATOM 1310 C CA . GLY A 1 160 ? -3.687 17.781 -9.359 1.00 45.44 160 GLY A CA 1
ATOM 1311 C C . GLY A 1 160 ? -3.581 19.254 -9.789 1.00 45.44 160 GLY A C 1
ATOM 1312 O O . GLY A 1 160 ? -3.272 19.547 -10.950 1.00 45.44 160 GLY A O 1
ATOM 1313 N N . PRO A 1 161 ? -3.846 20.209 -8.880 1.00 39.19 161 PRO A N 1
ATOM 1314 C CA . PRO A 1 161 ? -3.791 21.635 -9.186 1.00 39.19 161 PRO A CA 1
ATOM 1315 C C . PRO A 1 161 ? -2.389 22.041 -9.671 1.00 39.19 161 PRO A C 1
ATOM 1317 O O . PRO A 1 161 ? -1.416 21.973 -8.932 1.00 39.19 161 PRO A O 1
ATOM 1320 N N . ARG A 1 162 ? -2.298 22.503 -10.927 1.00 44.12 162 ARG A N 1
ATOM 1321 C CA . ARG A 1 162 ? -1.064 22.889 -11.652 1.00 44.12 162 ARG A CA 1
ATOM 1322 C C . ARG A 1 162 ? -0.327 24.134 -11.118 1.00 44.12 162 ARG A C 1
ATOM 1324 O O . ARG A 1 162 ? 0.375 24.798 -11.878 1.00 44.12 162 ARG A O 1
ATOM 1331 N N . LYS A 1 163 ? -0.491 24.525 -9.857 1.00 43.00 163 LYS A N 1
ATOM 1332 C CA . LYS A 1 163 ? 0.132 25.762 -9.368 1.00 43.00 163 LYS A CA 1
ATOM 1333 C C . LYS A 1 163 ? 1.488 25.467 -8.721 1.00 43.00 163 LYS A C 1
ATOM 1335 O O . LYS A 1 163 ? 1.530 24.958 -7.614 1.00 43.00 163 LYS A O 1
ATOM 1340 N N . GLN A 1 164 ? 2.544 25.861 -9.441 1.00 44.72 164 GLN A N 1
ATOM 1341 C CA . GLN A 1 164 ? 3.921 26.093 -8.976 1.00 44.72 164 GLN A CA 1
ATOM 1342 C C . GLN A 1 164 ? 4.728 24.852 -8.570 1.00 44.72 164 GLN A C 1
ATOM 1344 O O . GLN A 1 164 ? 4.851 24.534 -7.395 1.00 44.72 164 GLN A O 1
ATOM 1349 N N . PHE A 1 165 ? 5.360 24.205 -9.548 1.00 45.34 165 PHE A N 1
ATOM 1350 C CA . PHE A 1 165 ? 6.585 23.444 -9.303 1.00 45.34 165 PHE A CA 1
ATOM 1351 C C . PHE A 1 165 ? 7.582 23.799 -10.407 1.00 45.34 165 PHE A C 1
ATOM 1353 O O . PHE A 1 165 ? 7.340 23.486 -11.572 1.00 45.34 165 PHE A O 1
ATOM 1360 N N . ASP A 1 166 ? 8.660 24.489 -10.028 1.00 45.53 166 ASP A N 1
ATOM 1361 C CA . ASP A 1 166 ? 9.724 24.954 -10.931 1.00 45.53 166 ASP A CA 1
ATOM 1362 C C . ASP A 1 166 ? 10.815 23.894 -11.183 1.00 45.53 166 ASP A C 1
ATOM 1364 O O . ASP A 1 166 ? 11.719 24.128 -11.977 1.00 45.53 166 ASP A O 1
ATOM 1368 N N . ASP A 1 167 ? 10.696 22.698 -10.594 1.00 44.66 167 ASP A N 1
ATOM 1369 C CA . ASP A 1 167 ? 11.630 21.592 -10.822 1.00 44.66 167 ASP A CA 1
ATOM 1370 C C . ASP A 1 167 ? 10.930 20.406 -11.510 1.00 44.66 167 ASP A C 1
ATOM 1372 O O . ASP A 1 167 ? 9.917 19.912 -10.995 1.00 44.66 167 ASP A O 1
ATOM 1376 N N . PRO A 1 168 ? 11.447 19.889 -12.646 1.00 44.38 168 PRO A N 1
ATOM 1377 C CA . PRO A 1 168 ? 10.939 18.657 -13.225 1.00 44.38 168 PRO A CA 1
ATOM 1378 C C . PRO A 1 168 ? 11.235 17.484 -12.268 1.00 44.38 168 PRO A C 1
ATOM 1380 O O . PRO A 1 168 ? 12.384 17.263 -11.882 1.00 44.38 168 PRO A O 1
ATOM 1383 N N . PRO A 1 169 ? 10.217 16.715 -11.854 1.00 51.38 169 PRO A N 1
ATOM 1384 C CA . PRO A 1 169 ? 10.396 15.622 -10.905 1.00 51.38 169 PRO A CA 1
ATOM 1385 C C . PRO A 1 169 ? 11.198 14.471 -11.533 1.00 51.38 169 PRO A C 1
ATOM 1387 O O . PRO A 1 169 ? 10.743 13.800 -12.456 1.00 51.38 169 PRO A O 1
ATOM 1390 N N . ASN A 1 170 ? 12.401 14.237 -11.006 1.00 43.12 170 ASN A N 1
ATOM 1391 C CA . ASN A 1 170 ? 13.435 13.394 -11.616 1.00 43.12 170 ASN A CA 1
ATOM 1392 C C . ASN A 1 170 ? 13.294 11.872 -11.403 1.00 43.12 170 ASN A C 1
ATOM 1394 O O . ASN A 1 170 ? 14.233 11.143 -11.704 1.00 43.12 170 ASN A O 1
ATOM 1398 N N . LYS A 1 171 ? 12.172 11.355 -10.878 1.00 45.47 171 LYS A N 1
ATOM 1399 C CA . LYS A 1 171 ? 12.007 9.906 -10.612 1.00 45.47 171 LYS A CA 1
ATOM 1400 C C . LYS A 1 171 ? 10.575 9.389 -10.782 1.00 45.47 171 LYS A C 1
ATOM 1402 O O . LYS A 1 171 ? 10.143 8.511 -10.042 1.00 45.47 171 LYS A O 1
ATOM 1407 N N . TRP A 1 172 ? 9.832 9.886 -11.769 1.00 47.88 172 TRP A N 1
ATOM 1408 C CA . TRP A 1 172 ? 8.711 9.087 -12.261 1.00 47.88 172 TRP A CA 1
ATOM 1409 C C . TRP A 1 172 ? 9.316 7.954 -13.079 1.00 47.88 172 TRP A C 1
ATOM 1411 O O . TRP A 1 172 ? 9.807 8.185 -14.185 1.00 47.88 172 TRP A O 1
ATOM 1421 N N . GLN A 1 173 ? 9.257 6.726 -12.565 1.00 45.19 173 GLN A N 1
ATOM 1422 C CA . GLN A 1 173 ? 9.160 5.569 -13.449 1.00 45.19 173 GLN A CA 1
ATOM 1423 C C . GLN A 1 173 ? 7.780 5.641 -14.116 1.00 45.19 173 GLN A C 1
ATOM 1425 O O . GLN A 1 173 ? 6.897 4.829 -13.857 1.00 45.19 173 GLN A O 1
ATOM 1430 N N . ASP A 1 174 ? 7.564 6.673 -14.940 1.00 50.97 174 ASP A N 1
ATOM 1431 C CA . ASP A 1 174 ? 6.557 6.616 -15.982 1.00 50.97 174 ASP A CA 1
ATOM 1432 C C . ASP A 1 174 ? 6.907 5.335 -16.730 1.00 50.97 174 ASP A C 1
ATOM 1434 O O . ASP A 1 174 ? 7.962 5.267 -17.365 1.00 50.97 174 ASP A O 1
ATOM 1438 N N . ALA A 1 175 ? 6.078 4.301 -16.603 1.00 57.22 175 ALA A N 1
ATOM 1439 C CA . ALA A 1 175 ? 6.178 3.148 -17.475 1.00 57.22 175 ALA A CA 1
ATOM 1440 C C . ALA A 1 175 ? 5.970 3.693 -18.893 1.00 57.22 175 ALA A C 1
ATOM 1442 O O . ALA A 1 175 ? 4.844 3.953 -19.325 1.00 57.22 175 ALA A O 1
ATOM 1443 N N . MET A 1 176 ? 7.072 4.014 -19.566 1.00 62.41 176 MET A N 1
ATOM 1444 C CA . MET A 1 176 ? 7.058 4.620 -20.879 1.00 62.41 176 MET A CA 1
ATOM 1445 C C . MET A 1 176 ? 6.823 3.488 -21.861 1.00 62.41 176 MET A C 1
ATOM 1447 O O . MET A 1 176 ? 7.721 2.713 -22.172 1.00 62.41 176 MET A O 1
ATOM 1451 N N . TRP A 1 177 ? 5.589 3.382 -22.337 1.00 70.44 177 TRP A N 1
ATOM 1452 C CA . TRP A 1 177 ? 5.242 2.383 -23.331 1.00 70.44 177 TRP A CA 1
ATOM 1453 C C . TRP A 1 177 ? 5.623 2.917 -24.710 1.00 70.44 177 TRP A C 1
ATOM 1455 O O . TRP A 1 177 ? 5.083 3.919 -25.191 1.00 70.44 177 TRP A O 1
ATOM 1465 N N . MET A 1 178 ? 6.556 2.239 -25.368 1.00 76.00 178 MET A N 1
ATOM 1466 C CA . MET A 1 178 ? 6.817 2.455 -26.786 1.00 76.00 178 MET A CA 1
ATOM 1467 C C . MET A 1 178 ? 5.935 1.512 -27.595 1.00 76.00 178 MET A C 1
ATOM 1469 O O . MET A 1 178 ? 6.041 0.295 -27.474 1.00 76.00 178 MET A O 1
ATOM 1473 N N . VAL A 1 179 ? 5.051 2.079 -28.418 1.00 81.69 179 VAL A N 1
ATOM 1474 C CA . VAL A 1 179 ? 4.218 1.304 -29.339 1.00 81.69 179 VAL A CA 1
ATOM 1475 C C . VAL A 1 179 ? 4.715 1.561 -30.751 1.00 81.69 179 VAL A C 1
ATOM 1477 O O . VAL A 1 179 ? 4.629 2.678 -31.269 1.00 81.69 179 VAL A O 1
ATOM 1480 N N . VAL A 1 180 ? 5.239 0.515 -31.382 1.00 81.00 180 VAL A N 1
ATOM 1481 C CA . VAL A 1 180 ? 5.750 0.583 -32.752 1.00 81.00 180 VAL A CA 1
ATOM 1482 C C . VAL A 1 180 ? 4.790 -0.125 -33.697 1.00 81.00 180 VAL A C 1
ATOM 1484 O O . VAL A 1 180 ? 4.284 -1.202 -33.385 1.00 81.00 180 VAL A O 1
ATOM 1487 N N . GLY A 1 181 ? 4.522 0.467 -34.861 1.00 82.88 181 GLY A N 1
ATOM 1488 C CA . GLY A 1 181 ? 3.695 -0.171 -35.879 1.00 82.88 181 GLY A CA 1
ATOM 1489 C C . GLY A 1 181 ? 3.942 0.376 -37.281 1.00 82.88 181 GLY A C 1
ATOM 1490 O O . GLY A 1 181 ? 4.390 1.506 -37.468 1.00 82.88 181 GLY A O 1
ATOM 1491 N N . ARG A 1 182 ? 3.623 -0.441 -38.293 1.00 80.06 182 ARG A N 1
ATOM 1492 C CA . ARG A 1 182 ? 3.770 -0.066 -39.713 1.00 80.06 182 ARG A CA 1
ATOM 1493 C C . ARG A 1 182 ? 2.753 0.980 -40.166 1.00 80.06 182 ARG A C 1
ATOM 1495 O O . ARG A 1 182 ? 3.005 1.711 -41.110 1.00 80.06 182 ARG A O 1
ATOM 1502 N N . SER A 1 183 ? 1.611 1.067 -39.484 1.00 84.06 183 SER A N 1
ATOM 1503 C CA . SER A 1 183 ? 0.542 2.005 -39.813 1.00 84.06 183 SER A CA 1
ATOM 1504 C C . SER A 1 183 ? -0.015 2.679 -38.561 1.00 84.06 183 SER A C 1
ATOM 1506 O O . SER A 1 183 ? 0.000 2.116 -37.462 1.00 84.06 183 SER A O 1
ATOM 1508 N N . ARG A 1 184 ? -0.575 3.882 -38.733 1.00 79.19 184 ARG A N 1
ATOM 1509 C CA . ARG A 1 184 ? -1.261 4.602 -37.648 1.00 79.19 184 ARG A CA 1
ATOM 1510 C C . ARG A 1 184 ? -2.455 3.822 -37.089 1.00 79.19 184 ARG A C 1
ATOM 1512 O O . ARG A 1 184 ? -2.715 3.913 -35.893 1.00 79.19 184 ARG A O 1
ATOM 1519 N N . SER A 1 185 ? -3.165 3.058 -37.923 1.00 84.62 185 SER A N 1
ATOM 1520 C CA . SER A 1 185 ? -4.290 2.228 -37.476 1.00 84.62 185 SER A CA 1
ATOM 1521 C C . SER A 1 185 ? -3.821 1.091 -36.573 1.00 84.62 185 SER A C 1
ATOM 1523 O O . SER A 1 185 ? -4.386 0.932 -35.495 1.00 84.62 185 SER A O 1
ATOM 1525 N N . THR A 1 186 ? -2.744 0.386 -36.941 1.00 86.25 186 THR A N 1
ATOM 1526 C CA . THR A 1 186 ? -2.152 -0.677 -36.106 1.00 86.25 186 THR A CA 1
ATOM 1527 C C . THR A 1 186 ? -1.679 -0.130 -34.761 1.00 86.25 186 THR A C 1
ATOM 1529 O O . THR A 1 186 ? -1.945 -0.722 -33.723 1.00 86.25 186 THR A O 1
ATOM 1532 N N . ILE A 1 187 ? -1.031 1.039 -34.751 1.00 85.00 187 ILE A N 1
ATOM 1533 C CA . ILE A 1 187 ? -0.606 1.685 -33.501 1.00 85.00 187 ILE A CA 1
ATOM 1534 C C . ILE A 1 187 ? -1.818 2.048 -32.647 1.00 85.00 187 ILE A C 1
ATOM 1536 O O . ILE A 1 187 ? -1.834 1.754 -31.458 1.00 85.00 187 ILE A O 1
ATOM 1540 N N . SER A 1 188 ? -2.848 2.663 -33.235 1.00 86.19 188 SER A N 1
ATOM 1541 C CA . SER A 1 188 ? -4.062 3.032 -32.501 1.00 86.19 188 SER A CA 1
ATOM 1542 C C . SER A 1 188 ? -4.758 1.814 -31.887 1.00 86.19 188 SER A C 1
ATOM 1544 O O . SER A 1 188 ? -5.238 1.892 -30.756 1.00 86.19 188 SER A O 1
ATOM 1546 N N . GLU A 1 189 ? -4.797 0.693 -32.604 1.00 89.94 189 GLU A N 1
ATOM 1547 C CA . GLU A 1 189 ? -5.341 -0.570 -32.105 1.00 89.94 189 GLU A CA 1
ATOM 1548 C C . GLU A 1 189 ? -4.498 -1.137 -30.958 1.00 89.94 189 GLU A C 1
ATOM 1550 O O . GLU A 1 189 ? -5.046 -1.387 -29.885 1.00 89.94 189 GLU A O 1
ATOM 1555 N N . ASN A 1 190 ? -3.172 -1.192 -31.112 1.00 87.56 190 ASN A N 1
ATOM 1556 C CA . ASN A 1 190 ? -2.253 -1.630 -30.057 1.00 87.56 190 ASN A CA 1
ATOM 1557 C C . ASN A 1 190 ? -2.376 -0.772 -28.788 1.00 87.56 190 ASN A C 1
ATOM 1559 O O . ASN A 1 190 ? -2.414 -1.297 -27.678 1.00 87.56 190 ASN A O 1
ATOM 1563 N N . VAL A 1 191 ? -2.503 0.551 -28.926 1.00 86.06 191 VAL A N 1
ATOM 1564 C CA . VAL A 1 191 ? -2.719 1.466 -27.791 1.00 86.06 191 VAL A CA 1
ATOM 1565 C C . VAL A 1 191 ? -4.036 1.172 -27.080 1.00 86.06 191 VAL A C 1
ATOM 1567 O O . VAL A 1 191 ? -4.079 1.124 -25.848 1.00 86.06 191 VAL A O 1
ATOM 1570 N N . LYS A 1 192 ? -5.116 0.948 -27.837 1.00 88.94 192 LYS A N 1
ATOM 1571 C CA . LYS A 1 192 ? -6.410 0.552 -27.265 1.00 88.94 192 LYS A CA 1
ATOM 1572 C C . LYS A 1 192 ? -6.304 -0.792 -26.554 1.00 88.94 192 LYS A C 1
ATOM 1574 O O . LYS A 1 192 ? -6.877 -0.939 -25.478 1.00 88.94 192 LYS A O 1
ATOM 1579 N N . ASP A 1 193 ? -5.566 -1.747 -27.108 1.00 89.19 193 ASP A N 1
ATOM 1580 C CA . ASP A 1 193 ? -5.343 -3.051 -26.487 1.00 89.19 193 ASP A CA 1
ATOM 1581 C C . ASP A 1 193 ? -4.537 -2.975 -25.200 1.00 89.19 193 ASP A C 1
ATOM 1583 O O . ASP A 1 193 ? -4.921 -3.617 -24.221 1.00 89.19 193 ASP A O 1
ATOM 1587 N N . ILE A 1 194 ? -3.503 -2.137 -25.144 1.00 85.62 194 ILE A N 1
ATOM 1588 C CA . ILE A 1 194 ? -2.766 -1.855 -23.906 1.00 85.62 194 ILE A CA 1
ATOM 1589 C C . ILE A 1 194 ? -3.712 -1.255 -22.861 1.00 85.62 194 ILE A C 1
ATOM 1591 O O . ILE A 1 194 ? -3.757 -1.736 -21.728 1.00 85.62 194 ILE A O 1
ATOM 1595 N N . GLY A 1 195 ? -4.536 -0.275 -23.249 1.00 85.56 195 GLY A N 1
ATOM 1596 C CA . GLY A 1 195 ? -5.547 0.317 -22.369 1.00 85.56 195 GLY A CA 1
ATOM 1597 C C . GLY A 1 195 ? -6.551 -0.713 -21.838 1.00 85.56 195 GLY A C 1
ATOM 1598 O O . GLY A 1 195 ? -6.777 -0.798 -20.629 1.00 85.56 195 GLY A O 1
ATOM 1599 N N . ARG A 1 196 ? -7.103 -1.560 -22.720 1.00 91.19 196 ARG A N 1
ATOM 1600 C CA . ARG A 1 196 ? -8.005 -2.665 -22.347 1.00 91.19 196 ARG A CA 1
ATOM 1601 C C . ARG A 1 196 ? -7.320 -3.674 -21.428 1.00 91.19 196 ARG A C 1
ATOM 1603 O O . ARG A 1 196 ? -7.922 -4.129 -20.460 1.00 91.19 196 ARG A O 1
ATOM 1610 N N . SER A 1 197 ? -6.073 -4.032 -21.723 1.00 86.88 197 SER A N 1
ATOM 1611 C CA . SER A 1 197 ? -5.286 -4.973 -20.928 1.00 86.88 197 SER A CA 1
ATOM 1612 C C . SER A 1 197 ? -5.032 -4.437 -19.521 1.00 86.88 197 SER A C 1
ATOM 1614 O O . SER A 1 197 ? -5.316 -5.132 -18.547 1.00 86.88 197 SER A O 1
ATOM 1616 N N . ARG A 1 198 ? -4.612 -3.171 -19.398 1.00 82.94 198 ARG A N 1
ATOM 1617 C CA . ARG A 1 198 ? -4.422 -2.498 -18.107 1.00 82.94 198 ARG A CA 1
ATOM 1618 C C . ARG A 1 198 ? -5.716 -2.459 -17.303 1.00 82.94 198 ARG A C 1
ATOM 1620 O O . ARG A 1 198 ? -5.695 -2.794 -16.124 1.00 82.94 198 ARG A O 1
ATOM 1627 N N . HIS A 1 199 ? -6.836 -2.118 -17.939 1.00 85.56 199 HIS A N 1
ATOM 1628 C CA . HIS A 1 199 ? -8.140 -2.129 -17.278 1.00 85.56 199 HIS A CA 1
ATOM 1629 C C . HIS A 1 199 ? -8.500 -3.524 -16.744 1.00 85.56 199 HIS A C 1
ATOM 1631 O O . HIS A 1 199 ? -8.844 -3.651 -15.574 1.00 85.56 199 HIS A O 1
ATOM 1637 N N . ARG A 1 200 ? -8.321 -4.583 -17.550 1.00 90.69 200 ARG A N 1
ATOM 1638 C CA . ARG A 1 200 ? -8.539 -5.975 -17.111 1.00 90.69 200 ARG A CA 1
ATOM 1639 C C . ARG A 1 200 ? -7.616 -6.389 -15.966 1.00 90.69 200 ARG A C 1
ATOM 1641 O O . ARG A 1 200 ? -8.023 -7.164 -15.109 1.00 90.69 200 ARG A O 1
ATOM 1648 N N . THR A 1 201 ? -6.367 -5.933 -15.954 1.00 83.25 201 THR A N 1
ATOM 1649 C CA . THR A 1 201 ? -5.428 -6.230 -14.862 1.00 83.25 201 THR A CA 1
ATOM 1650 C C . THR A 1 201 ? -5.791 -5.470 -13.588 1.00 83.25 201 THR A C 1
ATOM 1652 O O . THR A 1 201 ? -5.826 -6.090 -12.532 1.00 83.25 201 THR A O 1
ATOM 1655 N N . LYS A 1 202 ? -6.154 -4.181 -13.678 1.00 82.56 202 LYS A N 1
ATOM 1656 C CA . LYS A 1 202 ? -6.653 -3.393 -12.534 1.00 82.56 202 LYS A CA 1
ATOM 1657 C C . LYS A 1 202 ? -7.927 -4.015 -11.956 1.00 82.56 202 LYS A C 1
ATOM 1659 O O . LYS A 1 202 ? -8.025 -4.178 -10.747 1.00 82.56 202 LYS A O 1
ATOM 1664 N N . GLN A 1 203 ? -8.849 -4.447 -12.817 1.00 89.50 203 GLN A N 1
ATOM 1665 C CA . GLN A 1 203 ? -10.065 -5.145 -12.405 1.00 89.50 203 GLN A CA 1
ATOM 1666 C C . GLN A 1 203 ? -9.760 -6.481 -11.708 1.00 89.50 203 GLN A C 1
ATOM 1668 O O . GLN A 1 203 ? -10.274 -6.714 -10.622 1.00 89.50 203 GLN A O 1
ATOM 1673 N N . ARG A 1 204 ? -8.892 -7.330 -12.277 1.00 89.81 204 ARG A N 1
ATOM 1674 C CA . ARG A 1 204 ? -8.487 -8.595 -11.634 1.00 89.81 204 ARG A CA 1
ATOM 1675 C C . ARG A 1 204 ? -7.828 -8.367 -10.276 1.00 89.81 204 ARG A C 1
ATOM 1677 O O . ARG A 1 204 ? -8.198 -9.027 -9.317 1.00 89.81 204 ARG A O 1
ATOM 1684 N N . ALA A 1 205 ? -6.918 -7.398 -10.176 1.00 85.81 205 ALA A N 1
ATOM 1685 C CA . ALA A 1 205 ? -6.285 -7.045 -8.909 1.00 85.81 205 ALA A CA 1
ATOM 1686 C C . ALA A 1 205 ? -7.314 -6.565 -7.871 1.00 85.81 205 ALA A C 1
ATOM 1688 O O . ALA A 1 205 ? -7.224 -6.931 -6.703 1.00 85.81 205 ALA A O 1
ATOM 1689 N N . GLN A 1 206 ? -8.321 -5.790 -8.290 1.00 87.12 206 GLN A N 1
ATOM 1690 C CA . GLN A 1 206 ? -9.414 -5.357 -7.420 1.00 87.12 206 GLN A CA 1
ATOM 1691 C C . GLN A 1 206 ? -10.304 -6.529 -6.976 1.00 87.12 206 GLN A C 1
ATOM 1693 O O . GLN A 1 206 ? -10.666 -6.606 -5.805 1.00 87.12 206 GLN A O 1
ATOM 1698 N N . GLU A 1 207 ? -10.639 -7.451 -7.879 1.00 91.88 207 GLU A N 1
ATOM 1699 C CA . GLU A 1 207 ? -11.416 -8.659 -7.571 1.00 91.88 207 GLU A CA 1
ATOM 1700 C C . GLU A 1 207 ? -10.659 -9.591 -6.611 1.00 91.88 207 GLU A C 1
ATOM 1702 O O . GLU A 1 207 ? -11.235 -10.069 -5.634 1.00 91.88 207 GLU A O 1
ATOM 1707 N N . GLU A 1 208 ? -9.361 -9.804 -6.833 1.00 91.44 208 GLU A N 1
ATOM 1708 C CA . GLU A 1 208 ? -8.489 -10.583 -5.945 1.00 91.44 208 GLU A CA 1
ATOM 1709 C C . GLU A 1 208 ? -8.367 -9.934 -4.560 1.00 91.44 208 GLU A C 1
ATOM 1711 O O . GLU A 1 208 ? -8.488 -10.610 -3.536 1.00 91.44 208 GLU A O 1
ATOM 1716 N N . ALA A 1 209 ? -8.189 -8.613 -4.516 1.00 88.50 209 ALA A N 1
ATOM 1717 C CA . ALA A 1 209 ? -8.137 -7.845 -3.280 1.00 88.50 209 ALA A CA 1
ATOM 1718 C C . ALA A 1 209 ? -9.464 -7.931 -2.502 1.00 88.50 209 ALA A C 1
ATOM 1720 O O . ALA A 1 209 ? -9.459 -8.170 -1.293 1.00 88.50 209 ALA A O 1
ATOM 1721 N N . GLN A 1 210 ? -10.600 -7.819 -3.194 1.00 92.50 210 GLN A N 1
ATOM 1722 C CA . GLN A 1 210 ? -11.931 -7.977 -2.610 1.00 92.50 210 GLN A CA 1
ATOM 1723 C C . GLN A 1 210 ? -12.146 -9.395 -2.065 1.00 92.50 210 GLN A C 1
ATOM 1725 O O . GLN A 1 210 ? -12.604 -9.554 -0.932 1.00 92.50 210 GLN A O 1
ATOM 1730 N N . ALA A 1 211 ? -11.762 -10.426 -2.821 1.00 93.62 211 ALA A N 1
ATOM 1731 C CA . ALA A 1 211 ? -11.846 -11.815 -2.377 1.00 93.62 211 ALA A CA 1
ATOM 1732 C C . ALA A 1 211 ? -10.996 -12.064 -1.118 1.00 93.62 211 ALA A C 1
ATOM 1734 O O . ALA A 1 211 ? -11.446 -12.740 -0.190 1.00 93.62 211 ALA A O 1
ATOM 1735 N N . PHE A 1 212 ? -9.801 -11.471 -1.051 1.00 92.81 212 PHE A N 1
ATOM 1736 C CA . PHE A 1 212 ? -8.936 -11.523 0.127 1.00 92.81 212 PHE A CA 1
ATOM 1737 C C . PHE A 1 212 ? -9.587 -10.864 1.354 1.00 92.81 212 PHE A C 1
ATOM 1739 O O . PHE A 1 212 ? -9.608 -11.461 2.434 1.00 92.81 212 PHE A O 1
ATOM 1746 N N . ILE A 1 213 ? -10.173 -9.671 1.198 1.00 93.31 213 ILE A N 1
ATOM 1747 C CA . ILE A 1 213 ? -10.890 -8.974 2.282 1.00 93.31 213 ILE A CA 1
ATOM 1748 C C . ILE A 1 213 ? -12.075 -9.807 2.773 1.00 93.31 213 ILE A C 1
ATOM 1750 O O . ILE A 1 213 ? -12.283 -9.943 3.981 1.00 93.31 213 ILE A O 1
ATOM 1754 N N . GLU A 1 214 ? -12.865 -10.356 1.852 1.00 94.94 214 GLU A N 1
ATOM 1755 C CA . GLU A 1 214 ? -14.048 -11.146 2.184 1.00 94.94 214 GLU A CA 1
ATOM 1756 C C . GLU A 1 214 ? -13.694 -12.435 2.923 1.00 94.94 214 GLU A C 1
ATOM 1758 O O . GLU A 1 214 ? -14.367 -12.778 3.901 1.00 94.94 214 GLU A O 1
ATOM 1763 N N . GLU A 1 215 ? -12.640 -13.137 2.501 1.00 95.75 215 GLU A N 1
ATOM 1764 C CA . GLU A 1 215 ? -12.185 -14.349 3.183 1.00 95.75 215 GLU A CA 1
ATOM 1765 C C . GLU A 1 215 ? -11.608 -14.032 4.567 1.00 95.75 215 GLU A C 1
ATOM 1767 O O . GLU A 1 215 ? -12.036 -14.640 5.553 1.00 95.75 215 GLU A O 1
ATOM 1772 N N . GLY A 1 216 ? -10.742 -13.019 4.681 1.00 94.06 216 GLY A N 1
ATOM 1773 C CA . GLY A 1 216 ? -10.198 -12.581 5.972 1.00 94.06 216 GLY A CA 1
ATOM 1774 C C . GLY A 1 216 ? -11.295 -12.128 6.941 1.00 94.06 216 GLY A C 1
ATOM 1775 O O . GLY A 1 216 ? -11.346 -12.551 8.098 1.00 94.06 216 GLY A O 1
ATOM 1776 N N . SER A 1 217 ? -12.265 -11.347 6.458 1.00 94.06 217 SER A N 1
ATOM 1777 C CA . SER A 1 217 ? -13.422 -10.927 7.257 1.00 94.06 217 SER A CA 1
ATOM 1778 C C . SER A 1 217 ? -14.258 -12.116 7.734 1.00 94.06 217 SER A C 1
ATOM 1780 O O . SER A 1 217 ? -14.683 -12.173 8.893 1.00 94.06 217 SER A O 1
ATOM 1782 N N . ARG A 1 218 ? -14.471 -13.110 6.867 1.00 95.00 218 ARG A N 1
ATOM 1783 C CA . ARG A 1 218 ? -15.210 -14.332 7.199 1.00 95.00 218 ARG A CA 1
ATOM 1784 C C . ARG A 1 218 ? -14.496 -15.147 8.272 1.00 95.00 218 ARG A C 1
ATOM 1786 O O . ARG A 1 218 ? -15.160 -15.648 9.186 1.00 95.00 218 ARG A O 1
ATOM 1793 N N . GLU A 1 219 ? -13.177 -15.272 8.194 1.00 94.06 219 GLU A N 1
ATOM 1794 C CA . GLU A 1 219 ? -12.370 -15.940 9.215 1.00 94.06 219 GLU A CA 1
ATOM 1795 C C . GLU A 1 219 ? -12.442 -15.201 10.556 1.00 94.06 219 GLU A C 1
ATOM 1797 O O . GLU A 1 219 ? -12.759 -15.810 11.586 1.00 94.06 219 GLU A O 1
ATOM 1802 N N . VAL A 1 220 ? -12.279 -13.876 10.542 1.00 94.00 220 VAL A N 1
ATOM 1803 C CA . VAL A 1 220 ? -12.408 -13.032 11.735 1.00 94.00 220 VAL A CA 1
ATOM 1804 C C . VAL A 1 220 ? -13.789 -13.172 12.373 1.00 94.00 220 VAL A C 1
ATOM 1806 O O . VAL A 1 220 ? -13.887 -13.321 13.592 1.00 94.00 220 VAL A O 1
ATOM 1809 N N . LEU A 1 221 ? -14.866 -13.188 11.584 1.00 93.25 221 LEU A N 1
ATOM 1810 C CA . LEU A 1 221 ? -16.229 -13.396 12.084 1.00 93.25 221 LEU A CA 1
ATOM 1811 C C . LEU A 1 221 ? -16.438 -14.795 12.679 1.00 93.25 221 LEU A C 1
ATOM 1813 O O . LEU A 1 221 ? -17.185 -14.948 13.648 1.00 93.25 221 LEU A O 1
ATOM 1817 N N . ARG A 1 222 ? -15.799 -15.834 12.129 1.00 93.38 222 ARG A N 1
ATOM 1818 C CA . ARG A 1 222 ? -15.844 -17.191 12.700 1.00 93.38 222 ARG A CA 1
ATOM 1819 C C . ARG A 1 222 ? -15.119 -17.240 14.045 1.00 93.38 222 ARG A C 1
ATOM 1821 O O . ARG A 1 222 ? -15.681 -17.767 15.007 1.00 93.38 222 ARG A O 1
ATOM 1828 N N . ALA A 1 223 ? -13.923 -16.665 14.127 1.00 90.88 223 ALA A N 1
ATOM 1829 C CA . ALA A 1 223 ? -13.121 -16.618 15.347 1.00 90.88 223 ALA A CA 1
ATOM 1830 C C . ALA A 1 223 ? -13.753 -15.727 16.432 1.00 90.88 223 ALA A C 1
ATOM 1832 O O . ALA A 1 223 ? -13.781 -16.095 17.611 1.00 90.88 223 ALA A O 1
ATOM 1833 N N . SER A 1 224 ? -14.349 -14.595 16.041 1.00 90.81 224 SER A N 1
ATOM 1834 C CA . SER A 1 224 ? -14.959 -13.645 16.973 1.00 90.81 224 SER A CA 1
ATOM 1835 C C . SER A 1 224 ? -16.168 -14.224 17.697 1.00 90.81 224 SER A C 1
ATOM 1837 O O . SER A 1 224 ? -16.479 -13.775 18.794 1.00 90.81 224 SER A O 1
ATOM 1839 N N . LYS A 1 225 ? -16.834 -15.270 17.183 1.00 91.25 225 LYS A N 1
ATOM 1840 C CA . LYS A 1 225 ? -17.932 -15.944 17.904 1.00 91.25 225 LYS A CA 1
ATOM 1841 C C . LYS A 1 225 ? -17.522 -16.395 19.307 1.00 91.25 225 LYS A C 1
ATOM 1843 O O . LYS A 1 225 ? -18.336 -16.266 20.218 1.00 91.25 225 LYS A O 1
ATOM 1848 N N . LYS A 1 226 ? -16.272 -16.832 19.485 1.00 89.94 226 LYS A N 1
ATOM 1849 C CA . LYS A 1 226 ? -15.726 -17.288 20.773 1.00 89.94 226 LYS A CA 1
ATOM 1850 C C . LYS A 1 226 ? -15.092 -16.173 21.605 1.00 89.94 226 LYS A C 1
ATOM 1852 O O . LYS A 1 226 ? -14.939 -16.337 22.806 1.00 89.94 226 LYS A O 1
ATOM 1857 N N . GLN A 1 227 ? -14.719 -15.062 20.976 1.00 86.94 227 GLN A N 1
ATOM 1858 C CA . GLN A 1 227 ? -14.029 -13.958 21.639 1.00 86.94 227 GLN A CA 1
ATOM 1859 C C . GLN A 1 227 ? -14.998 -12.834 22.031 1.00 86.94 227 GLN A C 1
ATOM 1861 O O . GLN A 1 227 ? -16.107 -12.711 21.494 1.00 86.94 227 GLN A O 1
ATOM 1866 N N . GLY A 1 228 ? -14.583 -12.027 23.007 1.00 89.38 228 GLY A N 1
ATOM 1867 C CA . GLY A 1 228 ? -15.246 -10.776 23.359 1.00 89.38 228 GLY A CA 1
ATOM 1868 C C . GLY A 1 228 ? -15.036 -9.692 22.299 1.00 89.38 228 GLY A C 1
ATOM 1869 O O . GLY A 1 228 ? -14.628 -9.961 21.168 1.00 89.38 228 GLY A O 1
ATOM 1870 N N . TRP A 1 229 ? -15.329 -8.450 22.672 1.00 91.62 229 TRP A N 1
ATOM 1871 C CA . TRP A 1 229 ? -14.989 -7.296 21.845 1.00 91.62 229 TRP A CA 1
ATOM 1872 C C . TRP A 1 229 ? -13.464 -7.171 21.748 1.00 91.62 229 TRP A C 1
ATOM 1874 O O . TRP A 1 229 ? -12.792 -7.172 22.773 1.00 91.62 229 TRP A O 1
ATOM 1884 N N . ASN A 1 230 ? -12.912 -7.097 20.535 1.00 92.25 230 ASN A N 1
ATOM 1885 C CA . ASN A 1 230 ? -11.465 -6.989 20.343 1.00 92.25 230 ASN A CA 1
ATOM 1886 C C . ASN A 1 230 ? -11.136 -6.147 19.104 1.00 92.25 230 ASN A C 1
ATOM 1888 O O . ASN A 1 230 ? -11.272 -6.611 17.969 1.00 92.25 230 ASN A O 1
ATOM 1892 N N . ALA A 1 231 ? -10.646 -4.929 19.334 1.00 93.38 231 ALA A N 1
ATOM 1893 C CA . ALA A 1 231 ? -10.242 -4.002 18.279 1.00 93.38 231 ALA A CA 1
ATOM 1894 C C . ALA A 1 231 ? -8.853 -4.291 17.678 1.00 93.38 231 ALA A C 1
ATOM 1896 O O . ALA A 1 231 ? -8.540 -3.793 16.597 1.00 93.38 231 ALA A O 1
ATOM 1897 N N . ARG A 1 232 ? -8.020 -5.098 18.346 1.00 95.19 232 ARG A N 1
ATOM 1898 C CA . ARG A 1 232 ? -6.655 -5.413 17.898 1.00 95.19 232 ARG A CA 1
ATOM 1899 C C . ARG A 1 232 ? -6.706 -6.273 16.653 1.00 95.19 232 ARG A C 1
ATOM 1901 O O . ARG A 1 232 ? -7.415 -7.282 16.646 1.00 95.19 232 ARG A O 1
ATOM 1908 N N . GLY A 1 233 ? -5.956 -5.931 15.622 1.00 95.81 233 GLY A N 1
ATOM 1909 C CA . GLY A 1 233 ? -6.005 -6.678 14.371 1.00 95.81 233 GLY A CA 1
ATOM 1910 C C . GLY A 1 233 ? -5.497 -5.894 13.187 1.00 95.81 233 GLY A C 1
ATOM 1911 O O . GLY A 1 233 ? -5.179 -4.712 13.301 1.00 95.81 233 GLY A O 1
ATOM 1912 N N . GLU A 1 234 ? -5.491 -6.583 12.059 1.00 97.19 234 GLU A N 1
ATOM 1913 C CA . GLU A 1 234 ? -5.320 -5.987 10.745 1.00 97.19 234 GLU A CA 1
ATOM 1914 C C . GLU A 1 234 ? -6.693 -5.643 10.176 1.00 97.19 234 GLU A C 1
ATOM 1916 O O . GLU A 1 234 ? -7.650 -6.427 10.257 1.00 97.19 234 GLU A O 1
ATOM 1921 N N . TRP A 1 235 ? -6.779 -4.455 9.602 1.00 97.88 235 TRP A N 1
ATOM 1922 C CA . TRP A 1 235 ? -7.988 -3.872 9.060 1.00 97.88 235 TRP A CA 1
ATOM 1923 C C . TRP A 1 235 ? -7.734 -3.427 7.633 1.00 97.88 235 TRP A C 1
ATOM 1925 O O . TRP A 1 235 ? -6.745 -2.752 7.345 1.00 97.88 235 TRP A O 1
ATOM 1935 N N . HIS A 1 236 ? -8.664 -3.771 6.754 1.00 97.44 236 HIS A N 1
ATOM 1936 C CA . HIS A 1 236 ? -8.772 -3.127 5.461 1.00 97.44 236 HIS A CA 1
ATOM 1937 C C . HIS A 1 236 ? -9.627 -1.872 5.607 1.00 97.44 236 HIS A C 1
ATOM 1939 O O . HIS A 1 236 ? -10.723 -1.943 6.171 1.00 97.44 236 HIS A O 1
ATOM 1945 N N . ILE A 1 237 ? -9.121 -0.744 5.118 1.00 97.88 237 ILE A N 1
ATOM 1946 C CA . ILE A 1 237 ? -9.791 0.554 5.147 1.00 97.88 237 ILE A CA 1
ATOM 1947 C C . ILE A 1 237 ? -10.305 0.895 3.747 1.00 97.88 237 ILE A C 1
ATOM 1949 O O . ILE A 1 237 ? -9.617 0.660 2.762 1.00 97.88 237 ILE A O 1
ATOM 1953 N N . SER A 1 238 ? -11.507 1.463 3.676 1.00 96.50 238 SER A N 1
ATOM 1954 C CA . SER A 1 238 ? -12.063 2.062 2.464 1.00 96.50 238 SER A CA 1
ATOM 1955 C C . SER A 1 238 ? -12.433 3.513 2.735 1.00 96.50 238 SER A C 1
ATOM 1957 O O . SER A 1 238 ? -13.133 3.822 3.712 1.00 96.50 238 SER A O 1
ATOM 1959 N N . CYS A 1 239 ? -11.963 4.402 1.866 1.00 96.69 239 CYS A N 1
ATOM 1960 C CA . CYS A 1 239 ? -12.210 5.835 1.949 1.00 96.69 239 CYS A CA 1
ATOM 1961 C C . CYS A 1 239 ? -12.545 6.396 0.556 1.00 96.69 239 CYS A C 1
ATOM 1963 O O . CYS A 1 239 ? -11.679 6.984 -0.088 1.00 96.69 239 CYS A O 1
ATOM 1965 N N . PRO A 1 240 ? -13.801 6.269 0.084 1.00 94.38 240 PRO A N 1
ATOM 1966 C CA . PRO A 1 240 ? -14.146 6.526 -1.318 1.00 94.38 240 PRO A CA 1
ATOM 1967 C C . PRO A 1 240 ? -13.779 7.928 -1.817 1.00 94.38 240 PRO A C 1
ATOM 1969 O O . PRO A 1 240 ? -13.228 8.079 -2.900 1.00 94.38 240 PRO A O 1
ATOM 1972 N N . ALA A 1 241 ? -14.023 8.963 -1.005 1.00 92.88 241 ALA A N 1
ATOM 1973 C CA . ALA A 1 241 ? -13.688 10.342 -1.370 1.00 92.88 241 ALA A CA 1
ATOM 1974 C C . ALA A 1 241 ? -12.169 10.587 -1.460 1.00 92.88 241 ALA A C 1
ATOM 1976 O O . ALA A 1 241 ? -11.724 11.468 -2.193 1.00 92.88 241 ALA A O 1
ATOM 1977 N N . PHE A 1 242 ? -11.376 9.827 -0.702 1.00 91.31 242 PHE A N 1
ATOM 1978 C CA . PHE A 1 242 ? -9.919 9.891 -0.736 1.00 91.31 242 PHE A CA 1
ATOM 1979 C C . PHE A 1 242 ? -9.362 9.080 -1.915 1.00 91.31 242 PHE A C 1
ATOM 1981 O O . PHE A 1 242 ? -8.538 9.583 -2.673 1.00 91.31 242 PHE A O 1
ATOM 1988 N N . GLU A 1 243 ? -9.881 7.869 -2.119 1.00 91.75 243 GLU A N 1
ATOM 1989 C CA . GLU A 1 243 ? -9.563 6.986 -3.247 1.00 91.75 243 GLU A CA 1
ATOM 1990 C C . GLU A 1 243 ? -9.839 7.6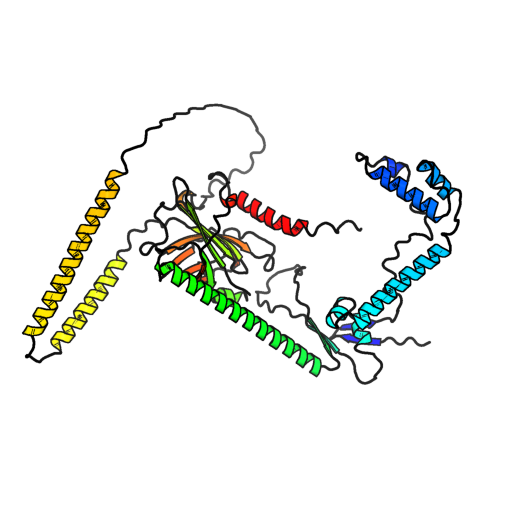73 -4.591 1.00 91.75 243 GLU A C 1
ATOM 1992 O O . GLU A 1 243 ? -8.968 7.692 -5.457 1.00 91.75 243 GLU A O 1
ATOM 1997 N N . GLU A 1 244 ? -11.007 8.306 -4.748 1.00 90.62 244 GLU A N 1
ATOM 1998 C CA . GLU A 1 244 ? -11.391 9.018 -5.974 1.00 90.62 244 GLU A CA 1
ATOM 1999 C C . GLU A 1 244 ? -10.492 10.229 -6.244 1.00 90.62 244 GLU A C 1
ATOM 2001 O O . GLU A 1 244 ? -10.065 10.454 -7.377 1.00 90.62 244 GLU A O 1
ATOM 2006 N N . LYS A 1 245 ? -10.196 11.021 -5.207 1.00 90.88 245 LYS A N 1
ATOM 2007 C CA . LYS A 1 245 ? -9.435 12.266 -5.362 1.00 90.88 245 LYS A CA 1
ATOM 2008 C C . LYS A 1 245 ? -7.986 12.013 -5.757 1.00 90.88 245 LYS A C 1
ATOM 2010 O O . LYS A 1 245 ? -7.414 12.825 -6.485 1.00 90.88 245 LYS A O 1
ATOM 2015 N N . TYR A 1 246 ? -7.396 10.938 -5.246 1.00 87.62 246 TYR A N 1
ATOM 2016 C CA . TYR A 1 246 ? -5.969 10.709 -5.383 1.00 87.62 246 TYR A CA 1
ATOM 2017 C C . TYR A 1 246 ? -5.579 9.464 -6.196 1.00 87.62 246 TYR A C 1
ATOM 2019 O O . TYR A 1 246 ? -4.387 9.197 -6.318 1.00 87.62 246 TYR A O 1
ATOM 2027 N N . ASP A 1 247 ? -6.550 8.736 -6.763 1.00 86.56 247 ASP A N 1
ATOM 2028 C CA . ASP A 1 247 ? -6.343 7.492 -7.531 1.00 86.56 247 ASP A CA 1
ATOM 2029 C C . ASP A 1 247 ? -5.414 6.517 -6.792 1.00 86.56 247 ASP A C 1
ATOM 2031 O O . ASP A 1 247 ? -4.445 5.995 -7.343 1.00 86.56 247 ASP A O 1
ATOM 2035 N N . VAL A 1 248 ? -5.682 6.322 -5.495 1.00 86.19 248 VAL A N 1
ATOM 2036 C CA . VAL A 1 248 ? -4.885 5.421 -4.660 1.00 86.19 248 VAL A CA 1
ATOM 2037 C C . VAL A 1 248 ? -5.068 3.996 -5.170 1.00 86.19 248 VAL A C 1
ATOM 2039 O O . VAL A 1 248 ? -6.148 3.416 -5.059 1.00 86.19 248 VAL A O 1
ATOM 2042 N N . GLU A 1 249 ? -4.004 3.424 -5.726 1.00 82.56 249 GLU A N 1
ATOM 2043 C CA . GLU A 1 249 ? -3.980 2.020 -6.116 1.00 82.56 249 GLU A CA 1
ATOM 2044 C C . GLU A 1 249 ? -3.568 1.154 -4.917 1.00 82.56 249 GLU A C 1
ATOM 2046 O O . GLU A 1 249 ? -2.562 1.408 -4.258 1.00 82.56 249 GLU A O 1
ATOM 2051 N N . GLY A 1 250 ? -4.345 0.104 -4.644 1.00 84.62 250 GLY A N 1
ATOM 2052 C CA . GLY A 1 250 ? -4.033 -0.889 -3.619 1.00 84.62 250 GLY A CA 1
ATOM 2053 C C . GLY A 1 250 ? -4.956 -0.868 -2.401 1.00 84.62 250 GLY A C 1
ATOM 2054 O O . GLY A 1 250 ? -5.928 -0.124 -2.315 1.00 84.62 250 GLY A O 1
ATOM 2055 N N . LEU A 1 251 ? -4.661 -1.767 -1.462 1.00 90.25 251 LEU A N 1
ATOM 2056 C CA . LEU A 1 251 ? -5.426 -1.941 -0.233 1.00 90.25 251 LEU A CA 1
ATOM 2057 C C . LEU A 1 251 ? -4.926 -0.969 0.833 1.00 90.25 251 LEU A C 1
ATOM 2059 O O . LEU A 1 251 ? -3.803 -1.132 1.309 1.00 90.25 251 LEU A O 1
ATOM 2063 N N . MET A 1 252 ? -5.773 -0.035 1.271 1.00 95.69 252 MET A N 1
ATOM 2064 C CA . MET A 1 252 ? -5.479 0.748 2.470 1.00 95.69 252 MET A CA 1
ATOM 2065 C C . MET A 1 252 ? -5.558 -0.152 3.701 1.00 95.69 252 MET A C 1
ATOM 2067 O O . MET A 1 252 ? -6.484 -0.966 3.845 1.00 95.69 252 MET A O 1
ATOM 2071 N N . LYS A 1 253 ? -4.572 -0.017 4.584 1.00 96.88 253 LYS A N 1
ATOM 2072 C CA . LYS A 1 253 ? -4.386 -0.886 5.746 1.00 96.88 253 LYS A CA 1
ATOM 2073 C C . LYS A 1 253 ? -4.317 -0.074 7.026 1.00 96.88 253 LYS A C 1
ATOM 2075 O O . LYS A 1 253 ? -3.798 1.038 7.055 1.00 96.88 253 LYS A O 1
ATOM 2080 N N . LEU A 1 254 ? -4.829 -0.666 8.094 1.00 97.75 254 LEU A N 1
ATOM 2081 C CA . LEU A 1 254 ? -4.716 -0.166 9.456 1.00 97.75 254 LEU A CA 1
ATOM 2082 C C . LEU A 1 254 ? -4.457 -1.356 10.378 1.00 97.75 254 LEU A C 1
ATOM 2084 O O . LEU A 1 254 ? -5.231 -2.310 10.392 1.00 97.75 254 LEU A O 1
ATOM 2088 N N . THR A 1 255 ? -3.405 -1.300 11.180 1.00 97.25 255 THR A N 1
ATOM 2089 C CA . THR A 1 255 ? -3.083 -2.345 12.151 1.00 97.25 255 THR A CA 1
ATOM 2090 C C . THR A 1 255 ? -3.134 -1.761 13.545 1.00 97.25 255 THR A C 1
ATOM 2092 O O . THR A 1 255 ? -2.360 -0.868 13.870 1.00 97.25 255 THR A O 1
ATOM 2095 N N . ILE A 1 256 ? -4.062 -2.244 14.371 1.00 96.81 256 ILE A N 1
ATOM 2096 C CA . ILE A 1 256 ? -4.295 -1.724 15.722 1.00 96.81 256 ILE A CA 1
ATOM 2097 C C . ILE A 1 256 ? -3.613 -2.625 16.748 1.00 96.81 256 ILE A C 1
ATOM 2099 O O . ILE A 1 256 ? -3.882 -3.830 16.813 1.00 96.81 256 ILE A O 1
ATOM 2103 N N . TYR A 1 257 ? -2.802 -2.005 17.600 1.00 94.81 257 TYR A N 1
ATOM 2104 C CA . TYR A 1 257 ? -2.054 -2.631 18.679 1.00 94.81 257 TYR A CA 1
ATOM 2105 C C . TYR A 1 257 ? -2.427 -2.013 20.028 1.00 94.81 257 TYR A C 1
ATOM 2107 O O . TYR A 1 257 ? -2.894 -0.878 20.125 1.00 94.81 257 TYR A O 1
ATOM 2115 N N . THR A 1 258 ? -2.159 -2.756 21.094 1.00 93.06 258 THR A N 1
ATOM 2116 C CA . THR A 1 258 ? -2.226 -2.244 22.464 1.00 93.06 258 THR A CA 1
ATOM 2117 C C . THR A 1 258 ? -0.923 -2.543 23.176 1.00 93.06 258 THR A C 1
ATOM 2119 O O . THR A 1 258 ? -0.449 -3.680 23.125 1.00 93.06 258 THR A O 1
ATOM 2122 N N . SER A 1 259 ? -0.407 -1.563 23.897 1.00 89.75 259 SER A N 1
ATOM 2123 C CA . SER A 1 259 ? 0.665 -1.737 24.863 1.00 89.75 259 SER A CA 1
ATOM 2124 C C . SER A 1 259 ? 0.085 -1.571 26.263 1.00 89.75 259 SER A C 1
ATOM 2126 O O . SER A 1 259 ? -0.656 -0.623 26.526 1.00 89.75 259 SER A O 1
ATOM 2128 N N . ILE A 1 260 ? 0.364 -2.529 27.143 1.00 89.50 260 ILE A N 1
ATOM 2129 C CA . ILE A 1 260 ? -0.022 -2.466 28.553 1.00 89.50 260 ILE A CA 1
ATOM 2130 C C . ILE A 1 260 ? 1.266 -2.238 29.331 1.00 89.50 260 ILE A C 1
ATOM 2132 O O . ILE A 1 260 ? 2.154 -3.088 29.311 1.00 89.50 260 ILE A O 1
ATOM 2136 N N . THR A 1 261 ? 1.361 -1.098 30.003 1.00 86.19 261 THR A N 1
ATOM 2137 C CA . THR A 1 261 ? 2.414 -0.834 30.986 1.00 86.19 261 THR A CA 1
ATOM 2138 C C . THR A 1 261 ? 1.898 -1.159 32.389 1.00 86.19 261 THR A C 1
ATOM 2140 O O . THR A 1 261 ? 0.725 -1.501 32.568 1.00 86.19 261 THR A O 1
ATOM 2143 N N . SER A 1 262 ? 2.759 -1.058 33.406 1.00 86.12 262 SER A N 1
ATOM 2144 C CA . SER A 1 262 ? 2.363 -1.285 34.803 1.00 86.12 262 SER A CA 1
ATOM 2145 C C . SER A 1 262 ? 1.212 -0.376 35.253 1.00 86.12 262 SER A C 1
ATOM 2147 O O . SER A 1 262 ? 0.404 -0.793 36.080 1.00 86.12 262 SER A O 1
ATOM 2149 N N . SER A 1 263 ? 1.097 0.831 34.689 1.00 84.62 263 SER A N 1
ATOM 2150 C CA . SER A 1 263 ? 0.153 1.857 35.145 1.00 84.62 263 SER A CA 1
ATOM 2151 C C . SER A 1 263 ? -0.891 2.288 34.111 1.00 84.62 263 SER A C 1
ATOM 2153 O O . SER A 1 263 ? -1.904 2.875 34.495 1.00 84.62 263 SER A O 1
ATOM 2155 N N . CYS A 1 264 ? -0.709 2.006 32.816 1.00 89.12 264 CYS A N 1
ATOM 2156 C CA . CYS A 1 264 ? -1.659 2.439 31.790 1.00 89.12 264 CYS A CA 1
ATOM 2157 C C . CYS A 1 264 ? -1.790 1.475 30.605 1.00 89.12 264 CYS A C 1
ATOM 2159 O O . CYS A 1 264 ? -0.879 0.720 30.260 1.00 89.12 264 CYS A O 1
ATOM 2161 N N . LEU A 1 265 ? -2.956 1.533 29.961 1.00 91.69 265 LEU A N 1
ATOM 2162 C CA . LEU A 1 265 ? -3.171 0.979 28.630 1.00 91.69 265 LEU A CA 1
ATOM 2163 C C . LEU A 1 265 ? -2.896 2.087 27.613 1.00 91.69 265 LEU A C 1
ATOM 2165 O O . LEU A 1 265 ? -3.370 3.213 27.767 1.00 91.69 265 LEU A O 1
ATOM 2169 N N . GLN A 1 266 ? -2.187 1.763 26.542 1.00 93.50 266 GLN A N 1
ATOM 2170 C CA . GLN A 1 266 ? -2.032 2.651 25.403 1.00 93.50 266 GLN A CA 1
ATOM 2171 C C . GLN A 1 266 ? -2.389 1.904 24.124 1.00 93.50 266 GLN A C 1
ATOM 2173 O O . GLN A 1 266 ? -1.929 0.788 23.887 1.00 93.50 266 GLN A O 1
ATOM 2178 N N . ILE A 1 267 ? -3.238 2.513 23.304 1.00 94.94 267 ILE A N 1
ATOM 2179 C CA . ILE A 1 267 ? -3.624 1.965 22.005 1.00 94.94 267 ILE A CA 1
ATOM 2180 C C . ILE A 1 267 ? -2.885 2.775 20.945 1.00 94.94 267 ILE A C 1
ATOM 2182 O O . ILE A 1 267 ? -2.803 4.005 21.030 1.00 94.94 267 ILE A O 1
ATOM 2186 N N . PHE A 1 268 ? -2.363 2.076 19.948 1.00 95.31 268 PHE A N 1
ATOM 2187 C CA . PHE A 1 268 ? -1.732 2.665 18.777 1.00 95.31 268 PHE A CA 1
ATOM 2188 C C . PHE A 1 268 ? -2.235 1.960 17.534 1.00 95.31 268 PHE A C 1
ATOM 2190 O O . PHE A 1 268 ? -2.711 0.824 17.603 1.00 95.31 268 PHE A O 1
ATOM 2197 N N . SER A 1 269 ? -2.077 2.594 16.385 1.00 96.56 269 SER A N 1
ATOM 2198 C CA . SER A 1 269 ? -2.223 1.869 15.135 1.00 96.56 269 SER A CA 1
ATOM 2199 C C . SER A 1 269 ? -1.293 2.380 14.065 1.00 96.56 269 SER A C 1
ATOM 2201 O O . SER A 1 269 ? -1.168 3.583 13.898 1.00 96.56 269 SER A O 1
ATOM 2203 N N . GLU A 1 270 ? -0.695 1.473 13.315 1.00 96.75 270 GLU A N 1
ATOM 2204 C CA . GLU A 1 270 ? -0.001 1.813 12.078 1.00 96.75 270 GLU A CA 1
ATOM 2205 C C . GLU A 1 270 ? -1.027 1.869 10.954 1.00 96.75 270 GLU A C 1
ATOM 2207 O O . GLU A 1 270 ? -1.923 1.025 10.899 1.00 96.75 270 GLU A O 1
ATOM 2212 N N . PHE A 1 271 ? -0.918 2.841 10.063 1.00 96.88 271 PHE A N 1
ATOM 2213 C CA . PHE A 1 271 ? -1.788 2.929 8.900 1.00 96.88 271 PHE A CA 1
ATOM 2214 C C . PHE A 1 271 ? -0.980 3.204 7.640 1.00 96.88 271 PHE A C 1
ATOM 2216 O O . PHE A 1 271 ? 0.059 3.859 7.682 1.00 96.88 271 PHE A O 1
ATOM 2223 N N . ASP A 1 272 ? -1.500 2.710 6.525 1.00 95.62 272 ASP A N 1
ATOM 2224 C CA . ASP A 1 272 ? -1.017 2.990 5.182 1.00 95.62 272 ASP A CA 1
ATOM 2225 C C . ASP A 1 272 ? -2.233 3.211 4.284 1.00 95.62 272 ASP A C 1
ATOM 2227 O O . ASP A 1 272 ? -2.950 2.270 3.933 1.00 95.62 272 ASP A O 1
ATOM 2231 N N . PHE A 1 273 ? -2.510 4.476 3.972 1.00 95.25 273 PHE A N 1
ATOM 2232 C CA . PHE A 1 273 ? -3.594 4.888 3.078 1.00 95.25 273 PHE A CA 1
ATOM 2233 C C . PHE A 1 273 ? -3.065 5.162 1.660 1.00 95.25 273 PHE A C 1
ATOM 2235 O O . PHE A 1 273 ? -3.665 5.922 0.902 1.00 95.25 273 PHE A O 1
ATOM 2242 N N . GLY A 1 274 ? -1.917 4.574 1.305 1.00 91.88 274 GLY A N 1
ATOM 2243 C CA . GLY A 1 274 ? -1.296 4.595 -0.021 1.00 91.88 274 GLY A CA 1
ATOM 2244 C C . GLY A 1 274 ? -0.557 5.887 -0.362 1.00 91.88 274 GLY A C 1
ATOM 2245 O O . GLY A 1 274 ? 0.515 5.842 -0.949 1.00 91.88 274 GLY A O 1
ATOM 2246 N N . ILE A 1 275 ? -1.076 7.047 0.046 1.00 90.88 275 ILE A N 1
ATOM 2247 C CA . ILE A 1 275 ? -0.388 8.348 -0.115 1.00 90.88 275 ILE A CA 1
ATOM 2248 C C . ILE A 1 275 ? 0.188 8.856 1.190 1.00 90.88 275 ILE A C 1
ATOM 2250 O O . ILE A 1 275 ? 1.155 9.608 1.195 1.00 90.88 275 ILE A O 1
ATOM 2254 N N . VAL A 1 276 ? -0.407 8.442 2.296 1.00 93.38 276 VAL A N 1
ATOM 2255 C CA . VAL A 1 276 ? 0.010 8.819 3.633 1.00 93.38 276 VAL A CA 1
ATOM 2256 C C . VAL A 1 276 ? 0.085 7.561 4.470 1.00 93.38 276 VAL A C 1
ATOM 2258 O O . VAL A 1 276 ? -0.840 6.744 4.467 1.00 93.38 276 VAL A O 1
ATOM 2261 N N . ALA A 1 277 ? 1.194 7.414 5.174 1.00 94.62 277 ALA A N 1
ATOM 2262 C CA . ALA A 1 277 ? 1.411 6.342 6.123 1.00 94.62 277 ALA A CA 1
ATOM 2263 C C . ALA A 1 277 ? 1.866 6.938 7.450 1.00 94.62 277 ALA A C 1
ATOM 2265 O O . ALA A 1 277 ? 2.452 8.022 7.502 1.00 94.62 277 ALA A O 1
ATOM 2266 N N . GLY A 1 278 ? 1.575 6.257 8.549 1.00 95.38 278 GLY A N 1
ATOM 2267 C CA . GLY A 1 278 ? 1.940 6.771 9.857 1.00 95.38 278 GLY A CA 1
ATOM 2268 C C . GLY A 1 278 ? 1.358 5.982 11.008 1.00 95.38 278 GLY A C 1
ATOM 2269 O O . GLY A 1 278 ? 1.031 4.802 10.892 1.00 95.38 278 GLY A O 1
ATOM 2270 N N . VAL A 1 279 ? 1.235 6.663 12.143 1.00 96.44 279 VAL A N 1
ATOM 2271 C CA . VAL A 1 279 ? 0.777 6.083 13.401 1.00 96.44 279 VAL A CA 1
ATOM 2272 C C . VAL A 1 279 ? -0.354 6.920 13.989 1.00 96.44 279 VAL A C 1
ATOM 2274 O O . VAL A 1 279 ? -0.218 8.134 14.141 1.00 96.44 279 VAL A O 1
ATOM 2277 N N . PHE A 1 280 ? -1.460 6.275 14.365 1.00 97.19 280 PHE A N 1
ATOM 2278 C CA . PHE A 1 280 ? -2.474 6.860 15.237 1.00 97.19 280 PHE A CA 1
ATOM 2279 C C . PHE A 1 280 ? -2.112 6.602 16.695 1.00 97.19 280 PHE A C 1
ATOM 2281 O O . PHE A 1 280 ? -1.704 5.499 17.076 1.00 97.19 280 PHE A O 1
ATOM 2288 N N . ARG A 1 281 ? -2.338 7.613 17.527 1.00 95.50 281 ARG A N 1
ATOM 2289 C CA . ARG A 1 281 ? -2.238 7.543 18.979 1.00 95.50 281 ARG A CA 1
ATOM 2290 C C . ARG A 1 281 ? -3.596 7.890 19.568 1.00 95.50 281 ARG A C 1
ATOM 2292 O O . ARG A 1 281 ? -4.102 8.994 19.368 1.00 95.50 281 ARG A O 1
ATOM 2299 N N . PHE A 1 282 ? -4.192 6.931 20.267 1.00 96.00 282 PHE A N 1
ATOM 2300 C CA . PHE A 1 282 ? -5.533 7.085 20.819 1.00 96.00 282 PHE A CA 1
ATOM 2301 C C . PHE A 1 282 ? -5.498 7.856 22.138 1.00 96.00 282 PHE A C 1
ATOM 2303 O O . PHE A 1 282 ? -4.637 7.620 22.988 1.00 96.00 282 PHE A O 1
ATOM 2310 N N . GLU A 1 283 ? -6.450 8.765 22.302 1.00 94.50 283 GLU A N 1
ATOM 2311 C CA . GLU A 1 283 ? -6.603 9.593 23.492 1.00 94.50 283 GLU A CA 1
ATOM 2312 C C . GLU A 1 283 ? -7.701 9.070 24.410 1.00 94.50 283 GLU A C 1
ATOM 2314 O O . GLU A 1 283 ? -8.696 8.470 23.984 1.00 94.50 283 GLU A O 1
ATOM 2319 N N . LYS A 1 284 ? -7.533 9.349 25.703 1.00 90.62 284 LYS A N 1
ATOM 2320 C CA . LYS A 1 284 ? -8.567 9.184 26.711 1.00 90.62 284 LYS A CA 1
ATOM 2321 C C . LYS A 1 284 ? -9.755 10.037 26.299 1.00 90.62 284 LYS A C 1
ATOM 2323 O O . LYS A 1 284 ? -9.627 11.243 26.109 1.00 90.62 284 LYS A O 1
ATOM 2328 N N . GLN A 1 285 ? -10.926 9.413 26.207 1.00 85.38 285 GLN A N 1
ATOM 2329 C CA . GLN A 1 285 ? -12.158 10.179 26.146 1.00 85.38 285 GLN A CA 1
ATOM 2330 C C . GLN A 1 285 ? -12.184 11.087 27.372 1.00 85.38 285 GLN A C 1
ATOM 2332 O O . GLN A 1 285 ? -12.144 10.600 28.509 1.00 85.38 285 GLN A O 1
ATOM 2337 N N . SER A 1 286 ? -12.227 12.403 27.152 1.00 79.00 286 SER A N 1
ATOM 2338 C CA . SER A 1 286 ? -12.662 13.295 28.213 1.00 79.00 286 SER A CA 1
ATOM 2339 C C . SER A 1 286 ? -13.974 12.714 28.721 1.00 79.00 286 SER A C 1
ATOM 2341 O O . SER A 1 286 ? -14.797 12.254 27.925 1.00 79.00 286 SER A O 1
ATOM 2343 N N . ALA A 1 287 ? -14.132 12.629 30.039 1.00 70.31 287 ALA A N 1
ATOM 2344 C CA . ALA A 1 287 ? -15.402 12.256 30.633 1.00 70.31 287 ALA A CA 1
ATOM 2345 C C . ALA A 1 287 ? -16.383 13.393 30.328 1.00 70.31 287 ALA A C 1
ATOM 2347 O O . ALA A 1 287 ? -16.705 14.198 31.192 1.00 70.31 287 ALA A O 1
ATOM 2348 N N . SER A 1 288 ? -16.782 13.533 29.063 1.00 55.72 288 SER A N 1
ATOM 2349 C CA . SER A 1 288 ? -17.947 14.301 28.701 1.00 55.72 288 SER A CA 1
ATOM 2350 C C . SER A 1 288 ? -19.057 13.642 29.489 1.00 55.72 288 SER A C 1
ATOM 2352 O O . SER A 1 288 ? -19.263 12.431 29.344 1.00 55.72 288 SER A O 1
ATOM 2354 N N . GLU A 1 289 ? -19.653 14.418 30.387 1.00 49.97 289 GLU A N 1
ATOM 2355 C CA . GLU A 1 289 ? -20.738 14.006 31.264 1.00 49.97 289 GLU A CA 1
ATOM 2356 C C . GLU A 1 289 ? -21.664 13.036 30.526 1.00 49.97 289 GLU A C 1
ATOM 2358 O O . GLU A 1 289 ? -21.949 13.266 29.344 1.00 49.97 289 GLU A O 1
ATOM 2363 N N . PRO A 1 290 ? -22.071 11.925 31.167 1.00 51.59 290 PRO A N 1
ATOM 2364 C CA . PRO A 1 290 ? -22.838 10.872 30.520 1.00 51.59 290 PRO A CA 1
ATOM 2365 C C . PRO A 1 290 ? -23.991 11.498 29.740 1.00 51.59 290 PRO A C 1
ATOM 2367 O O . PRO A 1 290 ? -24.939 12.016 30.327 1.00 51.59 290 PRO A O 1
ATOM 2370 N N . ARG A 1 291 ? -23.885 11.485 28.404 1.00 52.19 291 ARG A N 1
ATOM 2371 C CA . ARG A 1 291 ? -24.954 11.958 27.529 1.00 52.19 291 ARG A CA 1
ATOM 2372 C C . ARG A 1 291 ? -26.162 11.073 27.805 1.00 52.19 291 ARG A C 1
ATOM 2374 O O . ARG A 1 291 ? -26.235 9.939 27.335 1.00 52.19 291 ARG A O 1
ATOM 2381 N N . THR A 1 292 ? -27.119 11.609 28.549 1.00 55.91 292 THR A N 1
ATOM 2382 C CA . THR A 1 292 ? -28.413 11.015 28.924 1.00 55.91 292 THR A CA 1
ATOM 2383 C C . THR A 1 292 ? -29.322 10.702 27.722 1.00 55.91 292 THR A C 1
ATOM 2385 O O . THR A 1 292 ? -30.457 10.263 27.882 1.00 55.91 292 THR A O 1
ATOM 2388 N N . GLU A 1 293 ? -28.838 10.859 26.489 1.00 54.91 293 GLU A N 1
ATOM 2389 C CA . GLU A 1 293 ? -29.593 10.613 25.259 1.00 54.91 293 GLU A CA 1
ATOM 2390 C C . GLU A 1 293 ? -29.827 9.118 24.964 1.00 54.91 293 GLU A C 1
ATOM 2392 O O . GLU A 1 293 ? -30.809 8.770 24.302 1.00 54.91 293 GLU A O 1
ATOM 2397 N N . ALA A 1 294 ? -28.987 8.211 25.482 1.00 54.09 294 ALA A N 1
ATOM 2398 C CA . ALA A 1 294 ? -29.136 6.771 25.228 1.00 54.09 294 ALA A CA 1
ATOM 2399 C C . ALA A 1 294 ? -30.358 6.147 25.940 1.00 54.09 294 ALA A C 1
ATOM 2401 O O . ALA A 1 294 ? -30.981 5.223 25.404 1.00 54.09 294 ALA A O 1
ATOM 2402 N N . ASP A 1 295 ? -30.772 6.703 27.081 1.00 51.75 295 ASP A N 1
ATOM 2403 C CA . ASP A 1 295 ? -31.961 6.241 27.807 1.00 51.75 295 ASP A CA 1
ATOM 2404 C C . ASP A 1 295 ? -33.262 6.760 27.175 1.00 51.75 295 ASP A C 1
ATOM 2406 O O . ASP A 1 295 ? -34.275 6.052 27.148 1.00 51.75 295 ASP A O 1
ATOM 2410 N N . ASN A 1 296 ? -33.223 7.926 26.524 1.00 55.12 296 ASN A N 1
ATOM 2411 C CA . ASN A 1 296 ? -34.389 8.490 25.842 1.00 55.12 296 ASN A CA 1
ATOM 2412 C C . ASN A 1 296 ? -34.744 7.741 24.548 1.00 55.12 296 ASN A C 1
ATOM 2414 O O . ASN A 1 296 ? -35.922 7.615 24.227 1.00 55.12 296 ASN A O 1
ATOM 2418 N N . SER A 1 297 ? -33.772 7.168 23.831 1.00 56.94 297 SER A N 1
ATOM 2419 C CA . SER A 1 297 ? -34.037 6.370 22.617 1.00 56.94 297 SER A CA 1
ATOM 2420 C C . SER A 1 297 ? -34.736 5.042 22.930 1.00 56.94 297 SER A C 1
ATOM 2422 O O . SER A 1 297 ? -35.667 4.633 22.230 1.00 56.94 297 SER A O 1
ATOM 2424 N N . THR A 1 298 ? -34.344 4.380 24.022 1.00 58.50 298 THR A N 1
ATOM 2425 C CA . THR A 1 298 ? -34.959 3.112 24.439 1.00 58.50 298 THR A CA 1
ATOM 2426 C C . THR A 1 298 ? -36.326 3.353 25.077 1.00 58.50 298 THR A C 1
ATOM 2428 O O . THR A 1 298 ? -37.274 2.643 24.745 1.00 58.50 298 THR A O 1
ATOM 2431 N N . ALA A 1 299 ? -36.478 4.399 25.898 1.00 58.69 299 ALA A N 1
ATOM 2432 C CA . ALA A 1 299 ? -37.767 4.804 26.458 1.00 58.69 299 ALA A CA 1
ATOM 2433 C C . ALA A 1 299 ? -38.754 5.296 25.382 1.00 58.69 299 ALA A C 1
ATOM 2435 O O . ALA A 1 299 ? -39.927 4.923 25.427 1.00 58.69 299 ALA A O 1
ATOM 2436 N N . ALA A 1 300 ? -38.291 6.042 24.371 1.00 67.69 300 ALA A N 1
ATOM 2437 C CA . ALA A 1 300 ? -39.116 6.473 23.241 1.00 67.69 300 ALA A CA 1
ATOM 2438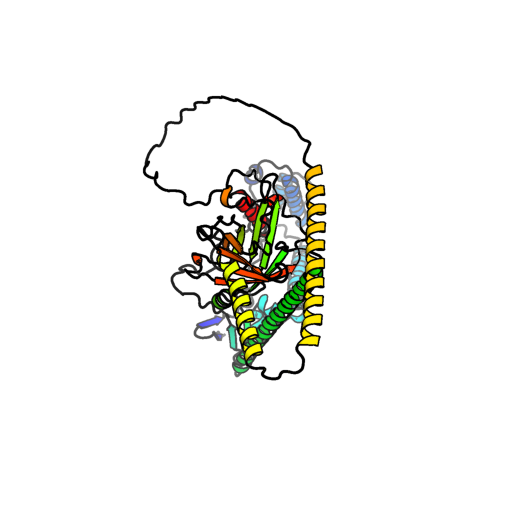 C C . ALA A 1 300 ? -39.541 5.290 22.360 1.00 67.69 300 ALA A C 1
ATOM 2440 O O . ALA A 1 300 ? -40.714 5.182 22.008 1.00 67.69 300 ALA A O 1
ATOM 2441 N N . LYS A 1 301 ? -38.644 4.336 22.068 1.00 76.94 301 LYS A N 1
ATOM 2442 C CA . LYS A 1 301 ? -39.012 3.095 21.359 1.00 76.94 301 LYS A CA 1
ATOM 2443 C C . LYS A 1 301 ? -39.990 2.239 22.170 1.00 76.94 301 LYS A C 1
ATOM 2445 O O . LYS A 1 301 ? -40.919 1.674 21.594 1.00 76.94 301 LYS A O 1
ATOM 2450 N N . LEU A 1 302 ? -39.837 2.180 23.496 1.00 77.06 302 LEU A N 1
ATOM 2451 C CA . LEU A 1 302 ? -40.773 1.480 24.382 1.00 77.06 302 LEU A CA 1
ATOM 2452 C C . LEU A 1 302 ? -42.137 2.188 24.460 1.00 77.06 302 LEU A C 1
ATOM 2454 O O . LEU A 1 302 ? -43.164 1.515 24.536 1.00 77.06 302 LEU A O 1
ATOM 2458 N N . GLN A 1 303 ? -42.166 3.524 24.415 1.00 75.88 303 GLN A N 1
ATOM 2459 C CA . GLN A 1 303 ? -43.402 4.309 24.352 1.00 75.88 303 GLN A CA 1
ATOM 2460 C C . GLN A 1 303 ? -44.111 4.162 23.005 1.00 75.88 303 GLN A C 1
ATOM 2462 O O . GLN A 1 303 ? -45.315 3.927 22.994 1.00 75.88 303 GLN A O 1
ATOM 2467 N N . VAL A 1 304 ? -43.392 4.212 21.880 1.00 83.75 304 VAL A N 1
ATOM 2468 C CA . VAL A 1 304 ? -43.974 3.983 20.546 1.00 83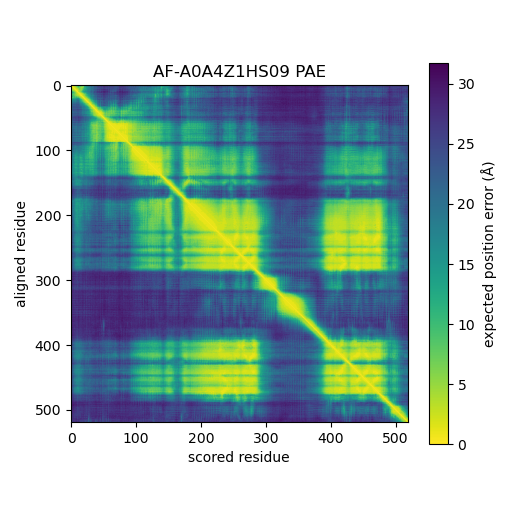.75 304 VAL A CA 1
ATOM 2469 C C . VAL A 1 304 ? -44.538 2.562 20.443 1.00 83.75 304 VAL A C 1
ATOM 2471 O O . VAL A 1 304 ? -45.664 2.378 19.986 1.00 83.75 304 VAL A O 1
ATOM 2474 N N . ALA A 1 305 ? -43.825 1.555 20.960 1.00 81.19 305 ALA A N 1
ATOM 2475 C CA . ALA A 1 305 ? -44.328 0.183 21.022 1.00 81.19 305 ALA A CA 1
ATOM 2476 C C . ALA A 1 305 ? -45.548 0.035 21.953 1.00 81.19 305 ALA A C 1
ATOM 2478 O O . ALA A 1 305 ? -46.484 -0.692 21.620 1.00 81.19 305 ALA A O 1
ATOM 2479 N N . LYS A 1 306 ? -45.581 0.734 23.099 1.00 83.94 306 LYS A N 1
ATOM 2480 C CA . LYS A 1 306 ? -46.760 0.775 23.983 1.00 83.94 306 LYS A CA 1
ATOM 2481 C C . LYS A 1 306 ? -47.960 1.440 23.308 1.00 83.94 306 LYS A C 1
ATOM 2483 O O . LYS A 1 306 ? -49.057 0.901 23.405 1.00 83.94 306 LYS A O 1
ATOM 2488 N N . ASN A 1 307 ? -47.754 2.553 22.609 1.00 83.94 307 ASN A N 1
ATOM 2489 C CA . ASN A 1 307 ? -48.820 3.303 21.945 1.00 83.94 307 ASN A CA 1
ATOM 2490 C C . ASN A 1 307 ? -49.405 2.525 20.759 1.00 83.94 307 ASN A C 1
ATOM 2492 O O . ASN A 1 307 ? -50.622 2.431 20.636 1.00 83.94 307 ASN A O 1
ATOM 2496 N N . ASN A 1 308 ? -48.566 1.863 19.956 1.00 80.31 308 ASN A N 1
ATOM 2497 C CA . ASN A 1 308 ? -49.039 0.998 18.871 1.00 80.31 308 ASN A CA 1
ATOM 2498 C C . ASN A 1 308 ? -49.861 -0.187 19.401 1.00 80.31 308 ASN A C 1
ATOM 2500 O O . ASN A 1 308 ? -50.915 -0.503 18.859 1.00 80.31 308 ASN A O 1
ATOM 2504 N N . ARG A 1 309 ? -49.441 -0.786 20.522 1.00 76.19 309 ARG A N 1
ATOM 2505 C CA . ARG A 1 309 ? -50.159 -1.903 21.150 1.00 76.19 309 ARG A CA 1
ATOM 2506 C C . ARG A 1 309 ? -51.471 -1.472 21.816 1.00 76.19 309 ARG A C 1
ATOM 2508 O O . ARG A 1 309 ? -52.411 -2.258 21.873 1.00 76.19 309 ARG A O 1
ATOM 2515 N N . LEU A 1 310 ? -51.548 -0.236 22.315 1.00 74.94 310 LEU A N 1
ATOM 2516 C CA . LEU A 1 310 ? -52.781 0.347 22.850 1.00 74.94 310 LEU A CA 1
ATOM 2517 C C . LEU A 1 310 ? -53.795 0.625 21.728 1.00 74.94 310 LEU A C 1
ATOM 2519 O O . LEU A 1 310 ? -54.972 0.307 21.882 1.00 74.94 310 LEU A O 1
ATOM 2523 N N . ASN A 1 311 ? -53.322 1.117 20.580 1.00 74.62 311 ASN A N 1
ATOM 2524 C CA . ASN A 1 311 ? -54.151 1.357 19.397 1.00 74.62 311 ASN A CA 1
ATOM 2525 C C . ASN A 1 311 ? -54.679 0.047 18.780 1.00 74.62 311 ASN A C 1
ATOM 2527 O O . ASN A 1 311 ? -55.842 -0.021 18.388 1.00 74.62 311 ASN A O 1
ATOM 2531 N N . GLU A 1 312 ? -53.879 -1.025 18.763 1.00 73.25 312 GLU A N 1
ATOM 2532 C CA . GLU A 1 312 ? -54.331 -2.357 18.322 1.00 73.25 312 GLU A CA 1
ATOM 2533 C C . GLU A 1 312 ? -55.409 -2.956 19.243 1.00 73.25 312 GLU A C 1
ATOM 2535 O O . GLU A 1 312 ? -56.349 -3.590 18.762 1.00 73.25 312 GLU A O 1
ATOM 2540 N N . MET A 1 313 ? -55.327 -2.723 20.559 1.00 66.56 313 MET A N 1
ATOM 2541 C CA . MET A 1 313 ? -56.358 -3.174 21.505 1.00 66.56 313 MET A CA 1
ATOM 2542 C C . MET A 1 313 ? -57.672 -2.392 21.377 1.00 66.56 313 MET A C 1
ATOM 2544 O O . MET A 1 313 ? -58.729 -2.944 21.671 1.00 66.56 313 MET A O 1
ATOM 2548 N N . GLN A 1 314 ? -57.630 -1.137 20.923 1.00 67.88 314 GLN A N 1
ATOM 2549 C CA . GLN A 1 314 ? -58.831 -0.319 20.709 1.00 67.88 314 GLN A CA 1
ATOM 2550 C C . GLN A 1 314 ? -59.513 -0.589 19.358 1.00 67.88 314 GLN A C 1
ATOM 2552 O O . GLN A 1 314 ? -60.719 -0.391 19.239 1.00 67.88 314 GLN A O 1
ATOM 2557 N N . ALA A 1 315 ? -58.784 -1.097 18.359 1.00 67.81 315 ALA A N 1
ATOM 2558 C CA . ALA A 1 315 ? -59.341 -1.446 17.047 1.00 67.81 315 ALA A CA 1
ATOM 2559 C C . ALA A 1 315 ? -59.986 -2.851 16.991 1.00 67.81 315 ALA A C 1
ATOM 2561 O O . ALA A 1 315 ? -60.745 -3.156 16.072 1.00 67.81 315 ALA A O 1
ATOM 2562 N N . GLY A 1 316 ? -59.708 -3.719 17.969 1.00 50.28 316 GLY A N 1
ATOM 2563 C CA . GLY A 1 316 ? -60.151 -5.115 18.000 1.00 50.28 316 GLY A CA 1
ATOM 2564 C C . GLY A 1 316 ? -61.430 -5.355 18.805 1.00 50.28 316 GLY A C 1
ATOM 2565 O O . GLY A 1 316 ? -61.409 -6.098 19.783 1.00 50.28 316 GLY A O 1
ATOM 2566 N N . GLY A 1 317 ? -62.551 -4.760 18.398 1.00 56.19 317 GLY A N 1
ATOM 2567 C CA . GLY A 1 317 ? -63.871 -5.078 18.946 1.00 56.19 317 GLY A CA 1
ATOM 2568 C C . GLY A 1 317 ? -64.339 -6.477 18.535 1.00 56.19 317 GLY A C 1
ATOM 2569 O O . GLY A 1 317 ? -65.023 -6.632 17.525 1.00 56.19 317 GLY A O 1
ATOM 2570 N N . LYS A 1 318 ? -63.980 -7.503 19.312 1.00 50.16 318 LYS A N 1
ATOM 2571 C CA . LYS A 1 318 ? -64.726 -8.770 19.385 1.00 50.16 318 LYS A CA 1
ATOM 2572 C C . LYS A 1 318 ? -64.408 -9.496 20.690 1.00 50.16 318 LYS A C 1
ATOM 2574 O O . LYS A 1 318 ? -63.422 -10.221 20.816 1.00 50.16 318 LYS A O 1
ATOM 2579 N N . GLU A 1 319 ? -65.279 -9.279 21.670 1.00 55.56 319 GLU A N 1
ATOM 2580 C CA . GLU A 1 319 ? -65.443 -10.152 22.827 1.00 55.56 319 GLU A CA 1
ATOM 2581 C C . GLU A 1 319 ? -65.739 -11.567 22.325 1.00 55.56 319 GLU A C 1
ATOM 2583 O O . GLU A 1 319 ? -66.779 -11.791 21.725 1.00 55.56 319 GLU A O 1
ATOM 2588 N N . ILE A 1 320 ? -64.775 -12.475 22.474 1.00 52.09 320 ILE A N 1
ATOM 2589 C CA . ILE A 1 320 ? -64.885 -13.909 22.802 1.00 52.09 320 ILE A CA 1
ATOM 2590 C C . ILE A 1 320 ? -63.430 -14.409 22.746 1.00 52.09 320 ILE A C 1
ATOM 2592 O O . ILE A 1 320 ? -62.896 -14.729 21.688 1.00 52.09 320 ILE A O 1
ATOM 2596 N N . GLY A 1 321 ? -62.735 -14.401 23.889 1.00 54.62 321 GLY A N 1
ATOM 2597 C CA . GLY A 1 321 ? -61.351 -14.898 23.960 1.00 54.62 321 GLY A CA 1
ATOM 2598 C C . GLY A 1 321 ? -60.450 -14.319 25.055 1.00 54.62 321 GLY A C 1
ATOM 2599 O O . GLY A 1 321 ? -59.281 -14.698 25.127 1.00 54.62 321 GLY A O 1
ATOM 2600 N N . ALA A 1 322 ? -60.956 -13.435 25.922 1.00 49.59 322 ALA A N 1
ATOM 2601 C CA . ALA A 1 322 ? -60.147 -12.750 26.937 1.00 49.59 322 ALA A CA 1
ATOM 2602 C C . ALA A 1 322 ? -59.528 -13.693 27.994 1.00 49.59 322 ALA A C 1
ATOM 2604 O O . ALA A 1 322 ? -58.467 -13.403 28.549 1.00 49.59 322 ALA A O 1
ATOM 2605 N N . GLU A 1 323 ? -60.128 -14.859 28.243 1.00 54.34 323 GLU A N 1
ATOM 2606 C CA . GLU A 1 323 ? -59.716 -15.715 29.360 1.00 54.34 323 GLU A CA 1
ATOM 2607 C C . GLU A 1 323 ? -58.499 -16.605 29.045 1.00 54.34 323 GLU A C 1
ATOM 2609 O O . GLU A 1 323 ? -57.612 -16.764 29.883 1.00 54.34 323 GLU A O 1
ATOM 2614 N N . LYS A 1 324 ? -58.365 -17.105 27.805 1.00 54.09 324 LYS A N 1
ATOM 2615 C CA . LYS A 1 324 ? -57.206 -17.933 27.397 1.00 54.09 324 LYS A CA 1
ATOM 2616 C C . LYS A 1 324 ? -55.937 -17.119 27.126 1.00 54.09 324 LYS A C 1
ATOM 2618 O O . LYS A 1 324 ? -54.831 -17.652 27.248 1.00 54.09 324 LYS A O 1
ATOM 2623 N N . TYR A 1 325 ? -56.070 -15.842 26.765 1.00 53.00 325 TYR A N 1
ATOM 2624 C CA . TYR A 1 325 ? -54.917 -14.982 26.477 1.00 53.00 325 TYR A CA 1
ATOM 2625 C C . TYR A 1 325 ? -54.229 -14.493 27.762 1.00 53.00 325 TYR A C 1
ATOM 2627 O O . TYR A 1 325 ? -52.999 -14.413 27.827 1.00 53.00 325 TYR A O 1
ATOM 2635 N N . ASN A 1 326 ? -55.007 -14.268 28.826 1.00 61.03 326 ASN A N 1
ATOM 2636 C CA . ASN A 1 326 ? -54.489 -13.801 30.110 1.00 61.03 326 ASN A CA 1
ATOM 2637 C C . ASN A 1 326 ? -53.603 -14.865 30.798 1.00 61.03 326 ASN A C 1
ATOM 2639 O O . ASN A 1 326 ? -52.542 -14.551 31.338 1.00 61.03 326 ASN A O 1
ATOM 2643 N N . THR A 1 327 ? -53.944 -16.156 30.690 1.00 67.75 327 THR A N 1
ATOM 2644 C CA . THR A 1 327 ? -53.159 -17.243 31.309 1.00 67.75 327 THR A CA 1
ATOM 2645 C C . THR A 1 327 ? -51.790 -17.447 30.651 1.00 67.75 327 THR A C 1
ATOM 2647 O O . THR A 1 327 ? -50.796 -17.667 31.350 1.00 67.75 327 THR A O 1
ATOM 2650 N N . LYS A 1 328 ? -51.702 -17.343 29.315 1.00 69.00 328 LYS A N 1
ATOM 2651 C CA . LYS A 1 328 ? -50.423 -17.468 28.591 1.00 69.00 328 LYS A CA 1
ATOM 2652 C C . LYS A 1 328 ? -49.474 -16.313 28.910 1.00 69.00 328 LYS A C 1
ATOM 2654 O O . LYS A 1 328 ? -48.293 -16.561 29.154 1.00 69.00 328 LYS A O 1
ATOM 2659 N N . ASN A 1 329 ? -49.987 -15.084 28.988 1.00 71.19 329 ASN A N 1
ATOM 2660 C CA . ASN A 1 329 ? -49.172 -13.920 29.345 1.00 71.19 329 ASN A CA 1
ATOM 2661 C C . ASN A 1 329 ? -48.656 -14.011 30.790 1.00 71.19 329 ASN A C 1
ATOM 2663 O O . ASN A 1 329 ? -47.475 -13.775 31.042 1.00 71.19 329 ASN A O 1
ATOM 2667 N N . LYS A 1 330 ? -49.494 -14.476 31.725 1.00 79.50 330 LYS A N 1
ATOM 2668 C CA . LYS A 1 330 ? -49.108 -14.667 33.133 1.00 79.50 330 LYS A CA 1
ATOM 2669 C C . LYS A 1 330 ? -48.022 -15.739 33.310 1.00 79.50 330 LYS A C 1
ATOM 2671 O O . LYS A 1 330 ? -47.161 -15.612 34.180 1.00 79.50 330 LYS A O 1
ATOM 2676 N N . MET A 1 331 ? -48.018 -16.788 32.479 1.00 78.94 331 MET A N 1
ATOM 2677 C CA . MET A 1 331 ? -46.940 -17.790 32.468 1.00 78.94 331 MET A CA 1
ATOM 2678 C C . MET A 1 331 ? -45.640 -17.266 31.847 1.00 78.94 331 MET A C 1
ATOM 2680 O O . MET A 1 331 ? -44.562 -17.573 32.362 1.00 78.94 331 MET A O 1
ATOM 2684 N N . ALA A 1 332 ? -45.723 -16.461 30.784 1.00 77.19 332 ALA A N 1
ATOM 2685 C CA . ALA A 1 332 ? -44.553 -15.818 30.187 1.00 77.19 332 ALA A CA 1
ATOM 2686 C C . ALA A 1 332 ? -43.889 -14.838 31.170 1.00 77.19 332 ALA A C 1
ATOM 2688 O O . ALA A 1 332 ? -42.673 -14.879 31.354 1.00 77.19 332 ALA A O 1
ATOM 2689 N N . GLU A 1 333 ? -44.688 -14.045 31.885 1.00 84.19 333 GLU A N 1
ATOM 2690 C CA . GLU A 1 333 ? -44.200 -13.115 32.906 1.00 84.19 333 GLU A CA 1
ATOM 2691 C C . GLU A 1 333 ? -43.546 -13.847 34.090 1.00 84.19 333 GLU A C 1
ATOM 2693 O O . GLU A 1 333 ? -42.469 -13.464 34.545 1.00 84.19 333 GLU A O 1
ATOM 2698 N N . ARG A 1 334 ? -44.129 -14.963 34.554 1.00 87.62 334 ARG A N 1
ATOM 2699 C CA . ARG A 1 334 ? -43.521 -15.805 35.603 1.00 87.62 334 ARG A CA 1
ATOM 2700 C C . ARG A 1 334 ? -42.198 -16.434 35.159 1.00 87.62 334 ARG A C 1
ATOM 2702 O O . ARG A 1 334 ? -41.276 -16.515 35.968 1.00 87.62 334 ARG A O 1
ATOM 2709 N N . ARG A 1 335 ? -42.076 -16.855 33.893 1.00 85.06 335 ARG A N 1
ATOM 2710 C CA . ARG A 1 335 ? -40.802 -17.347 33.333 1.00 85.06 335 ARG A CA 1
ATOM 2711 C C . ARG A 1 335 ? -39.747 -16.245 33.264 1.00 85.06 335 ARG A C 1
ATOM 2713 O O . ARG A 1 335 ? -38.600 -16.511 33.605 1.00 85.06 335 ARG A O 1
ATOM 2720 N N . ALA A 1 336 ? -40.128 -15.031 32.870 1.00 83.38 336 ALA A N 1
ATOM 2721 C CA . ALA A 1 336 ? -39.216 -13.890 32.836 1.00 83.38 336 ALA A CA 1
ATOM 2722 C C . ALA A 1 336 ? -38.723 -13.512 34.243 1.00 83.38 336 ALA A C 1
ATOM 2724 O O . ALA A 1 336 ? -37.524 -13.344 34.439 1.00 83.38 336 ALA A O 1
ATOM 2725 N N . LYS A 1 337 ? -39.619 -13.484 35.241 1.00 90.06 337 LYS A N 1
ATOM 2726 C CA . LYS A 1 337 ? -39.252 -13.203 36.640 1.00 90.06 337 LYS A CA 1
ATOM 2727 C C . LYS A 1 337 ? -38.317 -14.261 37.230 1.00 90.06 337 LYS A C 1
ATOM 2729 O O . LYS A 1 337 ? -37.362 -13.897 37.900 1.00 90.06 337 LYS A O 1
ATOM 2734 N N . ARG A 1 338 ? -38.529 -15.552 36.936 1.00 88.25 338 ARG A N 1
ATOM 2735 C CA . ARG A 1 338 ? -37.599 -16.616 37.370 1.00 88.25 338 ARG A CA 1
ATOM 2736 C C . ARG A 1 338 ? -36.202 -16.447 36.772 1.00 88.25 338 ARG A C 1
ATOM 2738 O O . ARG A 1 338 ? -35.233 -16.552 37.508 1.00 88.25 338 ARG A O 1
ATOM 2745 N N . LYS A 1 339 ? -36.107 -16.121 35.477 1.00 89.50 339 LYS A N 1
ATOM 2746 C CA . LYS A 1 339 ? -34.814 -15.864 34.823 1.00 89.50 339 LYS A CA 1
ATOM 2747 C C . LYS A 1 339 ? -34.090 -14.645 35.393 1.00 89.50 339 LYS A C 1
ATOM 2749 O O . LYS A 1 339 ? -32.871 -14.664 35.465 1.00 89.50 339 LYS A O 1
ATOM 2754 N N . LEU A 1 340 ? -34.825 -13.601 35.783 1.00 87.44 340 LEU A N 1
ATOM 2755 C CA . LEU A 1 340 ? -34.236 -12.405 36.389 1.00 87.44 340 LEU A CA 1
ATOM 2756 C C . LEU A 1 340 ? -33.624 -12.719 37.763 1.00 87.44 340 LEU A C 1
ATOM 2758 O O . LEU A 1 340 ? -32.481 -12.361 38.008 1.00 87.44 340 LEU A O 1
ATOM 2762 N N . VAL A 1 341 ? -34.354 -13.456 38.609 1.00 90.38 341 VAL A N 1
ATOM 2763 C CA . VAL A 1 341 ? -33.871 -13.881 39.936 1.00 90.38 341 VAL A CA 1
ATOM 2764 C C . VAL A 1 341 ? -32.647 -14.796 39.823 1.00 90.38 341 VAL A C 1
ATOM 2766 O O . VAL A 1 341 ? -31.713 -14.681 40.606 1.00 90.38 341 VAL A O 1
ATOM 2769 N N . GLU A 1 342 ? -32.620 -15.688 38.832 1.00 89.12 342 GLU A N 1
ATOM 2770 C CA . GLU A 1 342 ? -31.474 -16.572 38.576 1.00 89.12 342 GLU A CA 1
ATOM 2771 C C . GLU A 1 342 ? -30.228 -15.791 38.120 1.00 89.12 342 GLU A C 1
ATOM 2773 O O . GLU A 1 342 ? -29.122 -16.063 38.578 1.00 89.12 342 GLU A O 1
ATOM 2778 N N . LEU A 1 343 ? -30.413 -14.755 37.294 1.00 83.50 343 LEU A N 1
ATOM 2779 C CA . LEU A 1 343 ? -29.350 -13.826 36.897 1.00 83.50 343 LEU A CA 1
ATOM 2780 C C . LEU A 1 343 ? -28.806 -13.007 38.077 1.00 83.50 343 LEU A C 1
ATOM 2782 O O . LEU A 1 343 ? -27.596 -12.820 38.177 1.00 83.50 343 LEU A O 1
ATOM 2786 N N . GLU A 1 344 ? -29.674 -12.533 38.973 1.00 85.69 344 GLU A N 1
ATOM 2787 C CA . GLU A 1 344 ? -29.255 -11.814 40.185 1.00 85.69 344 GLU A CA 1
ATOM 2788 C C . GLU A 1 344 ? -28.505 -12.723 41.165 1.00 85.69 344 GLU A C 1
ATOM 2790 O O . GLU A 1 344 ? -27.523 -12.290 41.766 1.00 85.69 344 GLU A O 1
ATOM 2795 N N . ARG A 1 345 ? -28.904 -13.997 41.275 1.00 86.06 345 ARG A N 1
ATOM 2796 C CA . ARG A 1 345 ? -28.202 -14.989 42.101 1.00 86.06 345 ARG A CA 1
ATOM 2797 C C . ARG A 1 345 ? -26.778 -15.234 41.599 1.00 86.06 345 ARG A C 1
ATOM 2799 O O . ARG A 1 345 ? -25.843 -15.172 42.389 1.00 86.06 345 ARG A O 1
ATOM 2806 N N . ASN A 1 346 ? -26.612 -15.429 40.290 1.00 80.44 346 ASN A N 1
ATOM 2807 C CA . ASN A 1 346 ? -25.296 -15.657 39.687 1.00 80.44 346 ASN A CA 1
ATOM 2808 C C . ASN A 1 346 ? -24.385 -14.426 39.813 1.00 80.44 346 ASN A C 1
ATOM 2810 O O . ASN A 1 346 ? -23.183 -14.563 40.007 1.00 80.44 346 ASN A O 1
ATOM 2814 N N . ARG A 1 347 ? -24.959 -13.216 39.767 1.00 78.12 347 ARG A N 1
ATOM 2815 C CA . ARG A 1 347 ? -24.208 -11.969 39.963 1.00 78.12 347 ARG A CA 1
ATOM 2816 C C . ARG A 1 347 ? -23.662 -11.827 41.388 1.00 78.12 347 ARG A C 1
ATOM 2818 O O . ARG A 1 347 ? -22.606 -11.235 41.562 1.00 78.12 347 ARG A O 1
ATOM 2825 N N . HIS A 1 348 ? -24.363 -12.339 42.399 1.00 75.56 348 HIS A N 1
ATOM 2826 C CA . HIS A 1 348 ? -23.861 -12.320 43.775 1.00 75.56 348 HIS A CA 1
ATOM 2827 C C . HIS A 1 348 ? -22.769 -13.366 44.028 1.00 75.56 348 HIS A C 1
ATOM 2829 O O . HIS A 1 348 ? -21.844 -13.074 44.779 1.00 75.56 348 HIS A O 1
ATOM 2835 N N . GLU A 1 349 ? -22.834 -14.533 43.379 1.00 74.81 349 GLU A N 1
ATOM 2836 C CA . GLU A 1 349 ? -21.762 -15.540 43.450 1.00 74.81 349 GLU A CA 1
ATOM 2837 C C . GLU A 1 349 ? -20.461 -15.002 42.812 1.00 74.81 349 GLU A C 1
ATOM 2839 O O . GLU A 1 349 ? -19.402 -15.086 43.427 1.00 74.81 349 GLU A O 1
ATOM 2844 N N . GLU A 1 350 ? -20.545 -14.316 41.665 1.00 71.81 350 GLU A N 1
ATOM 2845 C CA . GLU A 1 350 ? -19.377 -13.755 40.956 1.00 71.81 350 GLU A CA 1
ATOM 2846 C C . GLU A 1 350 ? -18.704 -12.580 41.699 1.00 71.81 350 GLU A C 1
ATOM 2848 O O . GLU A 1 350 ? -17.493 -12.401 41.622 1.00 71.81 350 GLU A O 1
ATOM 2853 N N . VAL A 1 351 ? -19.464 -11.787 42.465 1.00 68.62 351 VAL A N 1
ATOM 2854 C CA . VAL A 1 351 ? -18.897 -10.702 43.293 1.00 68.62 351 VAL A CA 1
ATOM 2855 C C . VAL A 1 351 ? -18.177 -11.255 44.531 1.00 68.62 351 VAL A C 1
ATOM 2857 O O . VAL A 1 351 ? -17.204 -10.655 44.977 1.00 68.62 351 VAL A O 1
ATOM 2860 N N . SER A 1 352 ? -18.597 -12.416 45.048 1.00 58.59 352 SER A N 1
ATOM 2861 C CA . SER A 1 352 ? -17.981 -13.019 46.239 1.00 58.59 352 SER A CA 1
ATOM 2862 C C . SER A 1 352 ? -16.606 -13.653 45.990 1.00 58.59 352 SER A C 1
ATOM 2864 O O . SER A 1 352 ? -15.803 -13.711 46.915 1.00 58.59 352 SER A O 1
ATOM 2866 N N . GLU A 1 353 ? -16.293 -14.064 44.755 1.00 60.44 353 GLU A N 1
ATOM 2867 C CA . GLU A 1 353 ? -14.965 -14.604 44.403 1.00 60.44 353 GLU A CA 1
ATOM 2868 C C . GLU A 1 353 ? -13.903 -13.504 44.210 1.00 60.44 353 GLU A C 1
ATOM 2870 O O . GLU A 1 353 ? -12.712 -13.758 44.365 1.00 60.44 353 GLU A O 1
ATOM 2875 N N . ILE A 1 354 ? -14.313 -12.262 43.927 1.00 55.97 354 ILE A N 1
ATOM 2876 C CA . ILE A 1 354 ? -13.389 -11.139 43.679 1.00 55.97 354 ILE A CA 1
ATOM 2877 C C . ILE A 1 354 ? -12.911 -10.490 44.991 1.00 55.97 354 ILE A C 1
ATOM 2879 O O . ILE A 1 354 ? -11.828 -9.906 45.038 1.00 55.97 354 ILE A O 1
ATOM 2883 N N . GLU A 1 355 ? -13.678 -10.609 46.079 1.00 53.16 355 GLU A N 1
ATOM 2884 C CA . GLU A 1 355 ? -13.309 -10.033 47.382 1.00 53.16 355 GLU A CA 1
ATOM 2885 C C . GLU A 1 355 ? -12.294 -10.886 48.168 1.00 53.16 355 GLU A C 1
ATOM 2887 O O . GLU A 1 355 ? -11.699 -10.384 49.117 1.00 53.16 355 GLU A O 1
ATOM 2892 N N . SER A 1 356 ? -12.013 -12.130 47.755 1.00 51.03 356 SER A N 1
ATOM 2893 C CA . SER A 1 356 ? -11.042 -13.010 48.431 1.00 51.03 356 SER A CA 1
ATOM 2894 C C . SER A 1 356 ? -9.595 -12.932 47.920 1.00 51.03 356 SER A C 1
ATOM 2896 O O . SER A 1 356 ? -8.731 -13.591 48.491 1.00 51.03 356 SER A O 1
ATOM 2898 N N . GLU A 1 357 ? -9.294 -12.146 46.878 1.00 51.94 357 GLU A N 1
ATOM 2899 C CA . GLU A 1 357 ? -7.949 -12.109 46.257 1.00 51.94 357 GLU A CA 1
ATOM 2900 C C . GLU A 1 357 ? -7.156 -10.800 46.473 1.00 51.94 357 GLU A C 1
ATOM 2902 O O . GLU A 1 357 ? -6.066 -10.658 45.927 1.00 51.94 357 GLU A O 1
ATOM 2907 N N . ASN A 1 358 ? -7.642 -9.849 47.285 1.00 45.28 358 ASN A N 1
ATOM 2908 C CA . ASN A 1 358 ? -7.010 -8.521 47.435 1.00 45.28 358 ASN A CA 1
ATOM 2909 C C . ASN A 1 358 ? -6.388 -8.209 48.815 1.00 45.28 358 ASN A C 1
ATOM 2911 O O . ASN A 1 358 ? -6.106 -7.047 49.100 1.00 45.28 358 ASN A O 1
ATOM 2915 N N . GLU A 1 359 ? -6.100 -9.207 49.654 1.00 51.53 359 GLU A N 1
ATOM 2916 C CA . GLU A 1 359 ? -5.331 -9.016 50.900 1.00 51.53 359 GLU A CA 1
ATOM 2917 C C . GLU A 1 359 ? -3.946 -9.685 50.829 1.00 51.53 359 GLU A C 1
ATOM 2919 O O . GLU A 1 359 ? -3.722 -10.722 51.442 1.00 51.53 359 GLU A O 1
ATOM 2924 N N . SER A 1 360 ? -2.992 -9.097 50.094 1.00 48.69 360 SER A N 1
ATOM 2925 C CA . SER A 1 360 ? -1.553 -9.229 50.406 1.00 48.69 360 SER A CA 1
ATOM 2926 C C . SER A 1 360 ? -0.676 -8.348 49.506 1.00 48.69 360 SER A C 1
ATOM 2928 O O . SER A 1 360 ? -0.732 -8.485 48.284 1.00 48.69 360 SER A O 1
ATOM 2930 N N . GLY A 1 361 ? 0.198 -7.539 50.112 1.00 41.34 361 GLY A N 1
ATOM 2931 C CA . GLY A 1 361 ? 1.374 -6.934 49.465 1.00 41.34 361 GLY A CA 1
ATOM 2932 C C . GLY A 1 361 ? 1.437 -5.418 49.659 1.00 41.34 361 GLY A C 1
ATOM 2933 O O . GLY A 1 361 ? 0.824 -4.677 48.900 1.00 41.34 361 GLY A O 1
ATOM 2934 N N . ASP A 1 362 ? 1.953 -4.948 50.792 1.00 42.06 362 ASP A N 1
ATOM 2935 C CA . ASP A 1 362 ? 3.376 -4.691 51.107 1.00 42.06 362 ASP A CA 1
ATOM 2936 C C . ASP A 1 362 ? 3.773 -3.238 50.806 1.00 42.06 362 ASP A C 1
ATOM 2938 O O . ASP A 1 362 ? 3.891 -2.799 49.660 1.00 42.06 362 ASP A O 1
ATOM 2942 N N . GLU A 1 363 ? 3.960 -2.500 51.898 1.00 47.81 363 GLU A N 1
ATOM 2943 C CA . GLU A 1 363 ? 4.490 -1.145 51.964 1.00 47.81 363 GLU A CA 1
ATOM 2944 C C . GLU A 1 363 ? 5.989 -1.167 51.630 1.00 47.81 363 GLU A C 1
ATOM 2946 O O . GLU A 1 363 ? 6.768 -1.920 52.213 1.00 47.81 363 GLU A O 1
ATOM 2951 N N . CYS A 1 364 ? 6.414 -0.321 50.695 1.00 39.06 364 CYS A N 1
ATOM 2952 C CA . CYS A 1 364 ? 7.821 0.006 50.489 1.00 39.06 364 CYS A CA 1
ATOM 2953 C C . CYS A 1 364 ? 7.941 1.521 50.349 1.00 39.06 364 CYS A C 1
ATOM 2955 O O . CYS A 1 364 ? 7.75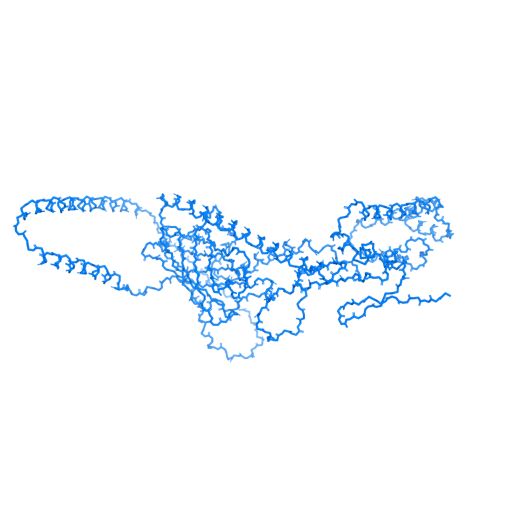3 2.083 49.270 1.00 39.06 364 CYS A O 1
ATOM 2957 N N . GLU A 1 365 ? 8.231 2.164 51.476 1.00 46.44 365 GLU A N 1
ATOM 2958 C CA . GLU A 1 365 ? 8.756 3.520 51.542 1.00 46.44 365 GLU A CA 1
ATOM 2959 C C . GLU A 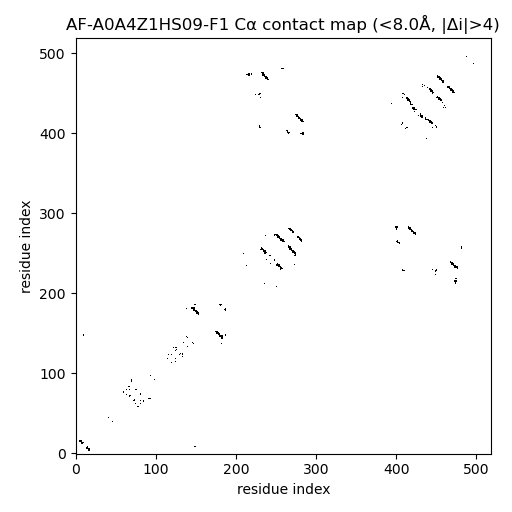1 365 ? 10.230 3.498 51.121 1.00 46.44 365 GLU A C 1
ATOM 2961 O O . GLU A 1 365 ? 11.039 2.738 51.657 1.00 46.44 365 GLU A O 1
ATOM 2966 N N . SER A 1 366 ? 10.595 4.342 50.162 1.00 42.50 366 SER A N 1
ATOM 2967 C CA . SER A 1 366 ? 11.987 4.706 49.926 1.00 42.50 366 SER A CA 1
ATOM 2968 C C . SER A 1 366 ? 12.076 6.194 49.617 1.00 42.50 366 SER A C 1
ATOM 2970 O O . SER A 1 366 ? 11.770 6.671 48.525 1.00 42.50 366 SER A O 1
ATOM 2972 N N . GLU A 1 367 ? 12.481 6.930 50.647 1.00 46.84 367 GLU A N 1
ATOM 2973 C CA . GLU A 1 367 ? 13.013 8.279 50.551 1.00 46.84 367 GLU A CA 1
ATOM 2974 C C . GLU A 1 367 ? 14.372 8.224 49.841 1.00 46.84 367 GLU A C 1
ATOM 2976 O O . GLU A 1 367 ? 15.221 7.386 50.149 1.00 46.84 367 GLU A O 1
ATOM 2981 N N . SER A 1 368 ? 14.603 9.130 48.894 1.00 42.69 368 SER A N 1
ATOM 2982 C CA . SER A 1 368 ? 15.954 9.414 48.417 1.00 42.69 368 SER A CA 1
ATOM 2983 C C . SER A 1 368 ? 16.089 10.899 48.116 1.00 42.69 368 SER A C 1
ATOM 2985 O O . SER A 1 368 ? 15.691 11.381 47.053 1.00 42.69 368 SER A O 1
ATOM 2987 N N . GLU A 1 369 ? 16.658 11.609 49.082 1.00 46.38 369 GLU A N 1
ATOM 2988 C CA . GLU A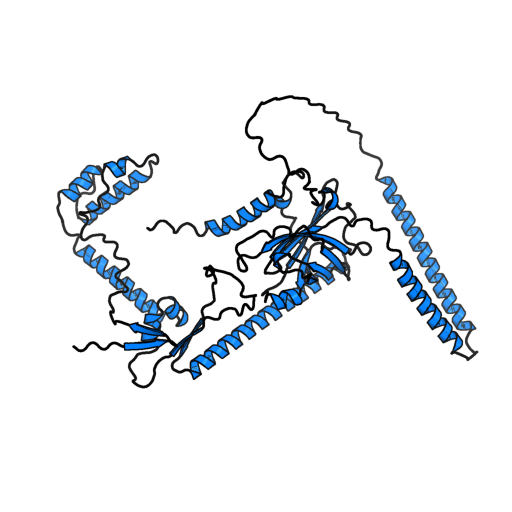 1 369 ? 17.298 12.904 48.906 1.00 46.38 369 GLU A CA 1
ATOM 2989 C C . GLU A 1 369 ? 18.582 12.710 48.081 1.00 46.38 369 GLU A C 1
ATOM 2991 O O . GLU A 1 369 ? 19.382 11.816 48.359 1.00 46.38 369 GLU A O 1
ATOM 2996 N N . SER A 1 370 ? 18.810 13.539 47.062 1.00 46.19 370 SER A N 1
ATOM 2997 C CA . SER A 1 370 ? 20.173 13.795 46.585 1.00 46.19 370 SER A CA 1
ATOM 2998 C C . SER A 1 370 ? 20.287 15.202 46.005 1.00 46.19 370 SER A C 1
ATOM 3000 O O . SER A 1 370 ? 19.909 15.494 44.872 1.00 46.19 370 SER A O 1
ATOM 3002 N N . GLU A 1 371 ? 20.822 16.084 46.844 1.00 47.16 371 GLU A N 1
ATOM 3003 C CA . GLU A 1 371 ? 21.465 17.331 46.457 1.00 47.16 371 GLU A CA 1
ATOM 3004 C C . GLU A 1 371 ? 22.786 17.011 45.738 1.00 47.16 371 GLU A C 1
ATOM 3006 O O . GLU A 1 371 ? 23.589 16.214 46.222 1.00 47.16 371 GLU A O 1
ATOM 3011 N N . SER A 1 372 ? 23.059 17.660 44.607 1.00 48.69 372 SER A N 1
ATOM 3012 C CA . SER A 1 372 ? 24.433 18.060 44.285 1.00 48.69 372 SER A CA 1
ATOM 3013 C C . SER A 1 372 ? 24.439 19.211 43.287 1.00 48.69 372 SER A C 1
ATOM 3015 O O . SER A 1 372 ? 24.004 19.114 42.141 1.00 48.69 372 SER A O 1
ATOM 3017 N N . GLU A 1 373 ? 24.933 20.336 43.786 1.00 47.22 373 GLU A N 1
ATOM 3018 C CA . GLU A 1 373 ? 25.235 21.548 43.050 1.00 47.22 373 GLU A CA 1
ATOM 3019 C C . GLU A 1 373 ? 26.429 21.313 42.115 1.00 47.22 373 GLU A C 1
ATOM 3021 O O . GLU A 1 373 ? 27.493 20.876 42.549 1.00 47.22 373 GLU A O 1
ATOM 3026 N N . THR A 1 374 ? 26.300 21.688 40.844 1.00 44.09 374 THR A N 1
ATOM 3027 C CA . THR A 1 374 ? 27.455 22.058 40.016 1.00 44.09 374 THR A CA 1
ATOM 3028 C C . THR A 1 374 ? 27.115 23.325 39.239 1.00 44.09 374 THR A C 1
ATOM 3030 O O . THR A 1 374 ? 26.371 23.315 38.264 1.00 44.09 374 THR A O 1
ATOM 3033 N N . LYS A 1 375 ? 27.647 24.449 39.730 1.00 46.38 375 LYS A N 1
ATOM 3034 C CA . LYS A 1 375 ? 27.678 25.734 39.030 1.00 46.38 375 LYS A CA 1
ATOM 3035 C C . LYS A 1 375 ? 28.767 25.672 37.964 1.00 46.38 375 LYS A C 1
ATOM 3037 O O . LYS A 1 375 ? 29.938 25.504 38.300 1.00 46.38 375 LYS A O 1
ATOM 3042 N N . VAL A 1 376 ? 28.381 25.819 36.703 1.00 51.81 376 VAL A N 1
ATOM 3043 C CA . VAL A 1 376 ? 29.296 26.146 35.608 1.00 51.81 376 VAL A CA 1
ATOM 3044 C C . VAL A 1 376 ? 28.757 27.406 34.947 1.00 51.81 376 VAL A C 1
ATOM 3046 O O . VAL A 1 376 ? 27.751 27.364 34.242 1.00 51.81 376 VAL A O 1
ATOM 3049 N N . ASP A 1 377 ? 29.427 28.522 35.231 1.00 48.09 377 ASP A N 1
ATOM 3050 C CA . ASP A 1 377 ? 29.219 29.813 34.582 1.00 48.09 377 ASP A CA 1
ATOM 3051 C C . ASP A 1 377 ? 29.514 29.669 33.084 1.00 48.09 377 ASP A C 1
ATOM 3053 O O . ASP A 1 377 ? 30.627 29.334 32.670 1.00 48.09 377 ASP A O 1
ATOM 3057 N N . THR A 1 378 ? 28.487 29.878 32.264 1.00 50.94 378 THR A N 1
ATOM 3058 C CA . THR A 1 378 ? 28.616 30.019 30.810 1.00 50.94 378 THR A CA 1
ATOM 3059 C C . THR A 1 378 ? 27.831 31.246 30.378 1.00 50.94 378 THR A C 1
ATOM 3061 O O . THR A 1 378 ? 26.712 31.176 29.879 1.00 50.94 378 THR A O 1
ATOM 3064 N N . ASP A 1 379 ? 28.451 32.397 30.604 1.00 58.38 379 ASP A N 1
ATOM 3065 C CA . ASP A 1 379 ? 27.961 33.700 30.182 1.00 58.38 379 ASP A CA 1
ATOM 3066 C C . ASP A 1 379 ? 28.393 33.899 28.728 1.00 58.38 379 ASP A C 1
ATOM 3068 O O . ASP A 1 379 ? 29.515 34.339 28.484 1.00 58.38 379 ASP A O 1
ATOM 3072 N N . TYR A 1 380 ? 27.556 33.557 27.740 1.00 50.59 380 TYR A N 1
ATOM 3073 C CA . TYR A 1 380 ? 27.681 34.182 26.417 1.00 50.59 380 TYR A CA 1
ATOM 3074 C C . TYR A 1 380 ? 26.499 33.914 25.471 1.00 50.59 380 TYR A C 1
ATOM 3076 O O . TYR A 1 380 ? 26.199 32.769 25.139 1.00 50.59 380 TYR A O 1
ATOM 3084 N N . TRP A 1 381 ? 25.939 35.024 24.970 1.00 58.47 381 TRP A N 1
ATOM 3085 C CA . TRP A 1 381 ? 24.875 35.194 23.964 1.00 58.47 381 TRP A CA 1
ATOM 3086 C C . TRP A 1 381 ? 23.424 35.105 24.445 1.00 58.47 381 TRP A C 1
ATOM 3088 O O . TRP A 1 381 ? 22.625 34.292 23.991 1.00 58.47 381 TRP A O 1
ATOM 3098 N N . ASP A 1 382 ? 23.090 36.065 25.304 1.00 50.97 382 ASP A N 1
ATOM 3099 C CA . ASP A 1 382 ? 21.739 36.572 25.508 1.00 50.97 382 ASP A CA 1
ATOM 3100 C C . ASP A 1 382 ? 21.444 37.619 24.414 1.00 50.97 382 ASP A C 1
ATOM 3102 O O . ASP A 1 382 ? 22.009 38.718 24.402 1.00 50.97 382 ASP A O 1
ATOM 3106 N N . THR A 1 383 ? 20.640 37.262 23.414 1.00 53.06 383 THR A N 1
ATOM 3107 C CA . THR A 1 383 ? 19.913 38.239 22.589 1.00 53.06 383 THR A CA 1
ATOM 3108 C C . THR A 1 383 ? 18.651 37.585 22.028 1.00 53.06 383 THR A C 1
ATOM 3110 O O . THR A 1 383 ? 18.720 36.596 21.303 1.00 53.06 383 THR A O 1
ATOM 3113 N N . ASP A 1 384 ? 17.516 38.185 22.399 1.00 48.22 384 ASP A N 1
ATOM 3114 C CA . ASP A 1 384 ? 16.141 37.979 21.914 1.00 48.22 384 ASP A CA 1
ATOM 3115 C C . ASP A 1 384 ? 15.217 37.104 22.782 1.00 48.22 384 ASP A C 1
ATOM 3117 O O . ASP A 1 384 ? 14.465 36.238 22.330 1.00 48.22 384 ASP A O 1
ATOM 3121 N N . ALA A 1 385 ? 15.178 37.461 24.068 1.00 52.03 385 ALA A N 1
ATOM 3122 C CA . ALA A 1 385 ? 14.054 37.232 24.966 1.00 52.03 385 ALA A CA 1
ATOM 3123 C C . ALA A 1 385 ? 12.814 38.043 24.529 1.00 52.03 385 ALA A C 1
ATOM 3125 O O . ALA A 1 385 ? 12.588 39.162 24.987 1.00 52.03 385 ALA A O 1
ATOM 3126 N N . ASN A 1 386 ? 11.988 37.475 23.646 1.00 52.72 386 ASN A N 1
ATOM 3127 C CA . ASN A 1 386 ? 10.575 37.867 23.538 1.00 52.72 386 ASN A CA 1
ATOM 3128 C C . ASN A 1 386 ? 9.685 36.736 22.986 1.00 52.72 386 ASN A C 1
ATOM 3130 O O . ASN A 1 386 ? 8.886 36.936 22.074 1.00 52.72 386 ASN A O 1
ATOM 3134 N N . ASN A 1 387 ? 9.836 35.520 23.527 1.00 49.66 387 ASN A N 1
ATOM 3135 C CA . ASN A 1 387 ? 9.039 34.351 23.132 1.00 49.66 387 ASN A CA 1
ATOM 3136 C C . ASN A 1 387 ? 8.381 33.642 24.334 1.00 49.66 387 ASN A C 1
ATOM 3138 O O . ASN A 1 387 ? 8.380 32.417 24.426 1.00 49.66 387 ASN A O 1
ATOM 3142 N N . SER A 1 388 ? 7.848 34.409 25.291 1.00 49.50 388 SER A N 1
ATOM 3143 C CA . SER A 1 388 ? 7.220 33.874 26.512 1.00 49.50 388 SER A CA 1
ATOM 3144 C C . SER A 1 388 ? 5.736 33.508 26.370 1.00 49.50 388 SER A C 1
ATOM 3146 O O . SER A 1 388 ? 5.121 33.147 27.365 1.00 49.50 388 SER A O 1
ATOM 3148 N N . ASP A 1 389 ? 5.154 33.565 25.167 1.00 49.16 389 ASP A N 1
ATOM 3149 C CA . ASP A 1 389 ? 3.713 33.333 24.960 1.00 49.16 389 ASP A CA 1
ATOM 3150 C C . ASP A 1 389 ? 3.371 32.214 23.961 1.00 49.16 389 ASP A C 1
ATOM 3152 O O . ASP A 1 389 ? 2.215 32.075 23.547 1.00 49.16 389 ASP A O 1
ATOM 3156 N N . ILE A 1 390 ? 4.319 31.327 23.628 1.00 48.62 390 ILE A N 1
ATOM 3157 C CA . ILE A 1 390 ? 3.951 30.028 23.046 1.00 48.62 390 ILE A CA 1
ATOM 3158 C C . ILE A 1 390 ? 3.391 29.169 24.180 1.00 48.62 390 ILE A C 1
ATOM 3160 O O . ILE A 1 390 ? 4.075 28.335 24.770 1.00 48.62 390 ILE A O 1
ATOM 3164 N N . LYS A 1 391 ? 2.112 29.378 24.498 1.00 53.25 391 LYS A N 1
ATOM 3165 C CA . LYS A 1 391 ? 1.303 28.376 25.191 1.00 53.25 391 LYS A CA 1
ATOM 3166 C C . LYS A 1 391 ? 1.375 27.122 24.329 1.00 53.25 391 LYS A C 1
ATOM 3168 O O . LYS A 1 391 ? 0.754 27.086 23.266 1.00 53.25 391 LYS A O 1
ATOM 3173 N N . SER A 1 392 ? 2.180 26.137 24.728 1.00 57.12 392 SER A N 1
ATOM 3174 C CA . SER A 1 392 ? 2.208 24.867 24.018 1.00 57.12 392 SER A CA 1
ATOM 3175 C C . SER A 1 392 ? 0.824 24.245 24.182 1.00 57.12 392 SER A C 1
ATOM 3177 O O . SER A 1 392 ? 0.457 23.703 25.220 1.00 57.12 392 SER A O 1
ATOM 3179 N N . ASN A 1 393 ? 0.005 24.365 23.140 1.00 64.50 393 ASN A N 1
ATOM 3180 C CA . ASN A 1 393 ? -1.269 23.656 23.027 1.00 64.50 393 ASN A CA 1
ATOM 3181 C C . ASN A 1 393 ? -1.037 22.159 22.746 1.00 64.50 393 ASN A C 1
ATOM 3183 O O . ASN A 1 393 ? -1.927 21.476 22.240 1.00 64.50 393 ASN A O 1
ATOM 3187 N N . ASP A 1 394 ? 0.161 21.657 23.050 1.00 75.00 394 ASP A N 1
ATOM 3188 C CA . ASP A 1 394 ? 0.526 20.275 22.846 1.00 75.00 394 ASP A CA 1
ATOM 3189 C C . ASP A 1 394 ? -0.239 19.419 23.857 1.00 75.00 394 ASP A C 1
ATOM 3191 O O . ASP A 1 394 ? -0.270 19.727 25.057 1.00 75.00 394 ASP A O 1
ATOM 3195 N N . PRO A 1 395 ? -0.885 18.335 23.402 1.00 76.38 395 PRO A N 1
ATOM 3196 C CA . PRO A 1 395 ? -1.588 17.443 24.300 1.00 76.38 395 PRO A CA 1
ATOM 3197 C C . PRO A 1 395 ? -0.599 16.884 25.325 1.00 76.38 395 PRO A C 1
ATOM 3199 O O . PRO A 1 395 ? 0.422 16.285 24.979 1.00 76.38 395 PRO A O 1
ATOM 3202 N N . SER A 1 396 ? -0.914 17.059 26.610 1.00 82.19 396 SER A N 1
ATOM 3203 C CA . SER A 1 396 ? -0.138 16.452 27.692 1.00 82.19 396 SER A CA 1
ATOM 3204 C C . SER A 1 396 ? -0.018 14.945 27.456 1.00 82.19 396 SER A C 1
ATOM 3206 O O . SER A 1 396 ? -1.002 14.299 27.097 1.00 82.19 396 SER A O 1
ATOM 3208 N N . ALA A 1 397 ? 1.146 14.351 27.740 1.00 83.19 397 ALA A N 1
ATOM 3209 C CA . ALA A 1 397 ? 1.349 12.899 27.655 1.00 83.19 397 ALA A CA 1
ATOM 3210 C C . ALA A 1 397 ? 0.249 12.096 28.386 1.00 83.19 397 ALA A C 1
ATOM 3212 O O . ALA A 1 397 ? -0.147 11.019 27.939 1.00 83.19 397 ALA A O 1
ATOM 3213 N N . LYS A 1 398 ? -0.320 12.674 29.455 1.00 85.50 398 LYS A N 1
ATOM 3214 C CA . LYS A 1 398 ? -1.436 12.112 30.230 1.00 85.50 398 LYS A CA 1
ATOM 3215 C C . LYS A 1 398 ? -2.714 11.890 29.410 1.00 85.50 398 LYS A C 1
ATOM 3217 O O . LYS A 1 398 ? -3.499 11.017 29.769 1.00 85.50 398 LYS A O 1
ATOM 3222 N N . ALA A 1 399 ? -2.926 12.632 28.321 1.00 87.00 399 ALA A N 1
ATOM 3223 C CA . ALA A 1 399 ? -4.078 12.460 27.433 1.00 87.00 399 ALA A CA 1
ATOM 3224 C C . ALA A 1 399 ? -4.078 11.095 26.728 1.00 87.00 399 ALA A C 1
ATOM 3226 O O . ALA A 1 399 ? -5.138 10.590 26.377 1.00 87.00 399 ALA A O 1
ATOM 3227 N N . PHE A 1 400 ? -2.913 10.461 26.573 1.00 89.44 400 PHE A N 1
ATOM 3228 C CA . PHE A 1 400 ? -2.765 9.176 25.884 1.00 89.44 400 PHE A CA 1
ATOM 3229 C C . PHE A 1 400 ? -2.724 7.970 26.830 1.00 89.44 400 PHE A C 1
ATOM 3231 O O . PHE A 1 400 ? -2.624 6.832 26.376 1.00 89.44 400 PHE A O 1
ATOM 3238 N N . HIS A 1 401 ? -2.781 8.198 28.144 1.00 88.88 401 HIS A N 1
ATOM 3239 C CA . HIS A 1 401 ? -2.814 7.131 29.139 1.00 88.88 401 HIS A CA 1
ATOM 3240 C C . HIS A 1 401 ? -4.267 6.720 29.385 1.00 88.88 401 HIS A C 1
ATOM 3242 O O . HIS A 1 401 ? -5.018 7.389 30.103 1.00 88.88 401 HIS A O 1
ATOM 3248 N N . LEU A 1 402 ? -4.675 5.617 28.761 1.00 89.06 402 LEU A N 1
ATOM 3249 C CA . LEU A 1 402 ? -5.997 5.038 28.954 1.00 89.06 402 LEU A CA 1
ATOM 3250 C C . LEU A 1 402 ? -6.017 4.214 30.242 1.00 89.06 402 LEU A C 1
ATOM 3252 O O . LEU A 1 402 ? -5.009 3.638 30.661 1.00 89.06 402 LEU A O 1
ATOM 3256 N N . HIS A 1 403 ? -7.194 4.123 30.862 1.00 88.44 403 HIS A N 1
ATOM 3257 C CA . HIS A 1 403 ? -7.381 3.204 31.978 1.00 88.44 403 HIS A CA 1
ATOM 3258 C C . HIS A 1 403 ? -7.190 1.764 31.486 1.00 88.44 403 HIS A C 1
ATOM 3260 O O . HIS A 1 403 ? -7.553 1.443 30.354 1.00 88.44 403 HIS A O 1
ATOM 3266 N N . LYS A 1 404 ? -6.682 0.871 32.343 1.00 86.19 404 LYS A N 1
ATOM 3267 C CA . LYS A 1 404 ? -6.405 -0.537 31.995 1.00 86.19 404 LYS A CA 1
ATOM 3268 C C . LYS A 1 404 ? -7.618 -1.272 31.396 1.00 86.19 404 LYS A C 1
ATOM 3270 O O . LYS A 1 404 ? -7.452 -2.176 30.589 1.00 86.19 404 LYS A O 1
ATOM 3275 N N . PHE A 1 405 ? -8.830 -0.837 31.750 1.00 83.19 405 PHE A N 1
ATOM 3276 C CA . PHE A 1 405 ? -10.106 -1.391 31.273 1.00 83.19 405 PHE A CA 1
ATOM 3277 C C . PHE A 1 405 ? -10.818 -0.527 30.217 1.00 83.19 405 PHE A C 1
ATOM 3279 O O . PHE A 1 405 ? -11.974 -0.780 29.890 1.00 83.19 405 PHE A O 1
ATOM 3286 N N . SER A 1 406 ? -10.160 0.502 29.678 1.00 87.44 406 SER A N 1
ATOM 3287 C CA . SER A 1 406 ? -10.705 1.360 28.615 1.00 87.44 406 SER A CA 1
ATOM 3288 C C . SER A 1 406 ? -10.562 0.745 27.222 1.00 87.44 406 SER A C 1
ATOM 3290 O O . SER A 1 406 ? -10.555 1.476 26.234 1.00 87.44 406 SER A O 1
ATOM 3292 N N . GLU A 1 407 ? -10.452 -0.581 27.120 1.00 88.69 407 GLU A N 1
ATOM 3293 C CA . GLU A 1 407 ? -10.486 -1.236 25.819 1.00 88.69 407 GLU A CA 1
ATOM 3294 C C . GLU A 1 407 ? -11.799 -0.916 25.091 1.00 88.69 407 GLU A C 1
ATOM 3296 O O . GLU A 1 407 ? -12.842 -0.702 25.733 1.00 88.69 407 GLU A O 1
ATOM 3301 N N . PRO A 1 408 ? -11.773 -0.882 23.746 1.00 90.81 408 PRO A N 1
ATOM 3302 C CA . PRO A 1 408 ? -12.990 -0.778 22.971 1.00 90.81 408 PRO A CA 1
ATOM 3303 C C . PRO A 1 408 ? -14.000 -1.817 23.443 1.00 90.81 408 PRO A C 1
ATOM 3305 O O . PRO A 1 408 ? -13.669 -2.981 23.658 1.00 90.81 408 PRO A O 1
ATOM 3308 N N . SER A 1 409 ? -15.233 -1.382 23.653 1.00 91.88 409 SER A N 1
ATOM 3309 C CA . SER A 1 409 ? -16.302 -2.231 24.163 1.00 91.88 409 SER A CA 1
ATOM 3310 C C . SER A 1 409 ? -17.647 -1.755 23.645 1.00 91.88 409 SER A C 1
ATOM 3312 O O . SER A 1 409 ? -17.771 -0.677 23.073 1.00 91.88 409 SER A O 1
ATOM 3314 N N . VAL A 1 410 ? -18.701 -2.528 23.907 1.00 90.12 410 VAL A N 1
ATOM 3315 C CA . VAL A 1 410 ? -20.076 -2.141 23.561 1.00 90.12 410 VAL A CA 1
ATOM 3316 C C . VAL A 1 410 ? -20.470 -0.784 24.158 1.00 90.12 410 VAL A C 1
ATOM 3318 O O . VAL A 1 410 ? -21.233 -0.064 23.517 1.00 90.12 410 VAL A O 1
ATOM 3321 N N . ARG A 1 411 ? -19.960 -0.441 25.349 1.00 89.56 411 ARG A N 1
ATOM 3322 C CA . ARG A 1 411 ? -20.240 0.833 26.034 1.00 89.56 411 ARG A CA 1
ATOM 3323 C C . ARG A 1 411 ? -19.279 1.946 25.627 1.00 89.56 411 ARG A C 1
ATOM 3325 O O . ARG A 1 411 ? -19.667 3.105 25.648 1.00 89.56 411 ARG A O 1
ATOM 3332 N N . ASN A 1 412 ? -18.059 1.589 25.238 1.00 91.31 412 ASN A N 1
ATOM 3333 C CA . ASN A 1 412 ? -17.026 2.523 24.817 1.00 91.31 412 ASN A CA 1
ATOM 3334 C C . ASN A 1 412 ? -16.553 2.176 23.400 1.00 91.31 412 ASN A C 1
ATOM 3336 O O . ASN A 1 412 ? -15.536 1.508 23.218 1.00 91.31 412 ASN A O 1
ATOM 3340 N N . ARG A 1 413 ? -17.360 2.545 22.397 1.00 94.56 413 ARG A N 1
ATOM 3341 C CA . ARG A 1 413 ? -17.117 2.197 20.985 1.00 94.56 413 ARG A CA 1
ATOM 3342 C C . ARG A 1 413 ? -16.299 3.242 20.238 1.00 94.56 413 ARG A C 1
ATOM 3344 O O . ARG A 1 413 ? -15.654 2.896 19.256 1.00 94.56 413 ARG A O 1
ATOM 3351 N N . THR A 1 414 ? -16.356 4.500 20.660 1.00 95.50 414 THR A N 1
ATOM 3352 C CA . THR A 1 414 ? -15.722 5.623 19.960 1.00 95.50 414 THR A CA 1
ATOM 3353 C C . THR A 1 414 ? -14.419 5.990 20.650 1.00 95.50 414 THR A C 1
ATOM 3355 O O . THR A 1 414 ? -14.355 5.977 21.866 1.00 95.50 414 THR A O 1
ATOM 3358 N N . PHE A 1 415 ? -13.368 6.317 19.919 1.00 95.88 415 PHE A N 1
ATOM 3359 C CA . PHE A 1 415 ? -12.115 6.796 20.489 1.00 95.88 415 PHE A CA 1
ATOM 3360 C C . PHE A 1 415 ? -11.652 8.003 19.704 1.00 95.88 415 PHE A C 1
ATOM 3362 O O . PHE A 1 415 ? -11.769 8.033 18.478 1.00 95.88 415 PHE A O 1
ATOM 3369 N N . ASN A 1 416 ? -11.116 8.975 20.429 1.00 96.75 416 ASN A N 1
ATOM 3370 C CA . ASN A 1 416 ? -10.411 10.077 19.810 1.00 96.75 416 ASN A CA 1
ATOM 3371 C C . ASN A 1 416 ? -8.983 9.631 19.511 1.00 96.75 416 ASN A C 1
ATOM 3373 O O . ASN A 1 416 ? -8.412 8.824 20.251 1.00 96.75 416 ASN A O 1
ATOM 3377 N N . TYR A 1 417 ? -8.405 10.146 18.439 1.00 97.12 417 TYR A N 1
ATOM 3378 C CA . TYR A 1 417 ? -7.010 9.909 18.124 1.00 97.12 417 TYR A CA 1
ATOM 3379 C C . TYR A 1 417 ? -6.390 11.113 17.429 1.00 97.12 417 TYR A C 1
ATOM 3381 O O . TYR A 1 417 ? -7.068 11.900 16.766 1.00 97.12 417 TYR A O 1
ATOM 3389 N N . ARG A 1 418 ? -5.075 11.214 17.575 1.00 96.19 418 ARG A N 1
ATOM 3390 C CA . ARG A 1 418 ? -4.206 12.074 16.770 1.00 96.19 418 ARG A CA 1
ATOM 3391 C C . ARG A 1 418 ? -3.297 11.187 15.949 1.00 96.19 418 ARG A C 1
ATOM 3393 O O . ARG A 1 418 ? -3.084 10.026 16.309 1.00 96.19 418 ARG A O 1
ATOM 3400 N N . TRP A 1 419 ? -2.756 11.704 14.860 1.00 96.38 419 TRP A N 1
ATOM 3401 C CA . TRP A 1 419 ? -1.852 10.925 14.032 1.00 96.38 419 TRP A CA 1
ATOM 3402 C C . TRP A 1 419 ? -0.604 11.713 13.674 1.00 96.38 419 TRP A C 1
ATOM 3404 O O . TRP A 1 419 ? -0.606 12.938 13.674 1.00 96.38 419 TRP A O 1
ATOM 3414 N N . ARG A 1 420 ? 0.475 10.980 13.414 1.00 94.50 420 ARG A N 1
ATOM 3415 C CA . ARG A 1 420 ? 1.715 11.509 12.846 1.00 94.50 420 ARG A CA 1
ATOM 3416 C C . ARG A 1 420 ? 2.162 10.571 11.745 1.00 94.50 420 ARG A C 1
ATOM 3418 O O . ARG A 1 420 ? 2.082 9.355 11.913 1.00 94.50 420 ARG A O 1
ATOM 3425 N N . GLY A 1 421 ? 2.624 11.121 10.637 1.00 93.75 421 GLY A N 1
ATOM 3426 C CA . GLY A 1 421 ? 3.010 10.312 9.494 1.00 93.75 421 GLY A CA 1
ATOM 3427 C C . GLY A 1 421 ? 3.760 11.097 8.439 1.00 93.75 421 GLY A C 1
ATOM 3428 O O . GLY A 1 421 ? 4.113 12.263 8.632 1.00 93.75 421 GLY A O 1
ATOM 3429 N N . GLU A 1 422 ? 4.009 10.424 7.332 1.00 91.06 422 GLU A N 1
ATOM 3430 C CA . GLU A 1 422 ? 4.715 10.948 6.178 1.00 91.06 422 GLU A CA 1
ATOM 3431 C C . GLU A 1 422 ? 3.908 10.702 4.908 1.00 91.06 422 GLU A C 1
ATOM 3433 O O . GLU A 1 422 ? 3.134 9.746 4.798 1.00 91.06 422 GLU A O 1
ATOM 3438 N N . LEU A 1 423 ? 4.080 11.610 3.953 1.00 87.88 423 LEU A N 1
ATOM 3439 C CA . LEU A 1 423 ? 3.585 11.406 2.603 1.00 87.88 423 LEU A CA 1
ATOM 3440 C C . LEU A 1 423 ? 4.524 10.433 1.886 1.00 87.88 423 LEU A C 1
ATOM 3442 O O . LEU A 1 423 ? 5.744 10.604 1.927 1.00 87.88 423 LEU A O 1
ATOM 3446 N N . HIS A 1 424 ? 3.950 9.428 1.225 1.00 82.94 424 HIS A N 1
ATOM 3447 C CA . HIS A 1 424 ? 4.699 8.434 0.464 1.00 82.94 424 HIS A CA 1
ATOM 3448 C C . HIS A 1 424 ? 5.580 9.115 -0.597 1.00 82.94 424 HIS A C 1
ATOM 3450 O O . HIS A 1 424 ? 5.134 10.085 -1.231 1.00 82.94 424 HIS A O 1
ATOM 3456 N N . PRO A 1 425 ? 6.792 8.578 -0.853 1.00 63.59 425 PRO A N 1
ATOM 3457 C CA . PRO A 1 425 ? 7.838 9.210 -1.667 1.00 63.59 425 PRO A CA 1
ATOM 3458 C C . PRO A 1 425 ? 7.456 9.504 -3.130 1.00 63.59 425 PRO A C 1
ATOM 3460 O O . PRO A 1 425 ? 8.210 10.165 -3.841 1.00 63.59 425 PRO A O 1
ATOM 3463 N N . GLY A 1 426 ? 6.280 9.071 -3.592 1.00 66.31 426 GLY A N 1
ATOM 3464 C CA . GLY A 1 426 ? 5.757 9.376 -4.925 1.00 66.31 426 GLY A CA 1
ATOM 3465 C C . GLY A 1 426 ? 4.956 10.678 -5.047 1.00 66.31 426 GLY A C 1
ATOM 3466 O O . GLY A 1 426 ? 4.701 11.111 -6.167 1.00 66.31 426 GLY A O 1
ATOM 3467 N N . THR A 1 427 ? 4.536 11.314 -3.944 1.00 61.97 427 THR A N 1
ATOM 3468 C CA . THR A 1 427 ? 3.583 12.446 -4.023 1.00 61.97 427 THR A CA 1
ATOM 3469 C C . THR A 1 427 ? 4.203 13.822 -3.809 1.00 61.97 427 THR A C 1
ATOM 3471 O O . THR A 1 427 ? 3.735 14.776 -4.420 1.00 61.97 427 THR A O 1
ATOM 3474 N N . CYS A 1 428 ? 5.268 13.927 -3.015 1.00 55.06 428 CYS A N 1
ATOM 3475 C CA . CYS A 1 428 ? 6.145 15.086 -2.801 1.00 55.06 428 CYS A CA 1
ATOM 3476 C C . CYS A 1 428 ? 7.376 14.574 -2.023 1.00 55.06 428 CYS A C 1
ATOM 3478 O O . CYS A 1 428 ? 7.301 13.494 -1.444 1.00 55.06 428 CYS A O 1
ATOM 3480 N N . ARG A 1 429 ? 8.506 15.308 -1.992 1.00 64.44 429 ARG A N 1
ATOM 3481 C CA . ARG A 1 429 ? 9.701 14.923 -1.197 1.00 64.44 429 ARG A CA 1
ATOM 3482 C C . ARG A 1 429 ? 9.287 14.414 0.190 1.00 64.44 429 ARG A C 1
ATOM 3484 O O . ARG A 1 429 ? 8.507 15.107 0.839 1.00 64.44 429 ARG A O 1
ATOM 3491 N N . GLU A 1 430 ? 9.846 13.276 0.616 1.00 64.56 430 GLU A N 1
ATOM 3492 C CA . GLU A 1 430 ? 9.651 12.654 1.935 1.00 64.56 430 GLU A CA 1
ATOM 3493 C C . GLU A 1 430 ? 9.648 13.720 3.033 1.00 64.56 430 GLU A C 1
ATOM 3495 O O . GLU A 1 430 ? 10.679 14.295 3.400 1.00 64.56 430 GLU A O 1
ATOM 3500 N N . ARG A 1 431 ? 8.451 14.057 3.504 1.00 80.19 431 ARG A N 1
ATOM 3501 C CA . ARG A 1 431 ? 8.251 15.050 4.547 1.00 80.19 431 ARG A CA 1
ATOM 3502 C C . ARG A 1 431 ? 7.261 14.476 5.533 1.00 80.19 431 ARG A C 1
ATOM 3504 O O . ARG A 1 431 ? 6.135 14.133 5.182 1.00 80.19 431 ARG A O 1
ATOM 3511 N N . VAL A 1 432 ? 7.715 14.413 6.780 1.00 87.31 432 VAL A N 1
ATOM 3512 C CA . VAL A 1 432 ? 6.832 14.256 7.930 1.00 87.31 432 VAL A CA 1
ATOM 3513 C C . VAL A 1 432 ? 5.813 15.384 7.865 1.00 87.31 432 VAL A C 1
ATOM 3515 O O . VAL A 1 432 ? 6.197 16.553 7.752 1.00 87.31 432 VAL A O 1
ATOM 3518 N N . GLU A 1 433 ? 4.531 15.042 7.921 1.00 87.62 433 GLU A N 1
ATOM 3519 C CA . GLU A 1 433 ? 3.483 16.047 7.930 1.00 87.62 433 GLU A CA 1
ATOM 3520 C C . GLU A 1 433 ? 3.531 16.806 9.257 1.00 87.62 433 GLU A C 1
ATOM 3522 O O . GLU A 1 433 ? 3.165 16.289 10.319 1.00 87.62 433 GLU A O 1
ATOM 3527 N N . LEU A 1 434 ? 4.034 18.038 9.183 1.00 88.44 434 LEU A N 1
ATOM 3528 C CA . LEU A 1 434 ? 4.036 18.966 10.302 1.00 88.44 434 LEU A CA 1
ATOM 3529 C C . LEU A 1 434 ? 2.591 19.230 10.719 1.00 88.44 434 LEU A C 1
ATOM 3531 O O . LEU A 1 434 ? 1.712 19.348 9.871 1.00 88.44 434 LEU A O 1
ATOM 3535 N N . ASP A 1 435 ? 2.363 19.321 12.027 1.00 89.06 435 ASP A N 1
ATOM 3536 C CA . ASP A 1 435 ? 1.065 19.654 12.614 1.00 89.06 435 ASP A CA 1
ATOM 3537 C C . ASP A 1 435 ? -0.074 18.646 12.368 1.00 89.06 435 ASP A C 1
ATOM 3539 O O . ASP A 1 435 ? -1.212 18.916 12.751 1.00 89.06 435 ASP A O 1
ATOM 3543 N N . SER A 1 436 ? 0.212 17.466 11.801 1.00 89.88 436 SER A N 1
ATOM 3544 C CA . SER A 1 436 ? -0.770 16.372 11.638 1.00 89.88 436 SER A CA 1
ATOM 3545 C C . SER A 1 436 ? -1.439 15.964 12.954 1.00 89.88 436 SER A C 1
ATOM 3547 O O . SER A 1 436 ? -2.589 15.521 12.973 1.00 89.88 436 SER A O 1
ATOM 3549 N N . ASP A 1 437 ? -0.749 16.175 14.070 1.00 91.62 437 ASP A N 1
ATOM 3550 C CA . ASP A 1 437 ? -1.244 15.882 15.400 1.00 91.62 437 ASP A CA 1
ATOM 3551 C C . ASP A 1 437 ? -1.960 17.054 16.073 1.00 91.62 437 ASP A C 1
ATOM 3553 O O . ASP A 1 437 ? -2.370 16.894 17.218 1.00 91.62 437 ASP A O 1
ATOM 3557 N N . LYS A 1 438 ? -2.162 18.208 15.421 1.00 91.06 438 LYS A N 1
ATOM 3558 C CA . LYS A 1 438 ? -2.953 19.318 15.994 1.00 91.06 438 LYS A CA 1
ATOM 3559 C C . LYS A 1 438 ? -4.453 19.045 15.979 1.00 91.06 438 LYS A C 1
ATOM 3561 O O . LYS A 1 438 ? -5.155 19.451 16.910 1.00 91.06 438 LYS A O 1
ATOM 3566 N N . ASP A 1 439 ? -4.928 18.313 14.980 1.00 93.50 439 ASP A N 1
ATOM 3567 C CA . ASP A 1 439 ? -6.341 17.990 14.826 1.00 93.50 439 ASP A CA 1
ATOM 3568 C C . ASP A 1 439 ? -6.707 16.688 15.540 1.00 93.50 439 ASP A C 1
ATOM 3570 O O . ASP A 1 439 ? -5.940 15.722 15.574 1.00 93.50 439 ASP A O 1
ATOM 3574 N N . LEU A 1 440 ? -7.908 16.667 16.119 1.00 94.75 440 LEU A N 1
ATOM 3575 C CA . LEU A 1 440 ? -8.449 15.502 16.805 1.00 94.75 440 LEU A CA 1
ATOM 3576 C C . LEU A 1 440 ? -9.453 14.787 15.903 1.00 94.75 440 LEU A C 1
ATOM 3578 O O . LEU A 1 440 ? -10.457 15.364 15.480 1.00 94.75 440 LEU A O 1
ATOM 3582 N N . TYR A 1 441 ? -9.200 13.510 15.659 1.00 97.06 441 TYR A N 1
ATOM 3583 C CA . TYR A 1 441 ? -10.029 12.651 14.828 1.00 97.06 441 TYR A CA 1
ATOM 3584 C C . TYR A 1 441 ? -10.736 11.597 15.668 1.00 97.06 441 TYR A C 1
ATOM 3586 O O . TYR A 1 441 ? -10.418 11.394 16.840 1.00 97.06 441 TYR A O 1
ATOM 3594 N N . THR A 1 442 ? -11.722 10.924 15.076 1.00 97.38 442 THR A N 1
ATOM 3595 C CA . THR A 1 442 ? -12.520 9.920 15.784 1.00 97.38 442 THR A CA 1
ATOM 3596 C C . THR A 1 442 ? -12.548 8.610 15.024 1.00 97.38 442 THR A C 1
ATOM 3598 O O . THR A 1 442 ? -12.661 8.592 13.800 1.00 97.38 442 THR A O 1
ATOM 3601 N N . ILE A 1 443 ? -12.491 7.502 15.756 1.00 98.06 443 ILE A N 1
ATOM 3602 C CA . ILE A 1 443 ? -12.789 6.166 15.246 1.00 98.06 443 ILE A CA 1
ATOM 3603 C C . ILE A 1 443 ? -13.921 5.573 16.076 1.00 98.06 443 ILE A C 1
ATOM 3605 O O . ILE A 1 443 ? -13.988 5.786 17.281 1.00 98.06 443 ILE A O 1
ATOM 3609 N N . THR A 1 444 ? -14.823 4.829 15.457 1.00 97.44 444 THR A N 1
ATOM 3610 C CA . THR A 1 444 ? -15.917 4.121 16.120 1.00 97.44 444 THR A CA 1
ATOM 3611 C C . THR A 1 444 ? -15.894 2.668 15.692 1.00 97.44 444 THR A C 1
ATOM 3613 O O . THR A 1 444 ? -16.010 2.371 14.506 1.00 97.44 444 THR A O 1
ATOM 3616 N N . PHE A 1 445 ? -15.761 1.769 16.662 1.00 96.69 445 PHE A N 1
ATOM 3617 C CA . PHE A 1 445 ? -15.836 0.330 16.460 1.00 96.69 445 PHE A CA 1
ATOM 3618 C C . PHE A 1 445 ? -17.302 -0.115 16.449 1.00 96.69 445 PHE A C 1
ATOM 3620 O O . PHE A 1 445 ? -18.064 0.132 17.385 1.00 96.69 445 PHE A O 1
ATOM 3627 N N . ASP A 1 446 ? -17.691 -0.791 15.380 1.00 95.62 446 ASP A N 1
ATOM 3628 C CA . ASP A 1 446 ? -19.054 -1.209 15.091 1.00 95.62 446 ASP A CA 1
ATOM 3629 C C . ASP A 1 446 ? -19.237 -2.724 15.214 1.00 95.62 446 ASP A C 1
ATOM 3631 O O . ASP A 1 446 ? -18.304 -3.517 15.352 1.00 95.62 446 ASP A O 1
ATOM 3635 N N . GLU A 1 447 ? -20.498 -3.136 15.186 1.00 90.94 447 GLU A N 1
ATOM 3636 C CA . GLU A 1 447 ? -20.875 -4.538 15.269 1.00 90.94 447 GLU A CA 1
ATOM 3637 C C . GLU A 1 447 ? -20.670 -5.317 13.957 1.00 90.94 447 GLU A C 1
ATOM 3639 O O . GLU A 1 447 ? -20.678 -4.733 12.868 1.00 90.94 447 GLU A O 1
ATOM 3644 N N . PRO A 1 448 ? -20.539 -6.656 14.055 1.00 89.31 448 PRO A N 1
ATOM 3645 C CA . PRO A 1 448 ? -20.543 -7.449 15.293 1.00 89.31 448 PRO A CA 1
ATOM 3646 C C . PRO A 1 448 ? -19.196 -7.405 16.030 1.00 89.31 448 PRO A C 1
ATOM 3648 O O . PRO A 1 448 ? -18.144 -7.513 15.420 1.00 89.31 448 PRO A O 1
ATOM 3651 N N . LYS A 1 449 ? -19.225 -7.287 17.364 1.00 88.56 449 LYS A N 1
ATOM 3652 C CA . LYS A 1 449 ? -18.051 -7.450 18.251 1.00 88.56 449 LYS A CA 1
ATOM 3653 C C . LYS A 1 449 ? -16.803 -6.611 17.899 1.00 88.56 449 LYS A C 1
ATOM 3655 O O . LYS A 1 449 ? -15.687 -7.026 18.211 1.00 88.56 449 LYS A O 1
ATOM 3660 N N . GLY A 1 450 ? -16.966 -5.453 17.261 1.00 89.44 450 GLY A N 1
ATOM 3661 C CA . GLY A 1 450 ? -15.831 -4.634 16.847 1.00 89.44 450 GLY A CA 1
ATOM 3662 C C . GLY A 1 450 ? -15.075 -5.217 15.654 1.00 89.44 450 GLY A C 1
ATOM 3663 O O . GLY A 1 450 ? -13.860 -5.085 15.608 1.00 89.44 450 GLY A O 1
ATOM 3664 N N . THR A 1 451 ? -15.741 -5.903 14.716 1.00 95.06 451 THR A N 1
ATOM 3665 C CA . THR A 1 451 ? -15.122 -6.351 13.447 1.00 95.06 451 THR A CA 1
ATOM 3666 C C . THR A 1 451 ? -15.310 -5.357 12.303 1.00 95.06 451 THR A C 1
ATOM 3668 O O . THR A 1 451 ? -14.802 -5.574 11.203 1.00 95.06 451 THR A O 1
ATOM 3671 N N . ARG A 1 452 ? -16.064 -4.283 12.541 1.00 97.12 452 ARG A N 1
ATOM 3672 C CA . ARG A 1 452 ? -16.227 -3.153 11.626 1.00 97.12 452 ARG A CA 1
ATOM 3673 C C . ARG A 1 452 ? -15.801 -1.886 12.344 1.00 97.12 452 ARG A C 1
ATOM 3675 O O . ARG A 1 452 ? -15.885 -1.818 13.569 1.00 97.12 452 ARG A O 1
ATOM 3682 N N . LEU A 1 453 ? -15.350 -0.893 11.597 1.00 97.69 453 LEU A N 1
ATOM 3683 C CA . LEU A 1 453 ? -15.101 0.433 12.138 1.00 97.69 453 LEU A CA 1
ATOM 3684 C C . LEU A 1 453 ? -15.476 1.513 11.131 1.00 97.69 453 LEU A C 1
ATOM 3686 O O . LEU A 1 453 ? -15.595 1.259 9.931 1.00 97.69 453 LEU A O 1
ATOM 3690 N N . ARG A 1 454 ? -15.649 2.726 11.636 1.00 98.19 454 ARG A N 1
ATOM 3691 C CA . ARG A 1 454 ? -15.753 3.954 10.850 1.00 98.19 454 ARG A CA 1
ATOM 3692 C C . ARG A 1 454 ? -14.962 5.050 11.535 1.00 98.19 454 ARG A C 1
ATOM 3694 O O . ARG A 1 454 ? -14.876 5.049 12.759 1.00 98.19 454 ARG A O 1
ATOM 3701 N N . GLY A 1 455 ? -14.419 5.992 10.790 1.00 97.94 455 GLY A N 1
ATOM 3702 C CA . GLY A 1 455 ? -13.681 7.096 11.383 1.00 97.94 455 GLY A CA 1
ATOM 3703 C C . GLY A 1 455 ? -13.577 8.303 10.476 1.00 97.94 455 GLY A C 1
ATOM 3704 O O . GLY A 1 455 ? -14.100 8.311 9.359 1.00 97.94 455 GLY A O 1
ATOM 3705 N N . THR A 1 456 ? -12.920 9.330 10.992 1.00 97.81 456 THR A N 1
ATOM 3706 C CA . THR A 1 456 ? -12.592 10.555 10.269 1.00 97.81 456 THR A CA 1
ATOM 3707 C C . THR A 1 456 ? -11.087 10.693 10.138 1.00 97.81 456 THR A C 1
ATOM 3709 O O . THR A 1 456 ? -10.374 10.400 11.082 1.00 97.81 456 THR A O 1
ATOM 3712 N N . PHE A 1 457 ? -10.591 11.142 8.992 1.00 96.25 457 PHE A N 1
ATOM 3713 C CA . PHE A 1 457 ? -9.168 11.356 8.742 1.00 96.25 457 PHE A CA 1
ATOM 3714 C C . PHE A 1 457 ? -8.974 12.671 7.991 1.00 96.25 457 PHE A C 1
ATOM 3716 O O . PHE A 1 457 ? -9.778 13.015 7.128 1.00 96.25 457 PHE A O 1
ATOM 3723 N N . GLY A 1 458 ? -7.921 13.412 8.303 1.00 94.25 458 GLY A N 1
ATOM 3724 C CA . GLY A 1 458 ? -7.632 14.695 7.678 1.00 94.25 458 GLY A CA 1
ATOM 3725 C C . GLY A 1 458 ? -6.157 15.042 7.800 1.00 94.25 458 GLY A C 1
ATOM 3726 O O . GLY A 1 458 ? -5.435 14.481 8.624 1.00 94.25 458 GLY A O 1
ATOM 3727 N N . SER A 1 459 ? -5.725 15.946 6.934 1.00 90.94 459 SER A N 1
ATOM 3728 C CA . SER A 1 459 ? -4.338 16.359 6.752 1.00 90.94 459 SER A CA 1
ATOM 3729 C C . SER A 1 459 ? -4.359 17.792 6.237 1.00 90.94 459 SER A C 1
ATOM 3731 O O . SER A 1 459 ? -5.097 18.091 5.295 1.00 90.94 459 SER A O 1
ATOM 3733 N N . HIS A 1 460 ? -3.555 18.677 6.826 1.00 87.81 460 HIS A N 1
ATOM 3734 C CA . HIS A 1 460 ? -3.473 20.067 6.374 1.00 87.81 460 HIS A CA 1
ATOM 3735 C C . HIS A 1 460 ? -2.966 20.141 4.926 1.00 87.81 460 HIS A C 1
ATOM 3737 O O . HIS A 1 460 ? -3.448 20.942 4.121 1.00 87.81 460 HIS A O 1
ATOM 3743 N N . SER A 1 461 ? -2.056 19.232 4.567 1.00 84.75 461 SER A N 1
ATOM 3744 C CA . SER A 1 461 ? -1.476 19.110 3.224 1.00 84.75 461 SER A CA 1
ATOM 3745 C C . SER A 1 461 ? -2.501 18.660 2.175 1.00 84.75 461 SER A C 1
ATOM 3747 O O . SER A 1 461 ? -2.354 18.942 0.985 1.00 84.75 461 SER A O 1
ATOM 3749 N N . MET A 1 462 ? -3.574 17.987 2.599 1.00 84.56 462 MET A N 1
ATOM 3750 C CA . MET A 1 462 ? -4.644 17.478 1.730 1.00 84.56 462 MET A CA 1
ATOM 3751 C C . MET A 1 462 ? -5.814 18.462 1.554 1.00 84.56 462 MET A C 1
ATOM 3753 O O . MET A 1 462 ? -6.777 18.166 0.827 1.00 84.56 462 MET A O 1
ATOM 3757 N N . GLY A 1 463 ? -5.705 19.645 2.165 1.00 86.31 463 GLY A N 1
ATOM 3758 C CA . GLY A 1 463 ? -6.729 20.684 2.219 1.00 86.31 463 GLY A CA 1
ATOM 3759 C C . GLY A 1 463 ? -7.613 20.579 3.469 1.00 86.31 463 GLY A C 1
ATOM 3760 O O . GLY A 1 463 ? -7.478 19.646 4.252 1.00 86.31 463 GLY A O 1
ATOM 3761 N N . PRO A 1 464 ? -8.580 21.495 3.654 1.00 86.38 464 PRO A N 1
ATOM 3762 C CA . PRO A 1 464 ? -9.427 21.567 4.855 1.00 86.38 464 PRO A CA 1
ATOM 3763 C C . PRO A 1 464 ? -10.478 20.441 4.941 1.00 86.38 464 PRO A C 1
ATOM 3765 O O . PRO A 1 464 ? -11.477 20.561 5.648 1.00 86.38 464 PRO A O 1
ATOM 3768 N N . HIS A 1 465 ? -10.312 19.371 4.164 1.00 91.12 465 HIS A N 1
ATOM 3769 C CA . HIS A 1 465 ? -11.286 18.300 4.052 1.00 91.12 465 HIS A CA 1
ATOM 3770 C C . HIS A 1 465 ? -11.011 17.222 5.093 1.00 91.12 465 HIS A C 1
ATOM 3772 O O . HIS A 1 465 ? -9.935 16.631 5.132 1.00 91.12 465 HIS A O 1
ATOM 3778 N N . VAL A 1 466 ? -12.036 16.928 5.888 1.00 95.62 466 VAL A N 1
ATOM 3779 C CA . VAL A 1 466 ? -12.080 15.737 6.729 1.00 95.62 466 VAL A CA 1
ATOM 3780 C C . VAL A 1 466 ? -12.750 14.629 5.924 1.00 95.62 466 VAL A C 1
ATOM 3782 O O . VAL A 1 466 ? -13.924 14.725 5.563 1.00 95.62 466 VAL A O 1
ATOM 3785 N N . TYR A 1 467 ? -11.997 13.581 5.629 1.00 96.25 467 TYR A N 1
ATOM 3786 C CA . TYR A 1 467 ? -12.484 12.384 4.965 1.00 96.25 467 TYR A CA 1
ATOM 3787 C C . TYR A 1 467 ? -13.125 11.447 5.981 1.00 96.25 467 TYR A C 1
ATOM 3789 O O . TYR A 1 467 ? -12.699 11.362 7.132 1.00 96.25 467 TYR A O 1
ATOM 3797 N N . THR A 1 468 ? -14.149 10.719 5.550 1.00 97.56 468 THR A N 1
ATOM 3798 C CA . THR A 1 468 ? -14.719 9.622 6.335 1.00 97.56 468 THR A CA 1
ATOM 3799 C C . THR A 1 468 ? -14.234 8.306 5.755 1.00 97.56 468 THR A C 1
ATOM 3801 O O . THR A 1 468 ? -14.191 8.137 4.536 1.00 97.56 468 THR A O 1
ATOM 3804 N N . PHE A 1 469 ? -13.851 7.378 6.621 1.00 97.94 469 PHE A N 1
ATOM 3805 C CA . PHE A 1 469 ? -13.432 6.045 6.214 1.00 97.94 469 PHE A CA 1
ATOM 3806 C C . PHE A 1 469 ? -14.238 4.982 6.945 1.00 97.94 469 PHE A C 1
ATOM 3808 O O . PHE A 1 469 ? -14.763 5.196 8.041 1.00 97.94 469 PHE A O 1
ATOM 3815 N N . THR A 1 470 ? -14.323 3.816 6.323 1.00 98.19 470 THR A N 1
ATOM 3816 C CA . THR A 1 470 ? -14.855 2.598 6.928 1.00 98.19 470 THR A CA 1
ATOM 3817 C C . THR A 1 470 ? -13.775 1.533 6.938 1.00 98.19 470 THR A C 1
ATOM 3819 O O . THR A 1 470 ? -12.812 1.615 6.182 1.00 98.19 470 THR A O 1
ATOM 3822 N N . GLY A 1 471 ? -13.904 0.550 7.819 1.00 97.94 471 GLY A N 1
ATOM 3823 C CA . GLY A 1 471 ? -12.932 -0.520 7.933 1.00 97.94 471 GLY A CA 1
ATOM 3824 C C . GLY A 1 471 ? -13.572 -1.853 8.261 1.00 97.94 471 GLY A C 1
ATOM 3825 O O . GLY A 1 471 ? -14.573 -1.928 8.983 1.00 97.94 471 GLY A O 1
ATOM 3826 N N . ILE A 1 472 ? -12.970 -2.910 7.731 1.00 97.69 472 ILE A N 1
ATOM 3827 C CA . ILE A 1 472 ? -13.339 -4.297 7.992 1.00 97.69 472 ILE A CA 1
ATOM 3828 C C . ILE A 1 472 ? -12.106 -5.006 8.530 1.00 97.69 472 ILE A C 1
ATOM 3830 O O . ILE A 1 472 ? -11.026 -4.938 7.946 1.00 97.69 472 ILE A O 1
ATOM 3834 N N . LYS A 1 473 ? -12.267 -5.687 9.661 1.00 97.69 473 LYS A N 1
ATOM 3835 C CA . LYS A 1 473 ? -11.193 -6.470 10.261 1.00 97.69 473 LYS A CA 1
ATOM 3836 C C . LYS A 1 473 ? -10.948 -7.719 9.417 1.00 97.69 473 LYS A C 1
ATOM 3838 O O . LYS A 1 473 ? -11.874 -8.506 9.221 1.00 97.69 473 LYS A O 1
ATOM 3843 N N . ILE A 1 474 ? -9.720 -7.883 8.938 1.00 97.00 474 ILE A N 1
ATOM 3844 C CA . ILE A 1 474 ? -9.302 -8.966 8.032 1.00 97.00 474 ILE A CA 1
ATOM 3845 C C . ILE A 1 474 ? -8.389 -9.989 8.711 1.00 97.00 474 ILE A C 1
ATOM 3847 O O . ILE A 1 474 ? -8.253 -11.099 8.213 1.00 97.00 474 ILE A O 1
ATOM 3851 N N . GLY A 1 475 ? -7.810 -9.656 9.868 1.00 94.44 475 GLY A N 1
ATOM 3852 C CA . GLY A 1 475 ? -6.953 -10.576 10.610 1.00 94.44 475 GLY A CA 1
ATOM 3853 C C . GLY A 1 475 ? -6.775 -10.191 12.075 1.00 94.44 475 GLY A C 1
ATOM 3854 O O . GLY A 1 475 ? -7.071 -9.070 12.500 1.00 94.44 475 GLY A O 1
ATOM 3855 N N . PHE A 1 476 ? -6.279 -11.136 12.869 1.00 91.69 476 PHE A N 1
ATOM 3856 C CA . PHE A 1 476 ? -5.771 -10.864 14.213 1.00 91.69 476 PHE A CA 1
ATOM 3857 C C . PHE A 1 476 ? -4.256 -10.704 14.133 1.00 91.69 476 PHE A C 1
ATOM 3859 O O . PHE A 1 476 ? -3.591 -11.500 13.476 1.00 91.69 476 PHE A O 1
ATOM 3866 N N . VAL A 1 477 ? -3.702 -9.703 14.819 1.00 84.38 477 VAL A N 1
ATOM 3867 C CA . VAL A 1 477 ? -2.247 -9.545 14.885 1.00 84.38 477 VAL A CA 1
ATOM 3868 C C . VAL A 1 477 ? -1.685 -10.712 15.698 1.00 84.38 477 VAL A C 1
ATOM 3870 O O . VAL A 1 477 ? -1.932 -10.810 16.899 1.00 84.38 477 VAL A O 1
ATOM 3873 N N . SER A 1 478 ? -0.959 -11.616 15.042 1.00 71.44 478 SER A N 1
ATOM 3874 C CA . SER A 1 478 ? -0.239 -12.717 15.698 1.00 71.44 478 SER A CA 1
ATOM 3875 C C . SER A 1 478 ? 1.118 -12.278 16.251 1.00 71.44 478 SER A C 1
ATOM 3877 O O . SER A 1 478 ? 1.698 -12.949 17.103 1.00 71.44 478 SER A O 1
ATOM 3879 N N . LYS A 1 479 ? 1.630 -11.141 15.772 1.00 63.09 479 LYS A N 1
ATOM 3880 C CA . LYS A 1 479 ? 2.915 -10.585 16.180 1.00 63.09 479 LYS A CA 1
ATOM 3881 C C . LYS A 1 479 ? 2.771 -9.839 17.505 1.00 63.09 479 LYS A C 1
ATOM 3883 O O . LYS A 1 479 ? 1.865 -9.022 17.674 1.00 63.09 479 LYS A O 1
ATOM 3888 N N . LYS A 1 480 ? 3.700 -10.093 18.435 1.00 64.06 480 LYS A N 1
ATOM 3889 C CA . LYS A 1 480 ? 3.951 -9.154 19.534 1.00 64.06 480 LYS A CA 1
ATOM 3890 C C . LYS A 1 480 ? 4.197 -7.764 18.922 1.00 64.06 480 LYS A C 1
ATOM 3892 O O . LYS A 1 480 ? 4.782 -7.704 17.835 1.00 64.06 480 LYS A O 1
ATOM 3897 N N . PRO A 1 481 ? 3.758 -6.673 19.578 1.00 61.41 481 PRO A N 1
ATOM 3898 C CA . PRO A 1 481 ? 4.155 -5.332 19.163 1.00 61.41 481 PRO A CA 1
ATOM 3899 C C . PRO A 1 481 ? 5.680 -5.317 18.981 1.00 61.41 481 PRO A C 1
ATOM 3901 O O . PRO A 1 481 ? 6.352 -5.977 19.780 1.00 61.41 481 PRO A O 1
ATOM 3904 N N . PRO A 1 482 ? 6.238 -4.644 17.960 1.00 61.47 482 PRO A N 1
ATOM 3905 C CA . PRO A 1 482 ? 7.687 -4.558 17.811 1.00 61.47 482 PRO A CA 1
ATOM 3906 C C . PRO A 1 482 ? 8.282 -4.060 19.135 1.00 61.47 482 PRO A C 1
ATOM 3908 O O . PRO A 1 482 ? 7.984 -2.938 19.532 1.00 61.47 482 PRO A O 1
ATOM 3911 N N . GLU A 1 483 ? 9.053 -4.891 19.853 1.00 59.66 483 GLU A N 1
ATOM 3912 C CA . GLU A 1 483 ? 9.623 -4.529 21.170 1.00 59.66 483 GLU A CA 1
ATOM 3913 C C . GLU A 1 483 ? 10.450 -3.235 21.074 1.00 59.66 483 GLU A C 1
ATOM 3915 O O . GLU A 1 483 ? 10.456 -2.415 21.989 1.00 59.66 483 GLU A O 1
ATOM 3920 N N . GLU A 1 484 ? 11.033 -3.004 19.898 1.00 56.47 484 GLU A N 1
ATOM 3921 C CA . GLU A 1 484 ? 11.772 -1.806 19.518 1.00 56.47 484 GLU A CA 1
ATOM 3922 C C . GLU A 1 484 ? 10.930 -0.514 19.559 1.00 56.47 484 GLU A C 1
ATOM 3924 O O . GLU A 1 484 ? 11.471 0.533 19.902 1.00 56.47 484 GLU A O 1
ATOM 3929 N N . MET A 1 485 ? 9.610 -0.544 19.325 1.00 54.91 485 MET A N 1
ATOM 3930 C CA . MET A 1 485 ? 8.772 0.667 19.433 1.00 54.91 485 MET A CA 1
ATOM 3931 C C . MET A 1 485 ? 8.639 1.196 20.869 1.00 54.91 485 MET A C 1
ATOM 3933 O O . MET A 1 485 ? 8.199 2.330 21.059 1.00 54.91 485 MET A O 1
ATOM 3937 N N . PHE A 1 486 ? 8.967 0.382 21.876 1.00 54.56 486 PHE A N 1
ATOM 3938 C CA . PHE A 1 486 ? 8.616 0.639 23.275 1.00 54.56 486 PHE A CA 1
ATOM 3939 C C . PHE A 1 486 ? 9.822 0.700 24.221 1.00 54.56 486 PHE A C 1
ATOM 3941 O O . PHE A 1 486 ? 9.630 0.947 25.409 1.00 54.56 486 PHE A O 1
ATOM 3948 N N . SER A 1 487 ? 11.050 0.485 23.734 1.00 46.59 487 SER A N 1
ATOM 3949 C CA . SER A 1 487 ? 12.254 0.452 24.581 1.00 46.59 487 SER A CA 1
ATOM 3950 C C . SER A 1 487 ? 12.848 1.829 24.911 1.00 46.59 487 SER A C 1
ATOM 3952 O O . SER A 1 487 ? 13.822 1.903 25.656 1.00 46.59 487 SER A O 1
ATOM 3954 N N . GLY A 1 488 ? 12.268 2.914 24.393 1.00 41.25 488 GLY A N 1
ATOM 3955 C CA . GLY A 1 488 ? 12.613 4.283 24.770 1.00 41.25 488 GLY A CA 1
ATOM 3956 C C . GLY A 1 488 ? 11.929 4.682 26.071 1.00 41.25 488 GLY A C 1
ATOM 3957 O O . GLY A 1 488 ? 10.700 4.708 26.143 1.00 41.25 488 GLY A O 1
ATOM 3958 N N . THR A 1 489 ? 12.706 4.982 27.111 1.00 35.94 489 THR A N 1
ATOM 3959 C CA . THR A 1 489 ? 12.207 5.458 28.409 1.00 35.94 489 THR A CA 1
ATOM 3960 C C . THR A 1 489 ? 11.152 6.551 28.230 1.00 35.94 489 THR A C 1
ATOM 3962 O O . THR A 1 489 ? 11.383 7.541 27.540 1.00 35.94 489 THR A O 1
ATOM 3965 N N . CYS A 1 490 ? 10.002 6.369 28.879 1.00 40.72 490 CYS A N 1
ATOM 3966 C CA . CYS A 1 490 ? 8.736 7.074 28.671 1.00 40.72 490 CYS A CA 1
ATOM 3967 C C . CYS A 1 490 ? 8.713 8.605 28.913 1.00 40.72 490 CYS A C 1
ATOM 3969 O O . CYS A 1 490 ? 7.631 9.139 29.149 1.00 40.72 490 CYS A O 1
ATOM 3971 N N . TYR A 1 491 ? 9.833 9.333 28.870 1.00 39.44 491 TYR A N 1
ATOM 3972 C CA . TYR A 1 491 ? 9.875 10.754 29.238 1.00 39.44 491 TYR A CA 1
ATOM 3973 C C . TYR A 1 491 ? 10.711 11.690 28.351 1.00 39.44 491 TYR A C 1
ATOM 3975 O O . TYR A 1 491 ? 10.797 12.872 28.672 1.00 39.44 491 TYR A O 1
ATOM 3983 N N . SER A 1 492 ? 11.234 11.263 27.198 1.00 34.53 492 SER A N 1
ATOM 3984 C CA . SER A 1 492 ? 11.922 12.200 26.293 1.00 34.53 492 SER A CA 1
ATOM 3985 C C . SER A 1 492 ? 11.758 11.861 24.807 1.00 34.53 492 SER A C 1
ATOM 3987 O O . SER A 1 492 ? 12.367 10.933 24.296 1.00 34.53 492 SER A O 1
ATOM 3989 N N . GLU A 1 493 ? 10.959 12.697 24.146 1.00 38.22 493 GLU A N 1
ATOM 3990 C CA . GLU A 1 493 ? 10.935 13.040 22.719 1.00 38.22 493 GLU A CA 1
ATOM 3991 C C . GLU A 1 493 ? 10.651 11.990 21.603 1.00 38.22 493 GLU A C 1
ATOM 3993 O O . GLU A 1 493 ? 11.114 10.854 21.630 1.00 38.22 493 GLU A O 1
ATOM 3998 N N . PRO A 1 494 ? 9.970 12.399 20.503 1.00 45.69 494 PRO A N 1
ATOM 3999 C CA . PRO A 1 494 ? 9.627 11.567 19.330 1.00 45.69 494 PRO A CA 1
ATOM 4000 C C . PRO A 1 494 ? 10.812 11.118 18.440 1.00 45.69 494 PRO A C 1
ATOM 4002 O O . PRO A 1 494 ? 10.609 10.712 17.289 1.00 45.69 494 PRO A O 1
ATOM 4005 N N . PHE A 1 495 ? 12.057 11.235 18.907 1.00 39.69 495 PHE A N 1
ATOM 4006 C CA . PHE A 1 495 ? 13.257 11.039 18.084 1.00 39.69 495 PHE A CA 1
ATOM 4007 C C . PHE A 1 495 ? 13.606 9.568 17.806 1.00 39.69 495 PHE A C 1
ATOM 4009 O O . PHE A 1 495 ? 14.229 9.288 16.781 1.00 39.69 495 PHE A O 1
ATOM 4016 N N . GLU A 1 496 ? 13.177 8.613 18.633 1.00 44.72 496 GLU A N 1
ATOM 4017 C CA . GLU A 1 496 ? 13.501 7.191 18.417 1.00 44.72 496 GLU A CA 1
ATOM 4018 C C . GLU A 1 496 ? 12.648 6.525 17.337 1.00 44.72 496 GLU A C 1
ATOM 4020 O O . GLU A 1 496 ? 13.181 5.758 16.534 1.00 44.72 496 GLU A O 1
ATOM 4025 N N . ILE A 1 497 ? 11.379 6.923 17.196 1.00 46.28 497 ILE A N 1
ATOM 4026 C CA . ILE A 1 497 ? 10.564 6.535 16.036 1.00 46.28 497 ILE A CA 1
ATOM 4027 C C . ILE A 1 497 ? 11.217 7.106 14.762 1.00 46.28 497 ILE A C 1
ATOM 4029 O O . ILE A 1 497 ? 11.454 6.380 13.801 1.00 46.28 497 ILE A O 1
ATOM 4033 N N . ARG A 1 498 ? 11.673 8.368 14.774 1.00 45.16 498 ARG A N 1
ATOM 4034 C CA . ARG A 1 498 ? 12.470 8.936 13.664 1.00 45.16 498 ARG A CA 1
ATOM 4035 C C . ARG A 1 498 ? 13.753 8.153 13.350 1.00 45.16 498 ARG A C 1
ATOM 4037 O O . ARG A 1 498 ? 14.215 8.230 12.214 1.00 45.16 498 ARG A O 1
ATOM 4044 N N . ARG A 1 499 ? 14.360 7.454 14.316 1.00 46.53 499 ARG A N 1
ATOM 4045 C CA . ARG A 1 499 ? 15.611 6.697 14.135 1.00 46.53 499 ARG A CA 1
ATOM 4046 C C . ARG A 1 499 ? 15.355 5.305 13.564 1.00 46.53 499 ARG A C 1
ATOM 4048 O O . ARG A 1 499 ? 15.973 4.954 12.569 1.00 46.53 499 ARG A O 1
ATOM 4055 N N . GLN A 1 500 ? 14.393 4.565 14.109 1.00 51.06 500 GLN A N 1
ATOM 4056 C CA . GLN A 1 500 ? 14.057 3.216 13.634 1.00 51.06 500 GLN A CA 1
ATOM 4057 C C . GLN A 1 500 ? 13.490 3.203 12.215 1.00 51.06 500 GLN A C 1
ATOM 4059 O O . GLN A 1 500 ? 13.828 2.325 11.422 1.00 51.06 500 GLN A O 1
ATOM 4064 N N . TRP A 1 501 ? 12.683 4.204 11.858 1.00 43.91 501 TRP A N 1
ATOM 4065 C CA . TRP A 1 501 ? 12.192 4.343 10.487 1.00 43.91 501 TRP A CA 1
ATOM 4066 C C . TRP A 1 501 ? 13.313 4.790 9.530 1.00 43.91 501 TRP A C 1
ATOM 4068 O O . TRP A 1 501 ? 13.452 4.222 8.451 1.00 43.91 501 TRP A O 1
ATOM 4078 N N . ARG A 1 502 ? 14.215 5.687 9.963 1.00 45.28 502 ARG A N 1
ATOM 4079 C CA . ARG A 1 502 ? 15.424 6.065 9.202 1.00 45.28 502 ARG A CA 1
ATOM 4080 C C . ARG A 1 502 ? 16.382 4.886 8.983 1.00 45.28 502 ARG A C 1
ATOM 4082 O O . ARG A 1 502 ? 16.975 4.788 7.911 1.00 45.28 502 ARG A O 1
ATOM 4089 N N . ASP A 1 503 ? 16.529 3.994 9.958 1.00 44.34 503 ASP A N 1
ATOM 4090 C CA . ASP A 1 503 ? 17.410 2.826 9.859 1.00 44.34 503 ASP A CA 1
ATOM 4091 C C . ASP A 1 503 ? 16.809 1.719 8.969 1.00 44.34 503 ASP A C 1
ATOM 4093 O O . ASP A 1 503 ? 17.545 1.076 8.216 1.00 44.34 503 ASP A O 1
ATOM 4097 N N . ARG A 1 504 ? 15.473 1.574 8.931 1.00 44.28 504 ARG A N 1
ATOM 4098 C CA . ARG A 1 504 ? 14.776 0.718 7.948 1.00 44.28 504 ARG A CA 1
ATOM 4099 C C . ARG A 1 504 ? 14.895 1.242 6.515 1.00 44.28 504 ARG A C 1
ATOM 4101 O O . ARG A 1 504 ? 15.144 0.451 5.608 1.00 44.28 504 ARG A O 1
ATOM 4108 N N . SER A 1 505 ? 14.814 2.555 6.308 1.00 38.84 505 SER A N 1
ATOM 4109 C CA . SER A 1 505 ? 15.042 3.161 4.988 1.00 38.84 505 SER A CA 1
ATOM 4110 C C . SER A 1 505 ? 16.513 3.070 4.550 1.00 38.84 505 SER A C 1
ATOM 4112 O O . SER A 1 505 ? 16.798 2.916 3.365 1.00 38.84 505 SER A O 1
ATOM 4114 N N . ARG A 1 506 ? 17.472 3.073 5.489 1.00 38.97 506 ARG A N 1
ATOM 4115 C CA . ARG A 1 506 ? 18.910 2.913 5.190 1.00 38.97 506 ARG A CA 1
ATOM 4116 C C . ARG A 1 506 ? 19.315 1.502 4.751 1.00 38.97 506 ARG A C 1
ATOM 4118 O O . ARG A 1 506 ? 20.228 1.391 3.939 1.00 38.97 506 ARG A O 1
ATOM 4125 N N . GLN A 1 507 ? 18.648 0.441 5.213 1.00 35.91 507 GLN A N 1
ATOM 4126 C CA . GLN A 1 507 ? 18.927 -0.927 4.735 1.00 35.91 507 GLN A CA 1
ATOM 4127 C C . GLN A 1 507 ? 18.539 -1.148 3.264 1.00 35.91 507 GLN A C 1
ATOM 4129 O O . GLN A 1 507 ? 19.152 -1.975 2.597 1.00 35.91 507 GLN A O 1
ATOM 4134 N N . VAL A 1 508 ? 17.579 -0.383 2.736 1.00 37.59 508 VAL A N 1
ATOM 4135 C CA . VAL A 1 508 ? 17.227 -0.403 1.304 1.00 37.59 508 VAL A CA 1
ATOM 4136 C C . VAL A 1 508 ? 18.220 0.426 0.477 1.00 37.59 508 VAL A C 1
ATOM 4138 O O . VAL A 1 508 ? 18.494 0.103 -0.674 1.00 37.59 508 VAL A O 1
ATOM 4141 N N . VAL A 1 509 ? 18.820 1.455 1.079 1.00 32.44 509 VAL A N 1
ATOM 4142 C CA . VAL A 1 509 ? 19.782 2.354 0.424 1.00 32.44 509 VAL A CA 1
ATOM 4143 C C . VAL A 1 509 ? 21.208 1.778 0.388 1.00 32.44 509 VAL A C 1
ATOM 4145 O O . VAL A 1 509 ? 21.935 2.019 -0.568 1.00 32.44 509 VAL A O 1
ATOM 4148 N N . LEU A 1 510 ? 21.607 0.948 1.358 1.00 28.53 510 LEU A N 1
ATOM 4149 C CA . LEU A 1 510 ? 22.929 0.296 1.371 1.00 28.53 510 LEU A CA 1
ATOM 4150 C C . LEU A 1 510 ? 23.069 -0.893 0.398 1.00 28.53 510 LEU A C 1
ATOM 4152 O O . LEU A 1 510 ? 24.155 -1.450 0.296 1.00 28.53 510 LEU A O 1
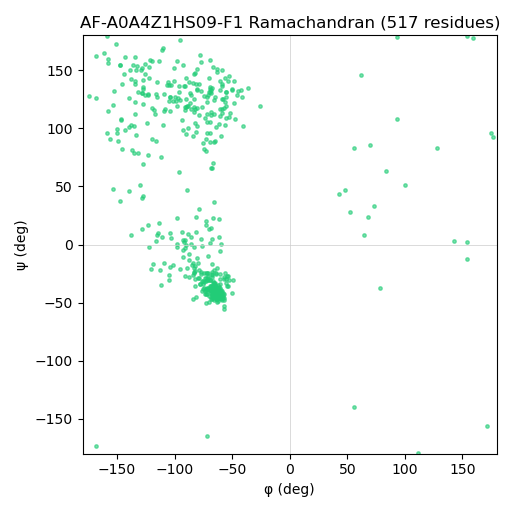ATOM 4156 N N . MET A 1 511 ? 22.015 -1.260 -0.341 1.00 32.16 511 MET A N 1
ATOM 4157 C CA . MET A 1 511 ? 22.118 -2.163 -1.502 1.00 32.16 511 MET A CA 1
ATOM 4158 C C . MET A 1 511 ? 22.292 -1.415 -2.836 1.00 32.16 511 MET A C 1
ATOM 4160 O O . MET A 1 511 ? 22.306 -2.051 -3.884 1.00 32.16 511 MET A O 1
ATOM 4164 N N . LEU A 1 512 ? 22.403 -0.079 -2.815 1.00 37.25 512 LEU A N 1
ATOM 4165 C CA . LEU A 1 512 ? 22.452 0.766 -4.016 1.00 37.25 512 LEU A CA 1
ATOM 4166 C C . LEU A 1 512 ? 23.647 1.739 -4.049 1.00 37.25 512 LEU A C 1
ATOM 4168 O O . LEU A 1 512 ? 23.661 2.643 -4.875 1.00 37.25 512 LEU A O 1
ATOM 4172 N N . PHE A 1 513 ? 24.646 1.563 -3.179 1.00 34.34 513 PHE A N 1
ATOM 4173 C CA . PHE A 1 513 ? 25.848 2.410 -3.134 1.00 34.34 513 PHE A CA 1
ATOM 4174 C C . PHE A 1 513 ? 27.148 1.590 -3.132 1.00 34.34 513 PHE A C 1
ATOM 4176 O O . PHE A 1 513 ? 28.014 1.811 -2.293 1.00 34.34 513 PHE A O 1
ATOM 4183 N N . ASP A 1 514 ? 27.274 0.658 -4.081 1.00 33.75 514 ASP A N 1
ATOM 4184 C CA . ASP A 1 514 ? 28.567 0.058 -4.461 1.00 33.75 514 ASP A CA 1
ATOM 4185 C C . ASP A 1 514 ? 28.991 0.418 -5.908 1.00 33.75 514 ASP A C 1
ATOM 4187 O O . ASP A 1 514 ? 29.985 -0.112 -6.389 1.00 33.75 514 ASP A O 1
ATOM 4191 N N . ASP A 1 515 ? 28.304 1.354 -6.584 1.00 40.69 515 ASP A N 1
ATOM 4192 C CA . ASP A 1 515 ? 28.584 1.733 -7.987 1.00 40.69 515 ASP A CA 1
ATOM 4193 C C . ASP A 1 515 ? 28.766 3.254 -8.208 1.00 40.69 515 ASP A C 1
ATOM 4195 O O . ASP A 1 515 ? 28.319 3.803 -9.210 1.00 40.69 515 ASP A O 1
ATOM 4199 N N . GLU A 1 516 ? 29.440 3.968 -7.302 1.00 39.38 516 GLU A N 1
ATOM 4200 C CA . GLU A 1 516 ? 29.929 5.328 -7.599 1.00 39.38 516 GLU A CA 1
ATOM 4201 C C . GLU A 1 516 ? 31.373 5.512 -7.111 1.00 39.38 516 GLU A C 1
ATOM 4203 O O . GLU A 1 516 ? 31.632 6.089 -6.062 1.00 39.38 516 GLU A O 1
ATOM 4208 N N . ASP A 1 517 ? 32.307 4.990 -7.907 1.00 42.44 517 ASP A N 1
ATOM 4209 C CA . ASP A 1 517 ? 33.635 5.573 -8.134 1.00 42.44 517 ASP A CA 1
ATOM 4210 C C . ASP A 1 517 ? 34.006 5.271 -9.599 1.00 42.44 517 ASP A C 1
ATOM 4212 O O . ASP A 1 517 ? 34.654 4.272 -9.924 1.00 42.44 517 ASP A O 1
ATOM 4216 N N . SER A 1 518 ? 33.506 6.102 -10.514 1.00 35.66 518 SER A N 1
ATOM 4217 C CA . SER A 1 518 ? 33.966 6.228 -11.904 1.00 35.66 518 SER A CA 1
ATOM 4218 C C . SER A 1 518 ? 33.575 7.621 -12.412 1.00 35.66 518 SER A C 1
ATOM 4220 O O . SER A 1 518 ? 32.452 7.808 -12.867 1.00 35.66 518 SER A O 1
ATOM 4222 N N . ASP A 1 519 ? 34.515 8.552 -12.211 1.00 42.06 519 ASP A N 1
ATOM 4223 C CA . ASP A 1 519 ? 34.727 9.903 -12.779 1.00 42.06 519 ASP A CA 1
ATOM 4224 C C . ASP A 1 519 ? 33.544 10.737 -13.312 1.00 42.06 519 ASP A C 1
ATOM 4226 O O . ASP A 1 519 ? 32.984 10.422 -14.390 1.00 42.06 519 ASP A O 1
#